Protein AF-A0AAD9J892-F1 (afdb_monomer_lite)

Organism: NCBI:txid53620

Foldseek 3Di:
DPDPVVVVVVVLVVVLVVVVVVVCLVVLLCLNVPPPPDDDDPLQLLLLLVLVVLLVVLCVVCVVVDDCLLFQCLVCVVVLCPGPNLVLQQLAQLAAFEAAALLQQAALVQLVVLCVPDPQLQQKWAADQVQPQQHLAIAGFPADDPPRRIDRPVPDPPDDSVNSSLLLALSSPPDPVCVVQLQPLVSLQVSLVSSVNSQSLQSCLEPSSVLVSLLSSCVLCVSSNHQEYEHEEELDPSNFHWYFAPPPVCVVVRRTDGPGNLCPVVQVSQVVSQVVSCVVVVLRLGYAYAYEDELQDDLVVLLVRLVSLLVCCVVPVPHRAYYEYDGDQQQGHECVNNVVSLCVLADPVPRDGSHAYAYAAQLAQDDQPAARPPDPPGTRHHPVNLVVCVVSPHLEYEANQSCVVPPVSLVVLQVVLHEYEHQQSVSSSSSNDVRLLPGCVLVSSSNNRHYAYHNYRCNNNRHRHPSSSVSSCCNSSVDTPSVSVSNSLSSLVSDSDDPVSSVVSCVSSVVSNVVSSVVSSVVSVPPPLDDDDKAWDDKPPLEDAQFDKDKIKTFTAQLSSLSPAFKWKDFAPRTFPDKDDDHRGIIITIYHHHPNDKDKGFMWMDSHHPPDTDTNVGIRIHDHCPDPPVPSDPSDDDDDDPDDDPDPDDDDDDDDDDDDDDDDD

Radius of gyration: 29.65 Å; chains: 1; bounding box: 70×58×95 Å

InterPro domains:
  IPR001365 Adenosine deaminase domain [PF00962] (383-506)
  IPR002909 IPT domain [PF01833] (534-607)
  IPR006330 Adenosine/adenine deaminase [PTHR11409] (90-518)
  IPR013783 Immunoglobulin-like fold [G3DSA:2.60.40.10] (525-646)
  IPR014756 Immunoglobulin E-set [SSF81296] (533-623)
  IPR032466 Metal-dependent hydrolase [SSF51556] (76-522)

Structure (mmCIF, N/CA/C/O backbone):
data_AF-A0AAD9J892-F1
#
_entry.id   AF-A0AAD9J892-F1
#
loop_
_atom_site.group_PDB
_atom_site.id
_atom_site.type_symbol
_atom_site.label_atom_id
_atom_site.label_alt_id
_atom_site.label_comp_id
_atom_site.label_asym_id
_atom_site.label_entity_id
_atom_site.label_seq_id
_atom_site.pdbx_PDB_ins_code
_atom_site.Cartn_x
_atom_site.Cartn_y
_atom_site.Cartn_z
_atom_site.occupancy
_atom_site.B_iso_or_equiv
_atom_site.auth_seq_id
_atom_site.auth_comp_id
_atom_site.auth_asym_id
_atom_site.auth_atom_id
_atom_site.pdbx_PDB_model_num
ATOM 1 N N . MET A 1 1 ? -42.655 -29.971 25.014 1.00 40.47 1 MET A N 1
ATOM 2 C CA . MET A 1 1 ? -42.341 -28.528 24.927 1.00 40.47 1 MET A CA 1
ATOM 3 C C . MET A 1 1 ? -41.627 -28.162 26.214 1.00 40.47 1 MET A C 1
ATOM 5 O O . MET A 1 1 ? -42.200 -28.411 27.266 1.00 40.47 1 MET A O 1
ATOM 9 N N . ARG A 1 2 ? -40.368 -27.708 26.161 1.00 37.12 2 ARG A N 1
ATOM 10 C CA . ARG A 1 2 ? -39.688 -27.234 27.379 1.00 37.12 2 ARG A CA 1
ATOM 11 C C . ARG A 1 2 ? -40.372 -25.939 27.859 1.00 37.12 2 ARG A C 1
ATOM 13 O O . ARG A 1 2 ? -40.815 -25.178 26.995 1.00 37.12 2 ARG A O 1
ATOM 20 N N . PRO A 1 3 ? -40.515 -25.703 29.175 1.00 46.16 3 PRO A N 1
ATOM 21 C CA . PRO A 1 3 ? -41.102 -24.477 29.705 1.00 46.16 3 PRO A CA 1
ATOM 22 C C . PRO A 1 3 ? -40.395 -23.230 29.158 1.00 46.16 3 PRO A C 1
ATOM 24 O O . PRO A 1 3 ? -39.177 -23.212 29.003 1.00 46.16 3 PRO A O 1
ATOM 27 N N . ILE A 1 4 ? -41.158 -22.169 28.891 1.00 37.81 4 ILE A N 1
ATOM 28 C CA . ILE A 1 4 ? -40.651 -20.861 28.434 1.00 37.81 4 ILE A CA 1
ATOM 29 C C . ILE A 1 4 ? -39.547 -20.301 29.357 1.00 37.81 4 ILE A C 1
ATOM 31 O O . ILE A 1 4 ? -38.652 -19.597 28.891 1.00 37.81 4 ILE A O 1
ATOM 35 N N . THR A 1 5 ? -39.572 -20.648 30.645 1.00 35.41 5 THR A N 1
ATOM 36 C CA . THR A 1 5 ? -38.544 -20.296 31.636 1.00 35.41 5 THR A CA 1
ATOM 37 C C . THR A 1 5 ? -37.168 -20.876 31.297 1.00 35.41 5 THR A C 1
ATOM 39 O O . THR A 1 5 ? -36.185 -20.141 31.360 1.00 35.41 5 THR A O 1
ATOM 42 N N . ASP A 1 6 ? -37.095 -22.121 30.815 1.00 40.50 6 ASP A N 1
ATOM 43 C CA . ASP A 1 6 ? -35.831 -22.762 30.419 1.00 40.50 6 ASP A CA 1
ATOM 44 C C . ASP A 1 6 ? -35.205 -22.061 29.207 1.00 40.50 6 ASP A C 1
ATOM 46 O O . ASP A 1 6 ? -33.987 -21.976 29.095 1.00 40.50 6 ASP A O 1
ATOM 50 N N . TYR A 1 7 ? -36.027 -21.529 28.293 1.00 38.50 7 TYR A N 1
ATOM 51 C CA . TYR A 1 7 ? -35.545 -20.781 27.129 1.00 38.50 7 TYR A CA 1
ATOM 52 C C . TYR A 1 7 ? -34.928 -19.436 27.526 1.00 38.50 7 TYR A C 1
ATOM 54 O O . TYR A 1 7 ? -33.888 -19.064 26.990 1.00 38.50 7 TYR A O 1
ATOM 62 N N . TYR A 1 8 ? -35.539 -18.701 28.460 1.00 37.25 8 TYR A N 1
ATOM 63 C CA . TYR A 1 8 ? -34.978 -17.431 28.931 1.00 37.25 8 TYR A CA 1
ATOM 64 C C . TYR A 1 8 ? -33.711 -17.624 29.760 1.00 37.25 8 TYR A C 1
ATOM 66 O O . TYR A 1 8 ? -32.811 -16.797 29.643 1.00 37.25 8 TYR A O 1
ATOM 74 N N . GLN A 1 9 ? -33.616 -18.719 30.517 1.00 37.78 9 GLN A N 1
ATOM 75 C CA . GLN A 1 9 ? -32.401 -19.090 31.236 1.00 37.78 9 GLN A CA 1
ATOM 76 C C . GLN A 1 9 ? -31.293 -19.513 30.267 1.00 37.78 9 GLN A C 1
ATOM 78 O O . GLN A 1 9 ? -30.249 -18.877 30.247 1.00 37.78 9 GLN A O 1
ATOM 83 N N . LEU A 1 10 ? -31.565 -20.433 29.333 1.00 41.59 10 LEU A N 1
ATOM 84 C CA . LEU A 1 10 ? -30.622 -20.799 28.265 1.00 41.59 10 LEU A CA 1
ATOM 85 C C . LEU A 1 10 ? -30.179 -19.592 27.434 1.00 41.59 10 LEU A C 1
ATOM 87 O O . LEU A 1 10 ? -29.020 -19.495 27.053 1.00 41.59 10 LEU A O 1
ATOM 91 N N . ARG A 1 11 ? -31.086 -18.654 27.145 1.00 37.88 11 ARG A N 1
ATOM 92 C CA . ARG A 1 11 ? -30.763 -17.412 26.436 1.00 37.88 11 ARG A CA 1
ATOM 93 C C . ARG A 1 11 ? -29.961 -16.447 27.308 1.00 37.88 11 ARG A C 1
ATOM 95 O O . ARG A 1 11 ? -29.110 -15.752 26.770 1.00 37.88 11 ARG A O 1
ATOM 102 N N . GLY A 1 12 ? -30.223 -16.387 28.611 1.00 32.59 12 GLY A N 1
ATOM 103 C CA . GLY A 1 12 ? -29.431 -15.641 29.589 1.00 32.59 12 GLY A CA 1
ATOM 104 C C . GLY A 1 12 ? -28.004 -16.174 29.663 1.00 32.59 12 GLY A C 1
ATOM 105 O O . GLY A 1 12 ? -27.070 -15.409 29.447 1.00 32.59 12 GLY A O 1
ATOM 106 N N . ASP A 1 13 ? -27.848 -17.487 29.804 1.00 41.69 13 ASP A N 1
ATOM 107 C CA . ASP A 1 13 ? -26.563 -18.192 29.805 1.00 41.69 13 ASP A CA 1
ATOM 108 C C . ASP A 1 13 ? -25.847 -18.044 28.454 1.00 41.69 13 ASP A C 1
ATOM 110 O O . ASP A 1 13 ? -24.629 -17.874 28.396 1.00 41.69 13 ASP A O 1
ATOM 114 N N . PHE A 1 14 ? -26.590 -18.039 27.340 1.00 39.22 14 PHE A N 1
ATOM 115 C CA . PHE A 1 14 ? -26.051 -17.777 26.002 1.00 39.22 14 PHE A CA 1
ATOM 116 C C . PHE A 1 14 ? -25.628 -16.314 25.817 1.00 39.22 14 PHE A C 1
ATOM 118 O O . PHE A 1 14 ? -24.645 -16.039 25.142 1.00 39.22 14 PHE A O 1
ATOM 125 N N . ILE A 1 15 ? -26.329 -15.354 26.427 1.00 39.34 15 ILE A N 1
ATOM 126 C CA . ILE A 1 15 ? -25.934 -13.939 26.431 1.00 39.34 15 ILE A CA 1
ATOM 127 C C . ILE A 1 15 ? -24.750 -13.719 27.371 1.00 39.34 15 ILE A C 1
ATOM 129 O O . ILE A 1 15 ? -23.893 -12.917 27.031 1.00 39.34 15 ILE A O 1
ATOM 133 N N . CYS A 1 16 ? -24.649 -14.415 28.505 1.00 36.31 16 CYS A N 1
ATOM 134 C CA . CYS A 1 16 ? -23.500 -14.344 29.409 1.00 36.31 16 CYS A CA 1
ATOM 135 C C . CYS A 1 16 ? -22.269 -14.995 28.783 1.00 36.31 16 CYS A C 1
ATOM 137 O O . CYS A 1 16 ? -21.247 -14.333 28.638 1.00 36.31 16 CYS A O 1
ATOM 139 N N . SER A 1 17 ? -22.370 -16.235 28.305 1.00 41.22 17 SER A N 1
ATOM 140 C CA . SER A 1 17 ? -21.301 -16.871 27.526 1.00 41.22 17 SER A CA 1
ATOM 141 C C . SER A 1 17 ? -20.986 -16.083 26.261 1.00 41.22 17 SER A C 1
ATOM 143 O O . SER A 1 17 ? -19.818 -15.912 25.953 1.00 41.22 17 SER A O 1
ATOM 145 N N . GLY A 1 18 ? -21.983 -15.513 25.588 1.00 36.50 18 GLY A N 1
ATOM 146 C CA . GLY A 1 18 ? -21.821 -14.614 24.451 1.00 36.50 18 GLY A CA 1
ATOM 147 C C . GLY A 1 18 ? -21.177 -13.280 24.818 1.00 36.50 18 GLY A C 1
ATOM 148 O O . GLY A 1 18 ? -20.379 -12.785 24.049 1.00 36.50 18 GLY A O 1
ATOM 149 N N . SER A 1 19 ? -21.436 -12.706 25.993 1.00 34.41 19 SER A N 1
ATOM 150 C CA . SER A 1 19 ? -20.838 -11.443 26.454 1.00 34.41 19 SER A CA 1
ATOM 151 C C . SER A 1 19 ? -19.417 -11.660 26.951 1.00 34.41 19 SER A C 1
ATOM 153 O O . SER A 1 19 ? -18.542 -10.875 26.608 1.00 34.41 19 SER A O 1
ATOM 155 N N . ILE A 1 20 ? -19.158 -12.753 27.679 1.00 41.09 20 ILE A N 1
ATOM 156 C CA . ILE A 1 20 ? -17.805 -13.235 27.970 1.00 41.09 20 ILE A CA 1
ATOM 157 C C . ILE A 1 20 ? -17.093 -13.498 26.661 1.00 41.09 20 ILE A C 1
ATOM 159 O O . ILE A 1 20 ? -15.960 -13.081 26.532 1.00 41.09 20 ILE A O 1
ATOM 163 N N . ARG A 1 21 ? -17.733 -14.147 25.687 1.00 40.00 21 ARG A N 1
ATOM 164 C CA . ARG A 1 21 ? -17.117 -14.463 24.403 1.00 40.00 21 ARG A CA 1
ATOM 165 C C . ARG A 1 21 ? -16.931 -13.235 23.535 1.00 40.00 21 ARG A C 1
ATOM 167 O O . ARG A 1 21 ? -15.900 -13.155 22.926 1.00 40.00 21 ARG A O 1
ATOM 174 N N . ILE A 1 22 ? -17.788 -12.219 23.590 1.00 43.75 22 ILE A N 1
ATOM 175 C CA . ILE A 1 22 ? -17.585 -10.914 22.939 1.00 43.75 22 ILE A CA 1
ATOM 176 C C . ILE A 1 22 ? -16.473 -10.132 23.639 1.00 43.75 22 ILE A C 1
ATOM 178 O O . ILE A 1 22 ? -15.666 -9.491 22.976 1.00 43.75 22 ILE A O 1
ATOM 182 N N . VAL A 1 23 ? -16.404 -10.156 24.973 1.00 41.12 23 VAL A N 1
ATOM 183 C CA . VAL A 1 23 ? -15.298 -9.559 25.735 1.00 41.12 23 VAL A CA 1
ATOM 184 C C . VAL A 1 23 ? -14.014 -10.329 25.466 1.00 41.12 23 VAL A C 1
ATOM 186 O O . VAL A 1 23 ? -12.977 -9.701 25.300 1.00 41.12 23 VAL A O 1
ATOM 189 N N . LEU A 1 24 ? -14.067 -11.656 25.369 1.00 39.34 24 LEU A N 1
ATOM 190 C CA . LEU A 1 24 ? -12.967 -12.514 24.966 1.00 39.34 24 LEU A CA 1
ATOM 191 C C . LEU A 1 24 ? -12.616 -12.245 23.518 1.00 39.34 24 LEU A C 1
ATOM 193 O O . LEU A 1 24 ? -11.468 -11.997 23.321 1.00 39.34 24 LEU A O 1
ATOM 197 N N . ASP A 1 25 ? -13.502 -12.126 22.544 1.00 43.78 25 ASP A N 1
ATOM 198 C CA . ASP A 1 25 ? -13.179 -11.852 21.138 1.00 43.78 25 ASP A CA 1
ATOM 199 C C . ASP A 1 25 ? -12.590 -10.440 20.991 1.00 43.78 25 ASP A C 1
ATOM 201 O O . ASP A 1 25 ? -11.550 -10.242 20.361 1.00 43.78 25 ASP A O 1
ATOM 205 N N . ARG A 1 26 ? -13.162 -9.453 21.696 1.00 44.34 26 ARG A N 1
ATOM 206 C CA . ARG A 1 26 ? -12.592 -8.100 21.810 1.00 44.34 26 ARG A CA 1
ATOM 207 C C . ARG A 1 26 ? -11.224 -8.109 22.488 1.00 44.34 26 ARG A C 1
ATOM 209 O O . ARG A 1 26 ? -10.370 -7.329 22.082 1.00 44.34 26 ARG A O 1
ATOM 216 N N . SER A 1 27 ? -11.015 -8.973 23.484 1.00 40.97 27 SER A N 1
ATOM 217 C CA . SER A 1 27 ? -9.759 -9.092 24.237 1.00 40.97 27 SER A CA 1
ATOM 218 C C . SER A 1 27 ? -8.784 -10.155 23.691 1.00 40.97 27 SER A C 1
ATOM 220 O O . SER A 1 27 ? -7.634 -10.194 24.099 1.00 40.97 27 SER A O 1
ATOM 222 N N . ALA A 1 28 ? -9.211 -11.037 22.797 1.00 36.28 28 ALA A N 1
ATOM 223 C CA . ALA A 1 28 ? -8.497 -12.186 22.233 1.00 36.28 28 ALA A CA 1
ATOM 224 C C . ALA A 1 28 ? -8.099 -11.903 20.794 1.00 36.28 28 ALA A C 1
ATOM 226 O O . ALA A 1 28 ? -7.162 -12.542 20.322 1.00 36.28 28 ALA A O 1
ATOM 227 N N . SER A 1 29 ? -8.660 -10.853 20.169 1.00 43.97 29 SER A N 1
ATOM 228 C CA . SER A 1 29 ? -7.851 -10.036 19.271 1.00 43.97 29 SER A CA 1
ATOM 229 C C . SER A 1 29 ? -6.630 -9.609 20.076 1.00 43.97 29 SER A C 1
ATOM 231 O O . SER A 1 29 ? -6.685 -8.754 20.962 1.00 43.97 29 SER A O 1
ATOM 233 N N . ILE A 1 30 ? -5.520 -10.309 19.872 1.00 42.78 30 ILE A N 1
ATOM 234 C CA . ILE A 1 30 ? -4.305 -10.139 20.667 1.00 42.78 30 ILE A CA 1
ATOM 235 C C . ILE A 1 30 ? -3.792 -8.696 20.554 1.00 42.78 30 ILE A C 1
ATOM 237 O O . ILE A 1 30 ? -3.141 -8.193 21.455 1.00 42.78 30 ILE A O 1
ATOM 241 N N . TRP A 1 31 ? -4.215 -7.980 19.515 1.00 42.25 31 TRP A N 1
ATOM 242 C CA . TRP A 1 31 ? -4.100 -6.539 19.312 1.00 42.25 31 TRP A CA 1
ATOM 243 C C . TRP A 1 31 ? -4.619 -5.681 20.476 1.00 42.25 31 TRP A C 1
ATOM 245 O O . TRP A 1 31 ? -4.142 -4.573 20.695 1.00 42.25 31 TRP A O 1
ATOM 255 N N . SER A 1 32 ? -5.564 -6.183 21.264 1.00 39.44 32 SER A N 1
ATOM 256 C CA . SER A 1 32 ? -6.071 -5.515 22.468 1.00 39.44 32 SER A CA 1
ATOM 257 C C . SER A 1 32 ? -5.265 -5.815 23.745 1.00 39.44 32 SER A C 1
ATOM 259 O O . SER A 1 32 ? -5.322 -5.016 24.677 1.00 39.44 32 SER A O 1
ATOM 261 N N . ARG A 1 33 ? -4.515 -6.933 23.800 1.00 40.16 33 ARG A N 1
ATOM 262 C CA . ARG A 1 33 ? -3.739 -7.391 24.980 1.00 40.16 33 ARG A CA 1
ATOM 263 C C . ARG A 1 33 ? -2.216 -7.272 24.830 1.00 40.16 33 ARG A C 1
ATOM 265 O O . ARG A 1 33 ? -1.538 -7.068 25.827 1.00 40.16 33 ARG A O 1
ATOM 272 N N . LEU A 1 34 ? -1.689 -7.435 23.616 1.00 37.44 34 LEU A N 1
ATOM 273 C CA . LEU A 1 34 ? -0.260 -7.437 23.264 1.00 37.44 34 LEU A CA 1
ATOM 274 C C . LEU A 1 34 ? 0.198 -6.150 22.585 1.00 37.44 34 LEU A C 1
ATOM 276 O O . LEU A 1 34 ? 1.390 -5.985 22.321 1.00 37.44 34 LEU A O 1
ATOM 280 N N . ALA A 1 35 ? -0.707 -5.217 22.302 1.00 37.47 35 ALA A N 1
ATOM 281 C CA . ALA A 1 35 ? -0.246 -3.918 21.884 1.00 37.47 35 ALA A CA 1
ATOM 282 C C . ALA A 1 35 ? 0.507 -3.275 23.055 1.00 37.47 35 ALA A C 1
ATOM 284 O O . ALA A 1 35 ? -0.037 -3.055 24.133 1.00 37.47 35 ALA A O 1
ATOM 285 N N . ARG A 1 36 ? 1.735 -2.837 22.783 1.00 38.72 36 ARG A N 1
ATOM 286 C CA . ARG A 1 36 ? 2.343 -1.709 23.497 1.00 38.72 36 ARG A CA 1
ATOM 287 C C . ARG A 1 36 ? 1.469 -0.436 23.427 1.00 38.72 36 ARG A C 1
ATOM 289 O O . ARG A 1 36 ? 1.834 0.583 23.996 1.00 38.72 36 ARG A O 1
ATOM 296 N N . CYS A 1 37 ? 0.309 -0.469 22.761 1.00 43.47 37 CYS A N 1
ATOM 297 C CA . CYS A 1 37 ? -0.801 0.437 23.026 1.00 43.47 37 CYS A CA 1
ATOM 298 C C . CYS A 1 37 ? -1.335 0.152 24.434 1.00 43.47 37 CYS A C 1
ATOM 300 O O . CYS A 1 37 ? -2.198 -0.709 24.605 1.00 43.47 37 CYS A O 1
ATOM 302 N N . GLY A 1 38 ? -0.825 0.862 25.438 1.00 49.78 38 GLY A N 1
ATOM 303 C CA . GLY A 1 38 ? -1.372 0.828 26.789 1.00 49.78 38 GLY A CA 1
ATOM 304 C C . GLY A 1 38 ? -2.874 1.162 26.862 1.00 49.78 38 GLY A C 1
ATOM 305 O O . GLY A 1 38 ? -3.618 1.221 25.873 1.00 49.78 38 GLY A O 1
ATOM 306 N N . VAL A 1 39 ? -3.345 1.390 28.086 1.00 64.25 39 VAL A N 1
ATOM 307 C CA . VAL A 1 39 ? -4.659 2.008 28.310 1.00 64.25 39 VAL A CA 1
ATOM 308 C C . VAL A 1 39 ? -4.697 3.315 27.512 1.00 64.25 39 VAL A C 1
ATOM 310 O O . VAL A 1 39 ? -3.731 4.074 27.567 1.00 64.25 39 VAL A O 1
ATOM 313 N N . PHE A 1 40 ? -5.762 3.536 26.730 1.00 75.38 40 PHE A N 1
ATOM 314 C CA . PHE A 1 40 ? -5.899 4.782 25.972 1.00 75.38 40 PHE A CA 1
ATOM 315 C C . PHE A 1 40 ? -5.778 5.973 26.917 1.00 75.38 40 PHE A C 1
ATOM 317 O O . PHE A 1 40 ? -6.294 5.942 28.037 1.00 75.38 40 PHE A O 1
ATOM 324 N N . THR A 1 41 ? -5.127 7.036 26.458 1.00 84.25 41 THR A N 1
ATOM 325 C CA . THR A 1 41 ? -5.287 8.329 27.122 1.00 84.25 41 THR A CA 1
ATOM 326 C C . THR A 1 41 ? -6.740 8.790 26.988 1.00 84.25 41 THR A C 1
ATOM 328 O O . THR A 1 41 ? -7.463 8.368 26.084 1.00 84.25 41 THR A O 1
ATOM 331 N N . LEU A 1 42 ? -7.181 9.705 27.855 1.00 82.50 42 LEU A N 1
ATOM 332 C CA . LEU A 1 42 ? -8.525 10.278 27.737 1.00 82.50 42 LEU A CA 1
ATOM 333 C C . LEU A 1 42 ? -8.766 10.900 26.348 1.00 82.50 42 LEU A C 1
ATOM 335 O O . LEU A 1 42 ? -9.867 10.791 25.814 1.00 82.50 42 LEU A O 1
ATOM 339 N N . GLN A 1 43 ? -7.746 11.522 25.750 1.00 88.00 43 GLN A N 1
ATOM 340 C CA . GLN A 1 43 ? -7.845 12.093 24.405 1.00 88.00 43 GLN A CA 1
ATOM 341 C C . GLN A 1 43 ? -7.970 11.010 23.330 1.00 88.00 43 GLN A C 1
ATOM 343 O O . GLN A 1 43 ? -8.801 11.145 22.439 1.00 88.00 43 GLN A O 1
ATOM 348 N N . GLU A 1 44 ? -7.229 9.905 23.432 1.00 89.38 44 GLU A N 1
ATOM 349 C CA . GLU A 1 44 ? -7.394 8.769 22.514 1.00 89.38 44 GLU A CA 1
ATOM 350 C C . GLU A 1 44 ? -8.795 8.152 22.621 1.00 89.38 44 GLU A C 1
ATOM 352 O O . GLU A 1 44 ? -9.384 7.800 21.604 1.00 89.38 44 GLU A O 1
ATOM 357 N N . GLU A 1 45 ? -9.381 8.077 23.821 1.00 83.19 45 GLU A N 1
ATOM 358 C CA . GLU A 1 45 ? -10.774 7.639 23.971 1.00 83.19 45 GLU A CA 1
ATOM 359 C C . GLU A 1 45 ? -11.770 8.607 23.314 1.00 83.19 45 GLU A C 1
ATOM 361 O O . GLU A 1 45 ? -12.758 8.167 22.727 1.00 83.19 45 GLU A O 1
ATOM 366 N N . ILE A 1 46 ? -11.536 9.920 23.420 1.00 85.06 46 ILE A N 1
ATOM 367 C CA . ILE A 1 46 ? -12.348 10.945 22.749 1.00 85.06 46 ILE A CA 1
ATOM 368 C C . ILE A 1 46 ? -12.255 10.771 21.230 1.00 85.06 46 ILE A C 1
ATOM 370 O O . ILE A 1 46 ? -13.287 10.727 20.559 1.00 85.06 46 ILE A O 1
ATOM 374 N N . VAL A 1 47 ? -11.040 10.634 20.695 1.00 90.75 47 VAL A N 1
ATOM 375 C CA . VAL A 1 47 ? -10.801 10.452 19.257 1.00 90.75 47 VAL A CA 1
ATOM 376 C C . VAL A 1 47 ? -11.423 9.154 18.760 1.00 90.75 47 VAL A C 1
ATOM 378 O O . VAL A 1 47 ? -12.106 9.175 17.743 1.00 90.75 47 VAL A O 1
ATOM 381 N N . ASP A 1 48 ? -11.274 8.040 19.479 1.00 88.69 48 ASP A N 1
ATOM 382 C CA . ASP A 1 48 ? -11.905 6.772 19.100 1.00 88.69 48 ASP A CA 1
ATOM 383 C C . ASP A 1 48 ? -13.432 6.916 19.018 1.00 88.69 48 ASP A C 1
ATOM 385 O O . ASP A 1 48 ? -14.031 6.552 18.006 1.00 88.69 48 ASP A O 1
ATOM 389 N N . ARG A 1 49 ? -14.069 7.545 20.017 1.00 83.12 49 ARG A N 1
ATOM 390 C CA . ARG A 1 49 ? -15.514 7.837 19.975 1.00 83.12 49 ARG A CA 1
ATOM 391 C C . ARG A 1 49 ? -15.895 8.714 18.784 1.00 83.12 49 ARG A C 1
ATOM 393 O O . ARG A 1 49 ? -16.912 8.443 18.148 1.00 83.12 49 ARG A O 1
ATOM 400 N N . TYR A 1 50 ? -15.095 9.734 18.480 1.00 87.25 50 TYR A N 1
ATOM 401 C CA . TYR A 1 50 ? -15.344 10.639 17.358 1.00 87.25 50 TYR A CA 1
ATOM 402 C C . TYR A 1 50 ? -15.229 9.930 16.006 1.00 87.25 50 TYR A C 1
ATOM 404 O O . TYR A 1 50 ? -16.095 10.086 15.151 1.00 87.25 50 TYR A O 1
ATOM 412 N N . LEU A 1 51 ? -14.212 9.087 15.830 1.00 90.44 51 LEU A N 1
ATOM 413 C CA . LEU A 1 51 ? -14.037 8.288 14.619 1.00 90.44 51 LEU A CA 1
ATOM 414 C C . LEU A 1 51 ? -15.188 7.291 14.434 1.00 90.44 51 LEU A C 1
ATOM 416 O O . LEU A 1 51 ? -15.691 7.140 13.323 1.00 90.44 51 LEU A O 1
ATOM 420 N N . GLN A 1 52 ? -15.659 6.643 15.508 1.00 85.25 52 GLN A N 1
ATOM 421 C CA . GLN A 1 52 ? -16.839 5.770 15.435 1.00 85.25 52 GLN A CA 1
ATOM 422 C C . GLN A 1 52 ? -18.115 6.546 15.078 1.00 85.25 52 GLN A C 1
ATOM 424 O O . GLN A 1 52 ? -18.952 6.034 14.335 1.00 85.25 52 GLN A O 1
ATOM 429 N N . TYR A 1 53 ? -18.264 7.775 15.580 1.00 83.88 53 TYR A N 1
ATOM 430 C CA . TYR A 1 53 ? -19.361 8.660 15.189 1.00 83.88 53 TYR A CA 1
ATOM 431 C C . TYR A 1 53 ? -19.305 8.993 13.702 1.00 83.88 53 TYR A C 1
ATOM 433 O O . TYR A 1 53 ? -20.272 8.730 12.993 1.00 83.88 53 TYR A O 1
ATOM 441 N N . LYS A 1 54 ? -18.163 9.484 13.215 1.00 88.19 54 LYS A N 1
ATOM 442 C CA . LYS A 1 54 ? -17.984 9.864 11.809 1.00 88.19 54 LYS A CA 1
ATOM 443 C C . LYS A 1 54 ? -18.143 8.690 10.853 1.00 88.19 54 LYS A C 1
ATOM 445 O O . LYS A 1 54 ? -18.778 8.831 9.816 1.00 88.19 54 LYS A O 1
ATOM 450 N N . LYS A 1 55 ? -17.687 7.502 11.253 1.00 89.81 55 LYS A N 1
ATOM 451 C CA . LYS A 1 55 ? -17.984 6.244 10.558 1.00 89.81 55 LYS A CA 1
ATOM 452 C C . LYS A 1 55 ? -19.485 5.992 10.433 1.00 89.81 55 LYS A C 1
ATOM 454 O O . LYS A 1 55 ? -19.956 5.613 9.366 1.00 89.81 55 LYS A O 1
ATOM 459 N N . TYR A 1 56 ? -20.232 6.157 11.523 1.00 85.94 56 TYR A N 1
ATOM 460 C CA . TYR A 1 56 ? -21.672 5.920 11.523 1.00 85.94 56 TYR A CA 1
ATOM 461 C C . TYR A 1 56 ? -22.440 6.983 10.726 1.00 85.94 56 TYR A C 1
ATOM 463 O O . TYR A 1 56 ? -23.344 6.614 9.981 1.00 85.94 56 TYR A O 1
ATOM 471 N N . GLU A 1 57 ? -22.072 8.265 10.835 1.00 85.75 57 GLU A N 1
ATOM 472 C CA . GLU A 1 57 ? -22.630 9.332 9.987 1.00 85.75 57 GLU A CA 1
ATOM 473 C C . GLU A 1 57 ? -22.422 9.011 8.516 1.00 85.75 57 GLU A C 1
ATOM 475 O O . GLU A 1 57 ? -23.393 8.922 7.768 1.00 85.75 57 GLU A O 1
ATOM 480 N N . HIS A 1 58 ? -21.180 8.719 8.135 1.00 90.75 58 HIS A N 1
ATOM 481 C CA . HIS A 1 58 ? -20.861 8.407 6.756 1.00 90.75 58 HIS A CA 1
ATOM 482 C C . HIS A 1 58 ? -21.611 7.163 6.266 1.00 90.75 58 HIS A C 1
ATOM 484 O O . HIS A 1 58 ? -22.198 7.174 5.190 1.00 90.75 58 HIS A O 1
ATOM 490 N N . PHE A 1 59 ? -21.707 6.111 7.088 1.00 90.00 59 PHE A N 1
ATOM 491 C CA . PHE A 1 59 ? -22.539 4.948 6.774 1.00 90.00 59 PHE A CA 1
ATOM 492 C C . PHE A 1 59 ? -24.007 5.329 6.521 1.00 90.00 59 PHE A C 1
ATOM 494 O O . PHE A 1 59 ? -24.614 4.794 5.599 1.00 90.00 59 PHE A O 1
ATOM 501 N N . LEU A 1 60 ? -24.595 6.237 7.307 1.00 86.62 60 LEU A N 1
ATOM 502 C CA . LEU A 1 60 ? -25.975 6.687 7.097 1.00 86.62 60 LEU A CA 1
ATOM 503 C C . LEU A 1 60 ? -26.155 7.493 5.804 1.00 86.62 60 LEU A C 1
ATOM 505 O O . LEU A 1 60 ? -27.240 7.421 5.228 1.00 86.62 60 LEU A O 1
ATOM 509 N N . GLU A 1 61 ? -25.133 8.226 5.364 1.00 89.25 61 GLU A N 1
ATOM 510 C CA . GLU A 1 61 ? -25.137 8.978 4.101 1.00 89.25 61 GLU A CA 1
ATOM 511 C C . GLU A 1 61 ? -25.135 8.042 2.888 1.00 89.25 61 GLU A C 1
ATOM 513 O O . GLU A 1 61 ? -25.846 8.288 1.917 1.00 89.25 61 GLU A O 1
ATOM 518 N N . VAL A 1 62 ? -24.369 6.948 2.958 1.00 89.94 62 VAL A N 1
ATOM 519 C CA . VAL A 1 62 ? -24.105 6.072 1.802 1.00 89.94 62 VAL A CA 1
ATOM 520 C C . VAL A 1 62 ? -24.875 4.750 1.815 1.00 89.94 62 VAL A C 1
ATOM 522 O O . VAL A 1 62 ? -24.916 4.051 0.808 1.00 89.94 62 VAL A O 1
ATOM 525 N N . LYS A 1 63 ? -25.513 4.358 2.926 1.00 82.44 63 LYS A N 1
ATOM 526 C CA . LYS A 1 63 ? -26.200 3.050 3.041 1.00 82.44 63 LYS A CA 1
ATOM 527 C C . LYS A 1 63 ? -27.265 2.805 1.964 1.00 82.44 63 LYS A C 1
ATOM 529 O O . LYS A 1 63 ? -27.490 1.651 1.612 1.00 82.44 63 LYS A O 1
ATOM 534 N N . ASP A 1 64 ? -27.914 3.862 1.472 1.00 84.94 64 ASP A N 1
ATOM 535 C CA . ASP A 1 64 ? -29.023 3.768 0.518 1.00 84.94 64 ASP A CA 1
ATOM 536 C C . ASP A 1 64 ? -28.522 3.867 -0.940 1.00 84.94 64 ASP A C 1
ATOM 538 O O . ASP A 1 64 ? -29.161 3.327 -1.842 1.00 84.94 64 ASP A O 1
ATOM 542 N N . SER A 1 65 ? -27.361 4.496 -1.176 1.00 80.69 65 SER A N 1
ATOM 543 C CA . SER A 1 65 ? -26.675 4.559 -2.480 1.00 80.69 65 SER A CA 1
ATOM 544 C C . SER A 1 65 ? -25.659 3.428 -2.697 1.00 80.69 65 SER A C 1
ATOM 546 O O . SER A 1 65 ? -25.236 3.190 -3.827 1.00 80.69 65 SER A O 1
ATOM 548 N N . GLY A 1 66 ? -25.314 2.692 -1.638 1.00 83.25 66 GLY A N 1
ATOM 549 C CA . GLY A 1 66 ? -24.346 1.601 -1.639 1.00 83.25 66 GLY A CA 1
ATOM 550 C C . GLY A 1 66 ? -23.150 1.922 -0.745 1.00 83.25 66 GLY A C 1
ATOM 551 O O . GLY A 1 66 ? -22.458 2.916 -0.935 1.00 83.25 66 GLY A O 1
ATOM 552 N N . PHE A 1 67 ? -22.889 1.054 0.232 1.00 92.88 67 PHE A N 1
ATOM 553 C CA . PHE A 1 67 ? -21.751 1.192 1.139 1.00 92.88 67 PHE A CA 1
ATOM 554 C C . PHE A 1 67 ? -20.420 1.010 0.380 1.00 92.88 67 PHE A C 1
ATOM 556 O O . PHE A 1 67 ? -20.255 -0.059 -0.209 1.00 92.88 67 PHE A O 1
ATOM 563 N N . PRO A 1 68 ? -19.474 1.975 0.392 1.00 95.44 68 PRO A N 1
ATOM 564 C CA . PRO A 1 68 ? -18.305 1.935 -0.491 1.00 95.44 68 PRO A CA 1
ATOM 565 C C . PRO A 1 68 ? -17.480 0.637 -0.432 1.00 95.44 68 PRO A C 1
ATOM 567 O O . PRO A 1 68 ? -17.293 0.059 -1.495 1.00 95.44 68 PRO A O 1
ATOM 570 N N . PRO A 1 69 ? -17.161 0.050 0.744 1.00 95.75 69 PRO A N 1
ATOM 571 C CA . PRO A 1 69 ? -16.432 -1.228 0.799 1.00 95.75 69 PRO A CA 1
ATOM 572 C C . PRO A 1 69 ? -17.136 -2.442 0.169 1.00 95.75 69 PRO A C 1
ATOM 574 O O . PRO A 1 69 ? -16.530 -3.496 -0.008 1.00 95.75 69 PRO A O 1
ATOM 577 N N . GLN A 1 70 ? -18.437 -2.338 -0.126 1.00 94.38 70 GLN A N 1
ATOM 578 C CA . GLN A 1 70 ? -19.202 -3.364 -0.844 1.00 94.38 70 GLN A CA 1
ATOM 579 C C . GLN A 1 70 ? -19.142 -3.178 -2.371 1.00 94.38 70 GLN A C 1
ATOM 581 O O . GLN A 1 70 ? -19.542 -4.071 -3.120 1.00 94.38 70 GLN A O 1
ATOM 586 N N . ARG A 1 71 ? -18.738 -1.999 -2.844 1.00 93.25 71 ARG A N 1
ATOM 587 C CA . ARG A 1 71 ? -18.790 -1.601 -4.250 1.00 93.25 71 ARG A CA 1
ATOM 588 C C . ARG A 1 71 ? -17.393 -1.659 -4.868 1.00 93.25 71 ARG A C 1
ATOM 590 O O . ARG A 1 71 ? -16.411 -1.514 -4.146 1.00 93.25 71 ARG A O 1
ATOM 597 N N . PRO A 1 72 ? -17.299 -1.836 -6.194 1.00 92.81 72 PRO A N 1
ATOM 598 C CA . PRO A 1 72 ? -16.026 -1.709 -6.886 1.00 92.81 72 PRO A CA 1
ATOM 599 C C . PRO A 1 72 ? -15.445 -0.301 -6.713 1.00 92.81 72 PRO A C 1
ATOM 601 O O . PRO A 1 72 ? -16.154 0.682 -6.942 1.00 92.81 72 PRO A O 1
ATOM 604 N N . ILE A 1 73 ? -14.164 -0.205 -6.356 1.00 92.38 73 ILE A N 1
ATOM 605 C CA . ILE A 1 73 ? -13.493 1.054 -6.014 1.00 92.38 73 ILE A CA 1
ATOM 606 C C . ILE A 1 73 ? -13.628 2.117 -7.108 1.00 92.38 73 ILE A C 1
ATOM 608 O O . ILE A 1 73 ? -13.863 3.284 -6.806 1.00 92.38 73 ILE A O 1
ATOM 612 N N . GLN A 1 74 ? -13.604 1.713 -8.383 1.00 89.62 74 GLN A N 1
ATOM 613 C CA . GLN A 1 74 ? -13.747 2.618 -9.524 1.00 89.62 74 GLN A CA 1
ATOM 614 C C . GLN A 1 74 ? -15.079 3.381 -9.566 1.00 89.62 74 GLN A C 1
ATOM 616 O O . GLN A 1 74 ? -15.184 4.385 -10.260 1.00 89.62 74 GLN A O 1
ATOM 621 N N . GLU A 1 75 ? -16.110 2.908 -8.865 1.00 91.75 75 GLU A N 1
ATOM 622 C CA . GLU A 1 75 ? -17.422 3.563 -8.817 1.00 91.75 75 GLU A CA 1
ATOM 623 C C . GLU A 1 75 ? -17.589 4.471 -7.596 1.00 91.75 75 GLU A C 1
ATOM 625 O O . GLU A 1 75 ? -18.519 5.276 -7.551 1.00 91.75 75 GLU A O 1
ATOM 630 N N . VAL A 1 76 ? -16.737 4.307 -6.582 1.00 93.38 76 VAL A N 1
ATOM 631 C CA . VAL A 1 76 ? -16.910 4.936 -5.267 1.00 93.38 76 VAL A CA 1
ATOM 632 C C . VAL A 1 76 ? -15.705 5.750 -4.813 1.00 93.38 76 VAL A C 1
ATOM 634 O O . VAL A 1 76 ? -15.784 6.369 -3.756 1.00 93.38 76 VAL A O 1
ATOM 637 N N . LEU A 1 77 ? -14.629 5.816 -5.602 1.00 93.00 77 LEU A N 1
ATOM 638 C CA . LEU A 1 77 ? -13.414 6.555 -5.257 1.00 93.00 77 LEU A CA 1
ATOM 639 C C . LEU A 1 77 ? -13.704 8.022 -4.893 1.00 93.00 77 LEU A C 1
ATOM 641 O O . LEU A 1 77 ? -13.284 8.475 -3.830 1.00 93.00 77 LEU A O 1
ATOM 645 N N . ASP A 1 78 ? -14.522 8.721 -5.687 1.00 92.94 78 ASP A N 1
ATOM 646 C CA . ASP A 1 78 ? -14.922 10.109 -5.405 1.00 92.94 78 ASP A CA 1
ATOM 647 C C . ASP A 1 78 ? -15.725 10.236 -4.099 1.00 92.94 78 ASP A C 1
ATOM 649 O O . ASP A 1 78 ? -15.560 11.193 -3.339 1.00 92.94 78 ASP A O 1
ATOM 653 N N . ILE A 1 79 ? -16.594 9.259 -3.807 1.00 94.25 79 ILE A N 1
ATOM 654 C CA . ILE A 1 79 ? -17.390 9.218 -2.567 1.00 94.25 79 ILE A CA 1
ATOM 655 C C . ILE A 1 79 ? -16.464 9.018 -1.363 1.00 94.25 79 ILE A C 1
ATOM 657 O O . ILE A 1 79 ? -16.658 9.642 -0.321 1.00 94.25 79 ILE A O 1
ATOM 661 N N . ILE A 1 80 ? -15.445 8.169 -1.511 1.00 95.38 80 ILE A N 1
ATOM 662 C CA . ILE A 1 80 ? -14.444 7.906 -0.480 1.00 95.38 80 ILE A CA 1
ATOM 663 C C . ILE A 1 80 ? -13.629 9.170 -0.220 1.00 95.38 80 ILE A C 1
ATOM 665 O O . ILE A 1 80 ? -13.623 9.661 0.908 1.00 95.38 80 ILE A O 1
ATOM 669 N N . GLN A 1 81 ? -12.995 9.731 -1.250 1.00 94.31 81 GLN A N 1
ATOM 670 C CA . GLN A 1 81 ? -12.075 10.867 -1.132 1.00 94.31 81 GLN A CA 1
ATOM 671 C C . GLN A 1 81 ? -12.767 12.159 -0.674 1.00 94.31 81 GLN A C 1
ATOM 673 O O . GLN A 1 81 ? -12.154 12.976 0.011 1.00 94.31 81 GLN A O 1
ATOM 678 N N . SER A 1 82 ? -14.056 12.337 -0.983 1.00 94.19 82 SER A N 1
ATOM 679 C CA . SER A 1 82 ? -14.844 13.478 -0.495 1.00 94.19 82 SER A CA 1
ATOM 680 C C . SER A 1 82 ? -15.406 13.296 0.921 1.00 94.19 82 SER A C 1
ATOM 682 O O . SER A 1 82 ? -15.991 14.233 1.471 1.00 94.19 82 SER A O 1
ATOM 684 N N . SER A 1 83 ? -15.234 12.121 1.539 1.00 94.75 83 SER A N 1
ATOM 685 C CA . SER A 1 83 ? -15.801 11.836 2.856 1.00 94.75 83 SER A CA 1
ATOM 686 C C . SER A 1 83 ? -15.028 12.494 4.004 1.00 94.75 83 SER A C 1
ATOM 688 O O . SER A 1 83 ? -13.796 12.572 4.033 1.00 94.75 83 SER A O 1
ATOM 690 N N . ASP A 1 84 ? -15.772 12.871 5.043 1.00 93.25 84 ASP A N 1
ATOM 691 C CA . ASP A 1 84 ? -15.210 13.346 6.311 1.00 93.25 84 ASP A CA 1
ATOM 692 C C . ASP A 1 84 ? -14.306 12.281 6.966 1.00 93.25 84 ASP A C 1
ATOM 694 O O . ASP A 1 84 ? -13.327 12.607 7.636 1.00 93.25 84 ASP A O 1
ATOM 698 N N . VAL A 1 85 ? -14.618 10.994 6.759 1.00 95.88 85 VAL A N 1
ATOM 699 C CA . VAL A 1 85 ? -13.815 9.867 7.254 1.00 95.88 85 VAL A CA 1
ATOM 700 C C . VAL A 1 85 ? -12.451 9.837 6.571 1.00 95.88 85 VAL A C 1
ATOM 702 O O . VAL A 1 85 ? -11.439 9.726 7.261 1.00 95.88 85 VAL A O 1
ATOM 705 N N . TYR A 1 86 ? -12.405 9.970 5.245 1.00 96.75 86 TYR A N 1
ATOM 706 C CA . TYR A 1 86 ? -11.154 10.000 4.493 1.00 96.75 86 TYR A CA 1
ATOM 707 C C . TYR A 1 86 ? -10.260 11.156 4.941 1.00 96.75 86 TYR A C 1
ATOM 709 O O . TYR A 1 86 ? -9.103 10.922 5.277 1.00 96.75 86 TYR A O 1
ATOM 717 N N . ARG A 1 87 ? -10.808 12.371 5.093 1.00 95.62 87 ARG A N 1
ATOM 718 C CA . ARG A 1 87 ? -10.073 13.537 5.628 1.00 95.62 87 ARG A CA 1
ATOM 719 C C . ARG A 1 87 ? -9.410 13.249 6.981 1.00 95.62 87 ARG A C 1
ATOM 721 O O . ARG A 1 87 ? -8.287 13.684 7.232 1.00 95.62 87 ARG A O 1
ATOM 728 N N . LEU A 1 88 ? -10.109 12.545 7.873 1.00 95.81 88 LEU A N 1
ATOM 729 C CA . LEU A 1 88 ? -9.580 12.181 9.191 1.00 95.81 88 LEU A CA 1
ATOM 730 C C . LEU A 1 88 ? -8.470 11.126 9.084 1.00 95.81 88 LEU A C 1
ATOM 732 O O . LEU A 1 88 ? -7.491 11.197 9.823 1.00 95.81 88 LEU A O 1
ATOM 736 N N . LEU A 1 89 ? -8.595 10.169 8.162 1.00 97.44 89 LEU A N 1
ATOM 737 C CA . LEU A 1 89 ? -7.597 9.120 7.943 1.00 97.44 89 LEU A CA 1
ATOM 738 C C . LEU A 1 89 ? -6.376 9.605 7.155 1.00 97.44 89 LEU A C 1
ATOM 740 O O . LEU A 1 89 ? -5.278 9.109 7.389 1.00 97.44 89 LEU A O 1
ATOM 744 N N . GLU A 1 90 ? -6.520 10.591 6.273 1.00 95.25 90 GLU A N 1
ATOM 745 C CA . GLU A 1 90 ? -5.421 11.162 5.488 1.00 95.25 90 GLU A CA 1
ATOM 746 C C . GLU A 1 90 ? -4.321 11.702 6.410 1.00 95.25 90 GLU A C 1
ATOM 748 O O . GLU A 1 90 ? -3.150 11.369 6.249 1.00 95.25 90 GLU A O 1
ATOM 753 N N . LYS A 1 91 ? -4.710 12.417 7.474 1.00 91.06 91 LYS A N 1
ATOM 754 C CA . LYS A 1 91 ? -3.790 12.984 8.476 1.00 91.06 91 LYS A CA 1
ATOM 755 C C . LYS A 1 91 ? -3.329 11.999 9.551 1.00 91.06 91 LYS A C 1
ATOM 757 O O . LYS A 1 91 ? -2.556 12.385 10.428 1.00 91.06 91 LYS A O 1
ATOM 762 N N . LEU A 1 92 ? -3.798 10.750 9.520 1.00 97.19 92 LEU A N 1
ATOM 763 C CA . LEU A 1 92 ? -3.348 9.714 10.445 1.00 97.19 92 LEU A CA 1
ATOM 764 C C . LEU A 1 92 ? -1.863 9.400 10.184 1.00 97.19 92 LEU A C 1
ATOM 766 O O . LEU A 1 92 ? -1.521 9.093 9.041 1.00 97.19 92 LEU A O 1
ATOM 770 N N . PRO A 1 93 ? -0.992 9.388 11.209 1.00 97.88 93 PRO A N 1
ATOM 771 C CA . PRO A 1 93 ? 0.391 8.932 11.068 1.00 97.88 93 PRO A CA 1
ATOM 772 C C . PRO A 1 93 ? 0.442 7.408 10.881 1.00 97.88 93 PRO A C 1
ATOM 774 O O . PRO A 1 93 ? 0.385 6.644 11.847 1.00 97.88 93 PRO A O 1
ATOM 777 N N . LYS A 1 94 ? 0.544 6.961 9.628 1.00 98.06 94 LYS A N 1
ATOM 778 C CA . LYS A 1 94 ? 0.471 5.551 9.197 1.00 98.06 94 LYS A CA 1
ATOM 779 C C . LYS A 1 94 ? 1.771 4.780 9.427 1.00 98.06 94 LYS A C 1
ATOM 781 O O . LYS A 1 94 ? 1.786 3.560 9.313 1.00 98.06 94 LYS A O 1
ATOM 786 N N . GLY A 1 95 ? 2.857 5.467 9.780 1.00 97.75 95 GLY A N 1
ATOM 787 C CA . GLY A 1 95 ? 4.155 4.839 10.010 1.00 97.75 95 GLY A CA 1
ATOM 788 C C . GLY A 1 95 ? 4.863 4.570 8.687 1.00 97.75 95 GLY A C 1
ATOM 789 O O . GLY A 1 95 ? 5.629 5.412 8.234 1.00 97.75 95 GLY A O 1
ATOM 790 N N . GLY A 1 96 ? 4.613 3.426 8.057 1.00 97.25 96 GLY A N 1
ATOM 791 C CA . GLY A 1 96 ? 5.299 3.037 6.824 1.00 97.25 96 GLY A CA 1
ATOM 792 C C . GLY A 1 96 ? 4.390 2.358 5.798 1.00 97.25 96 GLY A C 1
ATOM 793 O O . GLY A 1 96 ? 3.354 1.811 6.166 1.00 97.25 96 GLY A O 1
ATOM 794 N N . ASN A 1 97 ? 4.802 2.370 4.528 1.00 97.06 97 ASN A N 1
ATOM 795 C CA . ASN A 1 97 ? 4.214 1.561 3.455 1.00 97.06 97 ASN A CA 1
ATOM 796 C C . ASN A 1 97 ? 5.221 0.465 3.067 1.00 97.06 97 ASN A C 1
ATOM 798 O O . ASN A 1 97 ? 6.305 0.762 2.559 1.00 97.06 97 ASN A O 1
ATOM 802 N N . MET A 1 98 ? 4.902 -0.780 3.434 1.00 94.25 98 MET A N 1
ATOM 803 C CA . MET A 1 98 ? 5.835 -1.917 3.390 1.00 94.25 98 MET A CA 1
ATOM 804 C C . MET A 1 98 ? 5.618 -2.832 2.183 1.00 94.25 98 MET A C 1
ATOM 806 O O . MET A 1 98 ? 6.303 -3.846 2.087 1.00 94.25 98 MET A O 1
ATOM 810 N N . HIS A 1 99 ? 4.659 -2.521 1.310 1.00 97.62 99 HIS A N 1
ATOM 811 C CA . HIS A 1 99 ? 4.333 -3.331 0.141 1.00 97.62 99 HIS A CA 1
ATOM 812 C C . HIS A 1 99 ? 3.805 -2.432 -0.977 1.00 97.62 99 HIS A C 1
ATOM 814 O O . HIS A 1 99 ? 2.689 -1.909 -0.912 1.00 97.62 99 HIS A O 1
ATOM 820 N N . THR A 1 100 ? 4.676 -2.187 -1.952 1.00 95.31 100 THR A N 1
ATOM 821 C CA . THR A 1 100 ? 4.429 -1.319 -3.103 1.00 95.31 100 THR A CA 1
ATOM 822 C C . THR A 1 100 ? 5.534 -1.499 -4.143 1.00 95.31 100 THR A C 1
ATOM 824 O O . THR A 1 100 ? 6.672 -1.806 -3.766 1.00 95.31 100 THR A O 1
ATOM 827 N N . HIS A 1 101 ? 5.240 -1.273 -5.424 1.00 95.25 101 HIS A N 1
ATOM 828 C CA . HIS A 1 101 ? 6.233 -1.320 -6.497 1.00 95.25 101 HIS A CA 1
ATOM 829 C C . HIS A 1 101 ? 6.647 0.097 -6.912 1.00 95.25 101 HIS A C 1
ATOM 831 O O . HIS A 1 101 ? 5.818 0.949 -7.238 1.00 95.25 101 HIS A O 1
ATOM 837 N N . GLU A 1 102 ? 7.958 0.365 -6.914 1.00 94.19 102 GLU A N 1
ATOM 838 C CA . GLU A 1 102 ? 8.502 1.735 -6.949 1.00 94.19 102 GLU A CA 1
ATOM 839 C C . GLU A 1 102 ? 7.955 2.572 -8.117 1.00 94.19 102 GLU A C 1
ATOM 841 O O . GLU A 1 102 ? 7.582 3.729 -7.928 1.00 94.19 102 GLU A O 1
ATOM 846 N N . ASN A 1 103 ? 7.880 1.993 -9.319 1.00 92.69 103 ASN A N 1
ATOM 847 C CA . ASN A 1 103 ? 7.489 2.692 -10.551 1.00 92.69 103 ASN A CA 1
ATOM 848 C C . ASN A 1 103 ? 5.963 2.796 -10.756 1.00 92.69 103 ASN A C 1
ATOM 850 O O . ASN A 1 103 ? 5.505 3.398 -11.730 1.00 92.69 103 ASN A O 1
ATOM 854 N N . HIS A 1 104 ? 5.179 2.217 -9.847 1.00 93.19 104 HIS A N 1
ATOM 855 C CA . HIS A 1 104 ? 3.726 2.092 -9.955 1.00 93.19 104 HIS A CA 1
ATOM 856 C C . HIS A 1 104 ? 2.984 2.742 -8.781 1.00 93.19 104 HIS A C 1
ATOM 858 O O . HIS A 1 104 ? 1.758 2.817 -8.801 1.00 93.19 104 HIS A O 1
ATOM 864 N N . GLN A 1 105 ? 3.717 3.269 -7.796 1.00 92.69 105 GLN A N 1
ATOM 865 C CA . GLN A 1 105 ? 3.149 3.929 -6.624 1.00 92.69 105 GLN A CA 1
ATOM 866 C C . GLN A 1 105 ? 2.696 5.372 -6.892 1.00 92.69 105 GLN A C 1
ATOM 868 O O . GLN A 1 105 ? 1.638 5.782 -6.427 1.00 92.69 105 GLN A O 1
ATOM 873 N N . LEU A 1 106 ? 3.478 6.181 -7.610 1.00 92.69 106 LEU A N 1
ATOM 874 C CA . LEU A 1 106 ? 3.113 7.584 -7.816 1.00 92.69 106 LEU A CA 1
ATOM 875 C C . LEU A 1 106 ? 1.995 7.703 -8.857 1.00 92.69 106 LEU A C 1
ATOM 877 O O . LEU A 1 106 ? 2.019 7.021 -9.885 1.00 92.69 106 LEU A O 1
ATOM 881 N N . SER A 1 107 ? 1.052 8.619 -8.634 1.00 91.94 107 SER A N 1
ATOM 882 C CA . SER A 1 107 ? -0.041 8.822 -9.580 1.00 91.94 107 SER A CA 1
ATOM 883 C C . SER A 1 107 ? 0.430 9.216 -10.973 1.00 91.94 107 SER A C 1
ATOM 885 O O . SER A 1 107 ? 1.396 9.970 -11.140 1.00 91.94 107 SER A O 1
ATOM 887 N N . LYS A 1 108 ? -0.293 8.748 -12.001 1.00 93.00 108 LYS A N 1
ATOM 888 C CA . LYS A 1 108 ? 0.004 9.110 -13.397 1.00 93.00 108 LYS A CA 1
ATOM 889 C C . LYS A 1 108 ? -0.087 10.610 -13.624 1.00 93.00 108 LYS A C 1
ATOM 891 O O . LYS A 1 108 ? 0.754 11.156 -14.330 1.00 93.00 108 LYS A O 1
ATOM 896 N N . LYS A 1 109 ? -1.023 11.286 -12.953 1.00 93.19 109 LYS A N 1
ATOM 897 C CA . LYS A 1 109 ? -1.113 12.746 -12.968 1.00 93.19 109 LYS A CA 1
ATOM 898 C C . LYS A 1 109 ? 0.207 13.392 -12.534 1.00 93.19 109 LYS A C 1
ATOM 900 O O . LYS A 1 109 ? 0.768 14.208 -13.265 1.00 93.19 109 LYS A O 1
ATOM 905 N N . THR A 1 110 ? 0.740 12.993 -11.379 1.00 94.81 110 THR A N 1
ATOM 906 C CA . THR A 1 110 ? 1.987 13.564 -10.844 1.00 94.81 110 THR A CA 1
ATOM 907 C C . THR A 1 110 ? 3.195 13.190 -11.706 1.00 94.81 110 THR A C 1
ATOM 909 O O . THR A 1 110 ? 4.028 14.046 -12.005 1.00 94.81 110 THR A O 1
ATOM 912 N N . LEU A 1 111 ? 3.269 11.944 -12.187 1.00 95.44 111 LEU A N 1
ATOM 913 C CA . LEU A 1 111 ? 4.291 11.521 -13.149 1.00 95.44 111 LEU A CA 1
ATOM 914 C C . LEU A 1 111 ? 4.276 12.406 -14.404 1.00 95.44 111 LEU A C 1
ATOM 916 O O . LEU A 1 111 ? 5.324 12.885 -14.835 1.00 95.44 111 LEU A O 1
ATOM 920 N N . TYR A 1 112 ? 3.105 12.666 -14.984 1.00 95.50 112 TYR A N 1
ATOM 921 C CA . TYR A 1 112 ? 3.012 13.494 -16.181 1.00 95.50 112 TYR A CA 1
ATOM 922 C C . TYR A 1 112 ? 3.164 14.988 -15.898 1.00 95.50 112 TYR A C 1
ATOM 924 O O . TYR A 1 112 ? 3.565 15.720 -16.798 1.00 95.50 112 TYR A O 1
ATOM 932 N N . ASP A 1 113 ? 2.898 15.475 -14.680 1.00 96.12 113 ASP A N 1
ATOM 933 C CA . ASP A 1 113 ? 3.302 16.825 -14.244 1.00 96.12 113 ASP A CA 1
ATOM 934 C C . ASP A 1 113 ? 4.830 16.972 -14.332 1.00 96.12 113 ASP A C 1
ATOM 936 O O . ASP A 1 113 ? 5.320 17.934 -14.927 1.00 96.12 113 ASP A O 1
ATOM 940 N N . ILE A 1 114 ? 5.579 15.971 -13.862 1.00 97.50 114 ILE A N 1
ATOM 941 C CA . ILE A 1 114 ? 7.046 15.935 -13.958 1.00 97.50 114 ILE A CA 1
ATOM 942 C C . ILE A 1 114 ? 7.504 15.840 -15.418 1.00 97.50 114 ILE A C 1
ATOM 944 O O . ILE A 1 114 ? 8.358 16.614 -15.850 1.00 97.50 114 ILE A O 1
ATOM 948 N N . VAL A 1 115 ? 6.934 14.913 -16.195 1.00 96.94 115 VAL A N 1
ATOM 949 C CA . VAL A 1 115 ? 7.321 14.701 -17.599 1.00 96.94 115 VAL A CA 1
ATOM 950 C C . VAL A 1 115 ? 7.074 15.953 -18.441 1.00 96.94 115 VAL A C 1
ATOM 952 O O . VAL A 1 115 ? 7.974 16.355 -19.174 1.00 96.94 115 VAL A O 1
ATOM 955 N N . TRP A 1 116 ? 5.916 16.611 -18.314 1.00 95.50 116 TRP A N 1
ATOM 956 C CA . TRP A 1 116 ? 5.603 17.832 -19.077 1.00 95.50 116 TRP A CA 1
ATOM 957 C C . TRP A 1 116 ? 6.479 19.021 -18.693 1.00 95.50 116 TRP A C 1
ATOM 959 O O . TRP A 1 116 ? 6.754 19.872 -19.536 1.00 95.50 116 TRP A O 1
ATOM 969 N N . ALA A 1 117 ? 6.899 19.099 -17.430 1.00 96.75 117 ALA A N 1
ATOM 970 C CA . ALA A 1 117 ? 7.796 20.148 -16.964 1.00 96.75 117 ALA A CA 1
ATOM 971 C C . ALA A 1 117 ? 9.260 19.908 -17.377 1.00 96.75 117 ALA A C 1
ATOM 973 O O . ALA A 1 117 ? 10.081 20.820 -17.273 1.00 96.75 117 ALA A O 1
ATOM 974 N N . SER A 1 118 ? 9.602 18.696 -17.825 1.00 96.38 118 SER A N 1
ATOM 975 C CA . SER A 1 118 ? 10.967 18.334 -18.199 1.00 96.38 118 SER A CA 1
ATOM 976 C C . SER A 1 118 ? 11.376 18.889 -19.566 1.00 96.38 118 SER A C 1
ATOM 978 O O . SER A 1 118 ? 10.572 19.001 -20.492 1.00 96.38 118 SER A O 1
ATOM 980 N N . GLU A 1 119 ? 12.671 19.155 -19.734 1.00 94.69 119 GLU A N 1
ATOM 981 C CA . GLU A 1 119 ? 13.247 19.556 -21.028 1.00 94.69 119 GLU A CA 1
ATOM 982 C C . GLU A 1 119 ? 13.102 18.472 -22.109 1.00 94.69 119 GLU A C 1
ATOM 984 O O . GLU A 1 119 ? 13.085 18.774 -23.308 1.00 94.69 119 GLU A O 1
ATOM 989 N N . ASP A 1 120 ? 12.980 17.212 -21.688 1.00 96.12 120 ASP A N 1
ATOM 990 C CA . ASP A 1 120 ? 12.877 16.062 -22.581 1.00 96.12 120 ASP A CA 1
ATOM 991 C C . ASP A 1 120 ? 11.446 15.861 -23.110 1.00 96.12 120 ASP A C 1
ATOM 993 O O . ASP A 1 120 ? 11.248 15.074 -24.033 1.00 96.12 120 ASP A O 1
ATOM 997 N N . PHE A 1 121 ? 10.450 16.621 -22.630 1.00 96.31 121 PHE A N 1
ATOM 998 C CA . PHE A 1 121 ? 9.066 16.573 -23.128 1.00 96.31 121 PHE A CA 1
ATOM 999 C C . PHE A 1 121 ? 8.963 16.721 -24.659 1.00 96.31 121 PHE A C 1
ATOM 1001 O O . PHE A 1 121 ? 8.123 16.093 -25.302 1.00 96.31 121 PHE A O 1
ATOM 1008 N N . GLN A 1 122 ? 9.856 17.497 -25.280 1.00 95.50 122 GLN A N 1
ATOM 1009 C CA . GLN A 1 122 ? 9.921 17.666 -26.742 1.00 95.50 122 GLN A CA 1
ATOM 1010 C C . GLN A 1 122 ? 10.236 16.373 -27.526 1.00 95.50 122 GLN A C 1
ATOM 1012 O O . GLN A 1 122 ? 10.030 16.317 -28.746 1.00 95.50 122 GLN A O 1
ATOM 1017 N N . TYR A 1 123 ? 10.746 15.357 -26.827 1.00 97.00 123 TYR A N 1
ATOM 1018 C CA . TYR A 1 123 ? 11.104 14.033 -27.330 1.00 97.00 123 TYR A CA 1
ATOM 1019 C C . TYR A 1 123 ? 10.094 12.959 -26.922 1.00 97.00 123 TYR A C 1
ATOM 1021 O O . TYR A 1 123 ? 10.358 11.782 -27.145 1.00 97.00 123 TYR A O 1
ATOM 1029 N N . LEU A 1 124 ? 8.960 13.333 -26.320 1.00 97.31 124 LEU A N 1
ATOM 1030 C CA . LEU A 1 124 ? 7.912 12.393 -25.941 1.00 97.31 124 LEU A CA 1
ATOM 1031 C C . LEU A 1 124 ? 7.041 12.039 -27.153 1.00 97.31 124 LEU A C 1
ATOM 1033 O O . LEU A 1 124 ? 6.453 12.916 -27.802 1.00 97.31 124 LEU A O 1
ATOM 1037 N N . TYR A 1 125 ? 6.927 10.743 -27.426 1.00 96.31 125 TYR A N 1
ATOM 1038 C CA . TYR A 1 125 ? 6.066 10.188 -28.462 1.00 96.31 125 TYR A CA 1
ATOM 1039 C C . TYR A 1 125 ? 5.021 9.260 -27.854 1.00 96.31 125 TYR A C 1
ATOM 1041 O O . TYR A 1 125 ? 5.214 8.704 -26.775 1.00 96.31 125 TYR A O 1
ATOM 1049 N N . ILE A 1 126 ? 3.922 9.092 -28.583 1.00 95.44 126 ILE A N 1
ATOM 1050 C CA . ILE A 1 126 ? 2.827 8.194 -28.235 1.00 95.44 126 ILE A CA 1
ATOM 1051 C C . ILE A 1 126 ? 2.417 7.344 -29.444 1.00 95.44 126 ILE A C 1
ATOM 1053 O O . ILE A 1 126 ? 2.471 7.820 -30.586 1.00 95.44 126 ILE A O 1
ATOM 1057 N N . LEU A 1 127 ? 2.007 6.100 -29.196 1.00 93.94 127 LEU A N 1
ATOM 1058 C CA . LEU A 1 127 ? 1.316 5.262 -30.177 1.00 93.94 127 LEU A CA 1
ATOM 1059 C C . LEU A 1 127 ? -0.189 5.581 -30.211 1.00 93.94 127 LEU A C 1
ATOM 1061 O O . LEU A 1 127 ? -0.795 5.777 -29.155 1.00 93.94 127 LEU A O 1
ATOM 1065 N N . PRO A 1 128 ? -0.808 5.636 -31.405 1.00 88.44 128 PRO A N 1
ATOM 1066 C CA . PRO A 1 128 ? -2.209 6.020 -31.548 1.00 88.44 128 PRO A CA 1
ATOM 1067 C C . PRO A 1 128 ? -3.166 4.980 -30.943 1.00 88.44 128 PRO A C 1
ATOM 1069 O O . PRO A 1 128 ? -2.802 3.826 -30.715 1.00 88.44 128 PRO A O 1
ATOM 1072 N N . GLU A 1 129 ? -4.408 5.398 -30.689 1.00 86.81 129 GLU A N 1
ATOM 1073 C CA . GLU A 1 129 ? -5.459 4.566 -30.080 1.00 86.81 129 GLU A CA 1
ATOM 1074 C C . GLU A 1 129 ? -5.789 3.308 -30.901 1.00 86.81 129 GLU A C 1
ATOM 1076 O O . GLU A 1 129 ? -6.117 2.271 -30.332 1.00 86.81 129 GLU A O 1
ATOM 1081 N N . ASP A 1 130 ? -5.672 3.377 -32.227 1.00 86.12 130 ASP A N 1
ATOM 1082 C CA . ASP A 1 130 ? -5.943 2.277 -33.155 1.00 86.12 130 ASP A CA 1
ATOM 1083 C C . ASP A 1 130 ? -4.715 1.392 -33.437 1.00 86.12 130 ASP A C 1
ATOM 1085 O O . ASP A 1 130 ? -4.767 0.515 -34.304 1.00 86.12 130 ASP A O 1
ATOM 1089 N N . HIS A 1 131 ? -3.606 1.595 -32.713 1.00 88.50 131 HIS A N 1
ATOM 1090 C CA . HIS A 1 131 ? -2.416 0.766 -32.865 1.00 88.50 131 HIS A CA 1
ATOM 1091 C C . HIS A 1 131 ? -2.740 -0.707 -32.524 1.00 88.50 131 HIS A C 1
ATOM 1093 O O . HIS A 1 131 ? -3.314 -0.984 -31.470 1.00 88.50 131 HIS A O 1
ATOM 1099 N N . PRO A 1 132 ? -2.367 -1.677 -33.382 1.00 82.31 132 PRO A N 1
ATOM 1100 C CA . PRO A 1 132 ? -2.944 -3.024 -33.360 1.00 82.31 132 PRO A CA 1
ATOM 1101 C C . PRO A 1 132 ? -2.530 -3.889 -32.164 1.00 82.31 132 PRO A C 1
ATOM 1103 O O . PRO A 1 132 ? -3.198 -4.881 -31.885 1.00 82.31 132 PRO A O 1
ATOM 1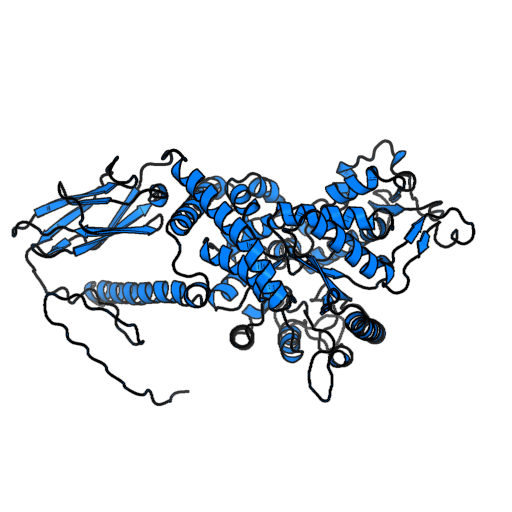106 N N . THR A 1 133 ? -1.421 -3.563 -31.497 1.00 80.38 133 THR A N 1
ATOM 1107 C CA . THR A 1 133 ? -0.861 -4.379 -30.404 1.00 80.38 133 THR A CA 1
ATOM 1108 C C . THR A 1 133 ? -0.784 -3.613 -29.089 1.00 80.38 133 THR A C 1
ATOM 1110 O O . THR A 1 133 ? -1.242 -4.101 -28.065 1.00 80.38 133 THR A O 1
ATOM 1113 N N . THR A 1 134 ? -0.214 -2.410 -29.117 1.00 83.56 134 THR A N 1
ATOM 1114 C CA . THR A 1 134 ? 0.077 -1.610 -27.915 1.00 83.56 134 THR A CA 1
ATOM 1115 C C . THR A 1 134 ? -0.375 -0.150 -28.077 1.00 83.56 134 THR A C 1
ATOM 1117 O O . THR A 1 134 ? 0.454 0.742 -28.267 1.00 83.56 134 THR A O 1
ATOM 1120 N N . PRO A 1 135 ? -1.688 0.129 -28.104 1.00 90.31 135 PRO A N 1
ATOM 1121 C CA . PRO A 1 135 ? -2.178 1.500 -28.182 1.00 90.31 135 PRO A CA 1
ATOM 1122 C C . PRO A 1 135 ? -1.830 2.279 -26.912 1.00 90.31 135 PRO A C 1
ATOM 1124 O O . PRO A 1 135 ? -1.689 1.704 -25.831 1.00 90.31 135 PRO A O 1
ATOM 1127 N N . TRP A 1 136 ? -1.711 3.603 -27.042 1.00 93.31 136 TRP A N 1
ATOM 1128 C CA . TRP A 1 136 ? -1.393 4.525 -25.945 1.00 93.31 136 TRP A CA 1
ATOM 1129 C C . TRP A 1 136 ? 0.002 4.372 -25.321 1.00 93.31 136 TRP A C 1
ATOM 1131 O O . TRP A 1 136 ? 0.278 5.036 -24.326 1.00 93.31 136 TRP A O 1
ATOM 1141 N N . THR A 1 137 ? 0.912 3.566 -25.873 1.00 94.25 137 THR A N 1
ATOM 1142 C CA . THR A 1 137 ? 2.285 3.484 -25.348 1.00 94.25 137 THR A CA 1
ATOM 1143 C C . THR A 1 137 ? 3.006 4.819 -25.477 1.00 94.25 137 THR A C 1
ATOM 1145 O O . THR A 1 137 ? 2.986 5.431 -26.544 1.00 94.25 137 THR A O 1
ATOM 1148 N N . LEU A 1 138 ? 3.667 5.245 -24.402 1.00 95.12 138 LEU A N 1
ATOM 1149 C CA . LEU A 1 138 ? 4.506 6.438 -24.341 1.00 95.12 138 LEU A CA 1
ATOM 1150 C C . LEU A 1 138 ? 5.977 6.062 -24.237 1.00 95.12 138 LEU A C 1
ATOM 1152 O O . LEU A 1 138 ? 6.339 5.165 -23.477 1.00 95.12 138 LEU A O 1
ATOM 1156 N N . ASP A 1 139 ? 6.827 6.801 -24.941 1.00 95.62 139 ASP A N 1
ATOM 1157 C CA . ASP A 1 139 ? 8.272 6.653 -24.810 1.00 95.62 139 ASP A CA 1
ATOM 1158 C C . ASP A 1 139 ? 9.023 7.902 -25.300 1.00 95.62 139 ASP A C 1
ATOM 1160 O O . ASP A 1 139 ? 8.486 8.732 -26.045 1.00 95.62 139 ASP A O 1
ATOM 1164 N N . PHE A 1 140 ? 10.276 8.043 -24.875 1.00 96.75 140 PHE A N 1
ATOM 1165 C CA . PHE A 1 140 ? 11.173 9.106 -25.309 1.00 96.75 140 PHE A CA 1
ATOM 1166 C C . PHE A 1 140 ? 12.089 8.645 -26.445 1.00 96.75 140 PHE A C 1
ATOM 1168 O O . PHE A 1 140 ? 12.759 7.617 -26.333 1.00 96.75 140 PHE A O 1
ATOM 1175 N N . PHE A 1 141 ? 12.201 9.457 -27.499 1.00 96.44 141 PHE A N 1
ATOM 1176 C CA . PHE A 1 141 ? 13.104 9.198 -28.624 1.00 96.44 141 PHE A CA 1
ATOM 1177 C C . PHE A 1 141 ? 13.747 10.476 -29.159 1.00 96.44 141 PHE A C 1
ATOM 1179 O O . PHE A 1 141 ? 13.078 11.499 -29.308 1.00 96.44 141 PHE A O 1
ATOM 1186 N N . ILE A 1 142 ? 15.012 10.396 -29.581 1.00 96.31 142 ILE A N 1
ATOM 1187 C CA . ILE A 1 142 ? 15.565 11.427 -30.475 1.00 96.31 142 ILE A CA 1
ATOM 1188 C C . ILE A 1 142 ? 14.891 11.299 -31.844 1.00 96.31 142 ILE A C 1
ATOM 1190 O O . ILE A 1 142 ? 14.286 12.252 -32.336 1.00 96.31 142 ILE A O 1
ATOM 1194 N N . ASN A 1 143 ? 14.921 10.085 -32.399 1.00 91.81 143 ASN A N 1
ATOM 1195 C CA . ASN A 1 143 ? 14.189 9.690 -33.596 1.00 91.81 143 ASN A CA 1
ATOM 1196 C C . ASN A 1 143 ? 13.460 8.375 -33.300 1.00 91.81 143 ASN A C 1
ATOM 1198 O O . ASN A 1 143 ? 14.129 7.409 -32.932 1.00 91.81 143 ASN A O 1
ATOM 1202 N N . PRO A 1 144 ? 12.125 8.314 -33.425 1.00 94.25 144 PRO A N 1
ATOM 1203 C CA . PRO A 1 144 ? 11.382 7.111 -33.085 1.00 94.25 144 PRO A CA 1
ATOM 1204 C C . PRO A 1 144 ? 11.637 5.989 -34.104 1.00 94.25 144 PRO A C 1
ATOM 1206 O O . PRO A 1 144 ? 12.017 6.267 -35.248 1.00 94.25 144 PRO A O 1
ATOM 1209 N N . PRO A 1 145 ? 11.366 4.726 -33.732 1.00 92.44 145 PRO A N 1
ATOM 1210 C CA . PRO A 1 145 ? 11.419 3.603 -34.658 1.00 92.44 145 PRO A CA 1
ATOM 1211 C C . PRO A 1 145 ? 10.584 3.858 -35.929 1.00 92.44 145 PRO A C 1
ATOM 1213 O O . PRO A 1 145 ? 9.392 4.186 -35.831 1.00 92.44 145 PRO A O 1
ATOM 1216 N N . PRO A 1 146 ? 11.164 3.707 -37.136 1.00 91.62 146 PRO A N 1
ATOM 1217 C CA . PRO A 1 146 ? 10.449 3.984 -38.374 1.00 91.62 146 PRO A CA 1
ATOM 1218 C C . PRO A 1 146 ? 9.327 2.966 -38.605 1.00 91.62 146 PRO A C 1
ATOM 1220 O O . PRO A 1 146 ? 9.477 1.776 -38.340 1.00 91.62 146 PRO A O 1
ATOM 1223 N N . GLY A 1 147 ? 8.198 3.433 -39.142 1.00 89.69 147 GLY A N 1
ATOM 1224 C CA . GLY A 1 147 ? 7.085 2.566 -39.549 1.00 89.69 147 GLY A CA 1
ATOM 1225 C C . GLY A 1 147 ? 6.205 2.026 -38.415 1.00 89.69 147 GLY A C 1
ATOM 1226 O O . GLY A 1 147 ? 5.295 1.259 -38.704 1.00 89.69 147 GLY A O 1
ATOM 1227 N N . GLN A 1 148 ? 6.428 2.436 -37.161 1.00 89.75 148 GLN A N 1
ATOM 1228 C CA . GLN A 1 148 ? 5.623 1.998 -36.006 1.00 89.75 148 GLN A CA 1
ATOM 1229 C C . GLN A 1 148 ? 4.500 2.974 -35.608 1.00 89.75 148 GLN A C 1
ATOM 1231 O O . GLN A 1 148 ? 3.767 2.718 -34.666 1.00 89.75 148 GLN A O 1
ATOM 1236 N N . GLY A 1 149 ? 4.340 4.101 -36.309 1.00 91.25 149 GLY A N 1
ATOM 1237 C CA . GLY A 1 149 ? 3.222 5.027 -36.065 1.00 91.25 149 GLY A CA 1
ATOM 1238 C C . GLY A 1 149 ? 3.388 5.982 -34.873 1.00 91.25 149 GLY A C 1
ATOM 1239 O O . GLY A 1 149 ? 2.440 6.680 -34.521 1.00 91.25 149 GLY A O 1
ATOM 1240 N N . TRP A 1 150 ? 4.581 6.066 -34.279 1.00 94.00 150 TRP A N 1
ATOM 1241 C CA . TRP A 1 150 ? 4.893 7.017 -33.207 1.00 94.00 150 TRP A CA 1
ATOM 1242 C C . TRP A 1 150 ? 4.629 8.469 -33.612 1.00 94.00 150 TRP A C 1
ATOM 1244 O O . TRP A 1 150 ? 5.171 8.965 -34.602 1.00 94.00 150 TRP A O 1
ATOM 1254 N N . THR A 1 151 ? 3.854 9.180 -32.793 1.00 93.31 151 THR A N 1
ATOM 1255 C CA . THR A 1 151 ? 3.520 10.592 -33.010 1.00 93.31 151 THR A CA 1
ATOM 1256 C C . THR A 1 151 ? 3.986 11.443 -31.835 1.00 93.31 151 THR A C 1
ATOM 1258 O O . THR A 1 151 ? 3.840 11.047 -30.683 1.00 93.31 151 THR A O 1
ATOM 1261 N N . LYS A 1 152 ? 4.555 12.624 -32.109 1.00 94.88 152 LYS A N 1
ATOM 1262 C CA . LYS A 1 152 ? 4.981 13.554 -31.051 1.00 94.88 152 LYS A CA 1
ATOM 1263 C C . LYS A 1 152 ? 3.786 14.048 -30.249 1.00 94.88 152 LYS A C 1
ATOM 1265 O O . LYS A 1 152 ? 2.854 14.603 -30.831 1.00 94.88 152 LYS A O 1
ATOM 1270 N N . VAL A 1 153 ? 3.879 13.970 -28.924 1.00 95.19 153 VAL A N 1
ATOM 1271 C CA . VAL A 1 153 ? 2.819 14.438 -28.019 1.00 95.19 153 VAL A CA 1
ATOM 1272 C C . VAL A 1 153 ? 2.620 15.952 -28.126 1.00 95.19 153 VAL A C 1
ATOM 1274 O O . VAL A 1 153 ? 1.496 16.411 -28.297 1.00 95.19 153 VAL A O 1
ATOM 1277 N N . MET A 1 154 ? 3.705 16.736 -28.126 1.00 91.50 154 MET A N 1
ATOM 1278 C CA . MET A 1 154 ? 3.656 18.210 -28.160 1.00 91.50 154 MET A CA 1
ATOM 1279 C C . MET A 1 154 ? 2.921 18.789 -29.384 1.00 91.50 154 MET A C 1
ATOM 1281 O O . MET A 1 154 ? 2.408 19.903 -29.325 1.00 91.50 154 MET A O 1
ATOM 1285 N N . ASN A 1 155 ? 2.856 18.039 -30.487 1.00 82.44 155 ASN A N 1
ATOM 1286 C CA . ASN A 1 155 ? 2.267 18.496 -31.746 1.00 82.44 155 ASN A CA 1
ATOM 1287 C C . ASN A 1 155 ? 0.918 17.831 -32.052 1.00 82.44 155 ASN A C 1
ATOM 1289 O O . ASN A 1 155 ? 0.400 18.001 -33.156 1.00 82.44 155 ASN A O 1
ATOM 1293 N N . HIS A 1 156 ? 0.363 17.050 -31.122 1.00 86.25 156 HIS A N 1
ATOM 1294 C CA . HIS A 1 156 ? -0.850 16.288 -31.375 1.00 86.25 156 HIS A CA 1
ATOM 1295 C C . HIS A 1 156 ? -2.103 17.134 -31.063 1.00 86.25 156 HIS A C 1
ATOM 1297 O O . HIS A 1 156 ? -2.386 17.398 -29.896 1.00 86.25 156 HIS A O 1
ATOM 1303 N N . PRO A 1 157 ? -2.897 17.552 -32.070 1.00 80.56 157 PRO A N 1
ATOM 1304 C CA . PRO A 1 157 ? -3.939 18.572 -31.891 1.00 80.56 157 PRO A CA 1
ATOM 1305 C C . PRO A 1 157 ? -5.124 18.124 -31.023 1.00 80.56 157 PRO A C 1
ATOM 1307 O O . PRO A 1 157 ? -5.811 18.966 -30.455 1.00 80.56 157 PRO A O 1
ATOM 1310 N N . ASN A 1 158 ? -5.359 16.812 -30.923 1.00 85.81 158 ASN A N 1
ATOM 1311 C CA . ASN A 1 158 ? -6.524 16.232 -30.243 1.00 85.81 158 ASN A CA 1
ATOM 1312 C C . ASN A 1 158 ? -6.168 15.434 -28.979 1.00 85.81 158 ASN A C 1
ATOM 1314 O O . ASN A 1 158 ? -7.021 14.729 -28.453 1.00 85.81 158 ASN A O 1
ATOM 1318 N N . LEU A 1 159 ? -4.911 15.477 -28.530 1.00 89.19 159 LEU A N 1
ATOM 1319 C CA . LEU A 1 159 ? -4.461 14.698 -27.378 1.00 89.19 159 LEU A CA 1
ATOM 1320 C C . LEU A 1 159 ? -4.254 15.638 -26.196 1.00 89.19 159 LEU A C 1
ATOM 1322 O O . LEU A 1 159 ? -3.380 16.502 -26.244 1.00 89.19 159 LEU A O 1
ATOM 1326 N N . THR A 1 160 ? -5.058 15.477 -25.146 1.00 91.06 160 THR A N 1
ATOM 1327 C CA . THR A 1 160 ? -4.848 16.204 -23.891 1.00 91.06 160 THR A CA 1
ATOM 1328 C C . THR A 1 160 ? -4.085 15.347 -22.895 1.00 91.06 160 THR A C 1
ATOM 1330 O O . THR A 1 160 ? -4.047 14.118 -22.991 1.00 91.06 160 THR A O 1
ATOM 1333 N N . LYS A 1 161 ? -3.478 16.010 -21.914 1.00 91.38 161 LYS A N 1
ATOM 1334 C CA . LYS A 1 161 ? -2.776 15.335 -20.830 1.00 91.38 161 LYS A CA 1
ATOM 1335 C C . LYS A 1 161 ? -3.732 14.482 -19.987 1.00 91.38 161 LYS A C 1
ATOM 1337 O O . LYS A 1 161 ? -3.403 13.342 -19.684 1.00 91.38 161 LYS A O 1
ATOM 1342 N N . GLU A 1 162 ? -4.935 14.976 -19.704 1.00 91.31 162 GLU A N 1
ATOM 1343 C CA . GLU A 1 162 ? -5.956 14.242 -18.945 1.00 91.31 162 GLU A CA 1
ATOM 1344 C C . GLU A 1 162 ? -6.421 12.979 -19.687 1.00 91.31 162 GLU A C 1
ATOM 1346 O O . GLU A 1 162 ? -6.645 11.938 -19.073 1.00 91.31 162 GLU A O 1
ATOM 1351 N N . MET A 1 163 ? -6.532 13.036 -21.020 1.00 92.38 163 MET A N 1
ATOM 1352 C CA . MET A 1 163 ? -6.851 11.851 -21.824 1.00 92.38 163 MET A CA 1
ATOM 1353 C C . MET A 1 163 ? -5.752 10.793 -21.717 1.00 92.38 163 MET A C 1
ATOM 1355 O O . MET A 1 163 ? -6.059 9.611 -21.569 1.00 92.38 163 MET A O 1
ATOM 1359 N N . ILE A 1 164 ? -4.483 11.207 -21.775 1.00 93.00 164 ILE A N 1
ATOM 1360 C CA . ILE A 1 164 ? -3.343 10.304 -21.587 1.00 93.00 164 ILE A CA 1
ATOM 1361 C C . ILE A 1 164 ? -3.395 9.687 -20.188 1.00 93.00 164 ILE A C 1
ATOM 1363 O O . ILE A 1 164 ? -3.312 8.473 -20.071 1.00 93.00 164 ILE A O 1
ATOM 1367 N N . GLU A 1 165 ? -3.585 10.497 -19.145 1.00 92.31 165 GLU A N 1
ATOM 1368 C CA . GLU A 1 165 ? -3.703 10.033 -17.756 1.00 92.31 165 GLU A CA 1
ATOM 1369 C C . GLU A 1 165 ? -4.751 8.928 -17.608 1.00 92.31 165 GLU A C 1
ATOM 1371 O O . GLU A 1 165 ? -4.450 7.858 -17.078 1.00 92.31 165 GLU A O 1
ATOM 1376 N N . GLN A 1 166 ? -5.956 9.141 -18.142 1.00 91.12 166 GLN A N 1
ATOM 1377 C CA . GLN A 1 166 ? -7.036 8.153 -18.095 1.00 91.12 166 GLN A CA 1
ATOM 1378 C C . GLN A 1 166 ? -6.647 6.838 -18.780 1.00 91.12 166 GLN A C 1
ATOM 1380 O O . GLN A 1 166 ? -6.881 5.766 -18.227 1.00 91.12 166 GLN A O 1
ATOM 1385 N N . HIS A 1 167 ? -5.977 6.903 -19.933 1.00 93.25 167 HIS A N 1
ATOM 1386 C CA . HIS A 1 167 ? -5.531 5.718 -20.673 1.00 93.25 167 HIS A CA 1
ATOM 1387 C C . HIS A 1 167 ? -4.251 5.078 -20.115 1.00 93.25 167 HIS A C 1
ATOM 1389 O O . HIS A 1 167 ? -3.733 4.125 -20.694 1.00 93.25 167 HIS A O 1
ATOM 1395 N N . GLN A 1 168 ? -3.721 5.585 -19.006 1.00 93.44 168 GLN A N 1
ATOM 1396 C CA . GLN A 1 168 ? -2.505 5.083 -18.360 1.00 93.44 168 GLN A CA 1
ATOM 1397 C C . GLN A 1 168 ? -2.800 4.496 -16.979 1.00 93.44 168 GLN A C 1
ATOM 1399 O O . GLN A 1 168 ? -1.881 4.203 -16.216 1.00 93.44 168 GLN A O 1
ATOM 1404 N N . THR A 1 169 ? -4.081 4.270 -16.680 1.00 94.56 169 THR A N 1
ATOM 1405 C CA . THR A 1 169 ? -4.549 3.646 -15.442 1.00 94.56 169 THR A CA 1
ATOM 1406 C C . THR A 1 169 ? -5.481 2.482 -15.742 1.00 94.56 169 THR A C 1
ATOM 1408 O O . THR A 1 169 ? -6.205 2.493 -16.743 1.00 94.56 169 THR A O 1
ATOM 1411 N N . LEU A 1 170 ? -5.502 1.483 -14.862 1.00 93.88 170 LEU A N 1
ATOM 1412 C CA . LEU A 1 170 ? -6.381 0.330 -15.008 1.00 93.88 170 LEU A CA 1
ATOM 1413 C C . LEU A 1 170 ? -7.842 0.771 -14.897 1.00 93.88 170 LEU A C 1
ATOM 1415 O O . LEU A 1 170 ? -8.625 0.502 -15.802 1.00 93.88 170 LEU A O 1
ATOM 1419 N N . ILE A 1 171 ? -8.204 1.546 -13.868 1.00 92.44 171 ILE A N 1
ATOM 1420 C CA . ILE A 1 171 ? -9.569 2.070 -13.685 1.00 92.44 171 ILE A CA 1
ATOM 1421 C C . ILE A 1 171 ? -10.063 2.826 -14.928 1.00 92.44 171 ILE A C 1
ATOM 1423 O O . ILE A 1 171 ? -11.205 2.623 -15.354 1.00 92.44 171 ILE A O 1
ATOM 1427 N N . GLY A 1 172 ? -9.209 3.658 -15.530 1.00 91.12 172 GLY A N 1
ATOM 1428 C CA . GLY A 1 172 ? -9.555 4.422 -16.725 1.00 91.12 172 GLY A CA 1
ATOM 1429 C C . GLY A 1 172 ? -9.695 3.575 -17.993 1.00 91.12 172 GLY A C 1
ATOM 1430 O O . GLY A 1 172 ? -10.393 3.989 -18.917 1.00 91.12 172 GLY A O 1
ATOM 1431 N N . THR A 1 173 ? -9.107 2.375 -18.032 1.00 92.25 173 THR A N 1
ATOM 1432 C CA . THR A 1 173 ? -9.049 1.521 -19.233 1.00 92.25 173 THR A CA 1
ATOM 1433 C C . THR A 1 173 ? -9.826 0.212 -19.132 1.00 92.25 173 THR A C 1
ATOM 1435 O O . THR A 1 173 ? -9.991 -0.452 -20.152 1.00 92.25 173 THR A O 1
ATOM 1438 N N . LEU A 1 174 ? -10.370 -0.137 -17.957 1.00 91.81 174 LEU A N 1
ATOM 1439 C CA . LEU A 1 174 ? -11.151 -1.361 -17.751 1.00 91.81 174 LEU A CA 1
ATOM 1440 C C . LEU A 1 174 ? -12.241 -1.527 -18.823 1.00 91.81 174 LEU A C 1
ATOM 1442 O O . LEU A 1 174 ? -13.169 -0.706 -18.926 1.00 91.81 174 LEU A O 1
ATOM 1446 N N . SER A 1 175 ? -12.166 -2.635 -19.561 1.00 92.44 175 SER A N 1
ATOM 1447 C CA . SER A 1 175 ? -13.147 -2.993 -20.580 1.00 92.44 175 SER A CA 1
ATOM 1448 C C . SER A 1 175 ? -14.548 -3.198 -19.993 1.00 92.44 175 SER A C 1
ATOM 1450 O O . SER A 1 175 ? -14.746 -3.464 -18.803 1.00 92.44 175 SER A O 1
ATOM 1452 N N . ALA A 1 176 ? -15.569 -3.069 -20.847 1.00 93.56 176 ALA A N 1
ATOM 1453 C CA . ALA A 1 176 ? -16.954 -3.314 -20.445 1.00 93.56 176 ALA A CA 1
ATOM 1454 C C . ALA A 1 176 ? -17.163 -4.751 -19.930 1.00 93.56 176 ALA A C 1
ATOM 1456 O O . ALA A 1 176 ? -17.957 -4.962 -19.013 1.00 93.56 176 ALA A O 1
ATOM 1457 N N . GLU A 1 177 ? -16.423 -5.716 -20.483 1.00 93.38 177 GLU A N 1
ATOM 1458 C CA . GLU A 1 177 ? -16.472 -7.113 -20.052 1.00 93.38 177 GLU A CA 1
ATO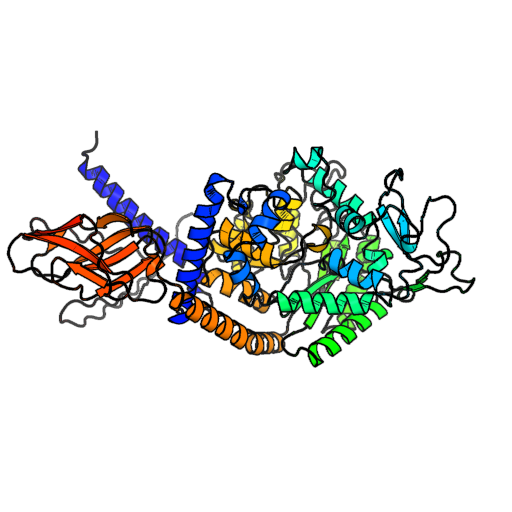M 1459 C C . GLU A 1 177 ? -15.819 -7.291 -18.674 1.00 93.38 177 GLU A C 1
ATOM 1461 O O . GLU A 1 177 ? -16.458 -7.834 -17.773 1.00 93.38 177 GLU A O 1
ATOM 1466 N N . ALA A 1 178 ? -14.635 -6.712 -18.434 1.00 91.44 178 ALA A N 1
ATOM 1467 C CA . ALA A 1 178 ? -13.991 -6.752 -17.116 1.00 91.44 178 ALA A CA 1
ATOM 1468 C C . ALA A 1 178 ? -14.840 -6.080 -16.021 1.00 91.44 178 ALA A C 1
ATOM 1470 O O . ALA A 1 178 ? -14.844 -6.509 -14.863 1.00 91.44 178 ALA A O 1
ATOM 1471 N N . LYS A 1 179 ? -15.612 -5.043 -16.370 1.00 91.31 179 LYS A N 1
ATOM 1472 C CA . LYS A 1 179 ? -16.589 -4.414 -15.460 1.00 91.31 179 LYS A CA 1
ATOM 1473 C C . LYS A 1 179 ? -17.782 -5.326 -15.166 1.00 91.31 179 LYS A C 1
ATOM 1475 O O . LYS A 1 179 ? -18.295 -5.311 -14.050 1.00 91.31 179 LYS A O 1
ATOM 1480 N N . LYS A 1 180 ? -18.217 -6.122 -16.145 1.00 92.62 180 LYS A N 1
ATOM 1481 C CA . LYS A 1 180 ? -19.318 -7.086 -16.011 1.00 92.62 180 LYS A CA 1
ATOM 1482 C C . LYS A 1 180 ? -18.925 -8.317 -15.188 1.00 92.62 180 LYS A C 1
ATOM 1484 O O . LYS A 1 180 ? -19.779 -8.849 -14.480 1.00 92.62 180 LYS A O 1
ATOM 1489 N N . TYR A 1 181 ? -17.656 -8.726 -15.237 1.00 92.06 181 TYR A N 1
ATOM 1490 C CA . TYR A 1 181 ? -17.101 -9.852 -14.477 1.00 92.06 181 TYR A CA 1
ATOM 1491 C C . TYR A 1 181 ? -16.020 -9.378 -13.491 1.00 92.06 181 TYR A C 1
ATOM 1493 O O . TYR A 1 181 ? -14.835 -9.639 -13.676 1.00 92.06 181 TYR A O 1
ATOM 1501 N N . PRO A 1 182 ? -16.406 -8.679 -12.407 1.00 89.06 182 PRO A N 1
ATOM 1502 C CA . PRO A 1 182 ? -15.456 -8.063 -11.482 1.00 89.06 182 PRO A CA 1
ATOM 1503 C C . PRO A 1 182 ? -14.663 -9.054 -10.619 1.00 89.06 182 PRO A C 1
ATOM 1505 O O . PRO A 1 182 ? -13.819 -8.612 -9.854 1.00 89.06 182 PRO A O 1
ATOM 1508 N N . SER A 1 183 ? -14.938 -10.357 -10.712 1.00 91.69 183 SER A N 1
ATOM 1509 C CA . SER A 1 183 ? -14.211 -11.416 -9.995 1.00 91.69 183 SER A CA 1
ATOM 1510 C C . SER A 1 183 ? -13.437 -12.355 -10.927 1.00 91.69 183 SER A C 1
ATOM 1512 O O . SER A 1 183 ? -13.042 -13.437 -10.510 1.00 91.69 183 SER A O 1
ATOM 1514 N N . ASP A 1 184 ? -13.276 -11.981 -12.197 1.00 91.94 184 ASP A N 1
ATOM 1515 C CA . ASP A 1 184 ? -12.448 -12.720 -13.152 1.00 91.94 184 ASP A CA 1
ATOM 1516 C C . ASP A 1 184 ? -11.005 -12.203 -13.071 1.00 91.94 184 ASP A C 1
ATOM 1518 O O . ASP A 1 184 ? -10.648 -11.238 -13.750 1.00 91.94 184 ASP A O 1
ATOM 1522 N N . SER A 1 185 ? -10.205 -12.786 -12.172 1.00 91.50 185 SER A N 1
ATOM 1523 C CA . SER A 1 185 ? -8.833 -12.331 -11.914 1.00 91.50 185 SER A CA 1
ATOM 1524 C C . SER A 1 185 ? -7.929 -12.452 -13.137 1.00 91.50 185 SER A C 1
ATOM 1526 O O . SER A 1 185 ? -7.176 -11.522 -13.408 1.00 91.50 185 SER A O 1
ATOM 1528 N N . ALA A 1 186 ? -8.069 -13.518 -13.928 1.00 89.62 186 ALA A N 1
ATOM 1529 C CA . ALA A 1 186 ? -7.290 -13.722 -15.150 1.00 89.62 186 ALA A CA 1
ATOM 1530 C C . ALA A 1 186 ? -7.537 -12.593 -16.165 1.00 89.62 186 ALA A C 1
ATOM 1532 O O . ALA A 1 186 ? -6.605 -12.033 -16.741 1.00 89.62 186 ALA A O 1
ATOM 1533 N N . MET A 1 187 ? -8.802 -12.189 -16.343 1.00 92.88 187 MET A N 1
ATOM 1534 C CA . MET A 1 187 ? -9.138 -11.040 -17.187 1.00 92.88 187 MET A CA 1
ATOM 1535 C C . MET A 1 187 ? -8.568 -9.730 -16.628 1.00 92.88 187 MET A C 1
ATOM 1537 O O . MET A 1 187 ? -8.144 -8.867 -17.396 1.00 92.88 187 MET A O 1
ATOM 1541 N N . ARG A 1 188 ? -8.543 -9.556 -15.298 1.00 93.69 188 ARG A N 1
ATOM 1542 C CA . ARG A 1 188 ? -7.940 -8.365 -14.676 1.00 93.69 188 ARG A CA 1
ATOM 1543 C C . ARG A 1 188 ? -6.428 -8.314 -14.881 1.00 93.69 188 ARG A C 1
ATOM 1545 O O . ARG A 1 188 ? -5.919 -7.239 -15.194 1.00 93.69 188 ARG A O 1
ATOM 1552 N N . TRP A 1 189 ? -5.739 -9.443 -14.761 1.00 93.06 189 TRP A N 1
ATOM 1553 C CA . TRP A 1 189 ? -4.305 -9.543 -15.022 1.00 93.06 189 TRP A CA 1
ATOM 1554 C C . TRP A 1 189 ? -3.956 -9.315 -16.493 1.00 93.06 189 TRP A C 1
ATOM 1556 O O . TRP A 1 189 ? -3.019 -8.574 -16.772 1.00 93.06 189 TRP A O 1
ATOM 1566 N N . ASP A 1 190 ? -4.735 -9.842 -17.441 1.00 92.81 190 ASP A N 1
ATOM 1567 C CA . ASP A 1 190 ? -4.558 -9.567 -18.876 1.00 92.81 190 ASP A CA 1
ATOM 1568 C C . ASP A 1 190 ? -4.639 -8.057 -19.192 1.00 92.81 190 ASP A C 1
ATOM 1570 O O . ASP A 1 190 ? -3.783 -7.512 -19.893 1.00 92.81 190 ASP A O 1
ATOM 1574 N N . GLU A 1 191 ? -5.611 -7.343 -18.616 1.00 93.06 191 GLU A N 1
ATOM 1575 C CA . GLU A 1 191 ? -5.725 -5.882 -18.761 1.00 93.06 191 GLU A CA 1
ATOM 1576 C C . GLU A 1 191 ? -4.565 -5.133 -18.074 1.00 93.06 191 GLU A C 1
ATOM 1578 O O . GLU A 1 191 ? -4.035 -4.169 -18.632 1.00 93.06 191 GLU A O 1
ATOM 1583 N N . MET A 1 192 ? -4.134 -5.581 -16.888 1.00 93.25 192 MET A N 1
ATOM 1584 C CA . MET A 1 192 ? -3.005 -4.990 -16.154 1.00 93.25 192 MET A CA 1
ATOM 1585 C C . MET A 1 192 ? -1.675 -5.174 -16.899 1.00 93.25 192 MET A C 1
ATOM 1587 O O . MET A 1 192 ? -0.908 -4.222 -17.041 1.00 93.25 192 MET A O 1
ATOM 1591 N N . ASN A 1 193 ? -1.422 -6.361 -17.449 1.00 91.44 193 ASN A N 1
ATOM 1592 C CA . ASN A 1 193 ? -0.216 -6.653 -18.222 1.00 91.44 193 ASN A CA 1
ATOM 1593 C C . ASN A 1 193 ? -0.136 -5.756 -19.468 1.00 91.44 193 ASN A C 1
ATOM 1595 O O . ASN A 1 193 ? 0.876 -5.090 -19.692 1.00 91.44 193 ASN A O 1
ATOM 1599 N N . ARG A 1 194 ? -1.244 -5.615 -20.215 1.00 90.25 194 ARG A N 1
ATOM 1600 C CA . ARG A 1 194 ? -1.327 -4.666 -21.342 1.00 90.25 194 ARG A CA 1
ATOM 1601 C C . ARG A 1 194 ? -1.117 -3.213 -20.923 1.00 90.25 194 ARG A C 1
ATOM 1603 O O . ARG A 1 194 ? -0.662 -2.404 -21.733 1.00 90.25 194 ARG A O 1
ATOM 1610 N N . LEU A 1 195 ? -1.513 -2.842 -19.706 1.00 91.94 195 LEU A N 1
ATOM 1611 C CA . LEU A 1 195 ? -1.308 -1.496 -19.179 1.00 91.94 195 LEU A CA 1
ATOM 1612 C C . LEU A 1 195 ? 0.176 -1.227 -18.904 1.00 91.94 195 LEU A C 1
ATOM 1614 O O . LEU A 1 195 ? 0.676 -0.160 -19.266 1.00 91.94 195 LEU A O 1
ATOM 1618 N N . TRP A 1 196 ? 0.889 -2.172 -18.293 1.00 88.56 196 TRP A N 1
ATOM 1619 C CA . TRP A 1 196 ? 2.317 -2.017 -18.000 1.00 88.56 196 TRP A CA 1
ATOM 1620 C C . TRP A 1 196 ? 3.184 -1.904 -19.258 1.00 88.56 196 TRP A C 1
ATOM 1622 O O . TRP A 1 196 ? 4.165 -1.153 -19.253 1.00 88.56 196 TRP A O 1
ATOM 1632 N N . ASP A 1 197 ? 2.753 -2.500 -20.370 1.00 84.69 197 ASP A N 1
ATOM 1633 C CA . ASP A 1 197 ? 3.388 -2.345 -21.685 1.00 84.69 197 ASP A CA 1
ATOM 1634 C C . ASP A 1 197 ? 3.271 -0.924 -22.276 1.00 84.69 197 ASP A C 1
ATOM 1636 O O . ASP A 1 197 ? 3.917 -0.598 -23.277 1.00 84.69 197 ASP A O 1
ATOM 1640 N N . ARG A 1 198 ? 2.491 -0.021 -21.661 1.00 88.44 198 ARG A N 1
ATOM 1641 C CA . ARG A 1 198 ? 2.315 1.362 -22.147 1.00 88.44 198 ARG A CA 1
ATOM 1642 C C . ARG A 1 198 ? 3.451 2.315 -21.768 1.00 88.44 198 ARG A C 1
ATOM 1644 O O . ARG A 1 198 ? 3.396 3.496 -22.110 1.00 88.44 198 ARG A O 1
ATOM 1651 N N . GLY A 1 199 ? 4.508 1.810 -21.133 1.00 79.44 199 GLY A N 1
ATOM 1652 C CA . GLY A 1 199 ? 5.813 2.475 -21.107 1.00 79.44 199 GLY A CA 1
ATOM 1653 C C . GLY A 1 199 ? 6.049 3.458 -19.959 1.00 79.44 199 GLY A C 1
ATOM 1654 O O . GLY A 1 199 ? 7.077 4.134 -19.956 1.00 79.44 199 GLY A O 1
ATOM 1655 N N . SER A 1 200 ? 5.182 3.526 -18.937 1.00 84.69 200 SER A N 1
ATOM 1656 C CA . SER A 1 200 ? 5.403 4.443 -17.802 1.00 84.69 200 SER A CA 1
ATOM 1657 C C . SER A 1 200 ? 6.728 4.194 -17.074 1.00 84.69 200 SER A C 1
ATOM 1659 O O . SER A 1 200 ? 7.394 5.149 -16.680 1.00 84.69 200 SER A O 1
ATOM 1661 N N . THR A 1 201 ? 7.149 2.931 -16.961 1.00 89.56 201 THR A N 1
ATOM 1662 C CA . THR A 1 201 ? 8.463 2.562 -16.411 1.00 89.56 201 THR A CA 1
ATOM 1663 C C . THR A 1 201 ? 9.600 3.187 -17.222 1.00 89.56 201 THR A C 1
ATOM 1665 O O . THR A 1 201 ? 10.540 3.725 -16.641 1.00 89.56 201 THR A O 1
ATOM 1668 N N . GLN A 1 202 ? 9.464 3.261 -18.550 1.00 90.56 202 GLN A N 1
ATOM 1669 C CA . GLN A 1 202 ? 10.519 3.788 -19.424 1.00 90.56 202 GLN A CA 1
ATOM 1670 C C . GLN A 1 202 ? 10.633 5.303 -19.322 1.00 90.56 202 GLN A C 1
ATOM 1672 O O . GLN A 1 202 ? 11.722 5.855 -19.471 1.00 90.56 202 GLN A O 1
ATOM 1677 N N . LEU A 1 203 ? 9.527 5.989 -19.034 1.00 95.38 203 LEU A N 1
ATOM 1678 C CA . LEU A 1 203 ? 9.555 7.421 -18.748 1.00 95.38 203 LEU A CA 1
ATOM 1679 C C . LEU A 1 203 ? 10.277 7.699 -17.426 1.00 95.38 203 LEU A C 1
ATOM 1681 O O . LEU A 1 203 ? 11.084 8.624 -17.350 1.00 95.38 203 LEU A O 1
ATOM 1685 N N . ILE A 1 204 ? 10.019 6.880 -16.401 1.00 95.56 204 ILE A N 1
ATOM 1686 C CA . ILE A 1 204 ? 10.639 7.008 -15.075 1.00 95.56 204 ILE A CA 1
ATOM 1687 C C . ILE A 1 204 ? 12.142 6.696 -15.132 1.00 95.56 204 ILE A C 1
ATOM 1689 O O . ILE A 1 204 ? 12.915 7.347 -14.431 1.00 95.56 204 ILE A O 1
ATOM 1693 N N . SER A 1 205 ? 12.569 5.754 -15.979 1.00 94.75 205 SER A N 1
ATOM 1694 C CA . SER A 1 205 ? 13.977 5.370 -16.164 1.00 94.75 205 SER A CA 1
ATOM 1695 C C . SER A 1 205 ? 14.844 6.441 -16.849 1.00 94.75 205 SER A C 1
ATOM 1697 O O . SER A 1 205 ? 16.069 6.322 -16.865 1.00 94.75 205 SER A O 1
ATOM 1699 N N . ASN A 1 206 ? 14.263 7.517 -17.390 1.00 96.06 206 ASN A N 1
ATOM 1700 C CA . ASN A 1 206 ? 15.056 8.655 -17.857 1.00 96.06 206 ASN A CA 1
ATOM 1701 C C . ASN A 1 206 ? 15.762 9.323 -16.658 1.00 96.06 206 ASN A C 1
ATOM 1703 O O . ASN A 1 206 ? 15.113 9.742 -15.695 1.00 96.06 206 ASN A O 1
ATOM 1707 N N . ILE A 1 207 ? 17.090 9.470 -16.722 1.00 96.06 207 ILE A N 1
ATOM 1708 C CA . ILE A 1 207 ? 17.930 9.984 -15.626 1.00 96.06 207 ILE A CA 1
ATOM 1709 C C . ILE A 1 207 ? 17.543 11.396 -15.157 1.00 96.06 207 ILE A C 1
ATOM 1711 O O . ILE A 1 207 ? 17.808 11.755 -14.010 1.00 96.06 207 ILE A O 1
ATOM 1715 N N . LYS A 1 208 ? 16.888 12.198 -16.006 1.00 96.25 208 LYS A N 1
ATOM 1716 C CA . LYS A 1 208 ? 16.374 13.529 -15.644 1.00 96.25 208 LYS A CA 1
ATOM 1717 C C . LYS A 1 208 ? 15.022 13.470 -14.927 1.00 96.25 208 LYS A C 1
ATOM 1719 O O . LYS A 1 208 ? 14.697 14.378 -14.167 1.00 96.25 208 LYS A O 1
ATOM 1724 N N . ILE A 1 209 ? 14.242 12.412 -15.148 1.00 97.88 209 ILE A N 1
ATOM 1725 C CA . ILE A 1 209 ? 12.917 12.203 -14.547 1.00 97.88 209 ILE A CA 1
ATOM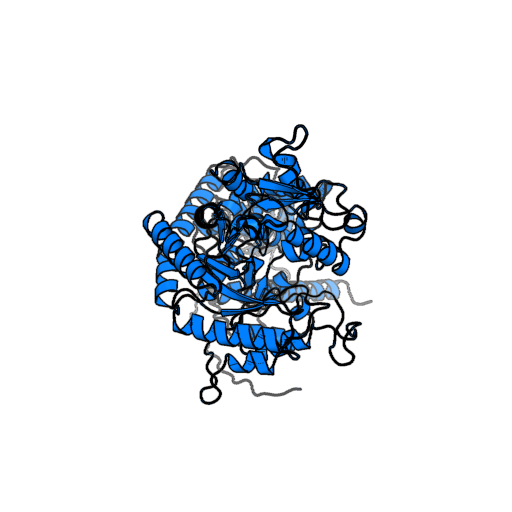 1726 C C . ILE A 1 209 ? 13.034 11.449 -13.223 1.00 97.88 209 ILE A C 1
ATOM 1728 O O . ILE A 1 209 ? 12.376 11.820 -12.250 1.00 97.88 209 ILE A O 1
ATOM 1732 N N . LYS A 1 210 ? 13.901 10.430 -13.149 1.00 96.50 210 LYS A N 1
ATOM 1733 C CA . LYS A 1 210 ? 14.008 9.534 -11.989 1.00 96.50 210 LYS A CA 1
ATOM 1734 C C . LYS A 1 210 ? 14.159 10.251 -10.638 1.00 96.50 210 LYS A C 1
ATOM 1736 O O . LYS A 1 210 ? 13.427 9.898 -9.711 1.00 96.50 210 LYS A O 1
ATOM 1741 N N . PRO A 1 211 ? 15.039 11.262 -10.481 1.00 97.81 211 PRO A N 1
ATOM 1742 C CA . PRO A 1 211 ? 15.201 11.950 -9.201 1.00 97.81 211 PRO A CA 1
ATOM 1743 C C . PRO A 1 211 ? 13.952 12.742 -8.810 1.00 97.81 211 PRO A C 1
ATOM 1745 O O . PRO A 1 211 ? 13.564 12.745 -7.646 1.00 97.81 211 PRO A O 1
ATOM 1748 N N . LEU A 1 212 ? 13.300 13.385 -9.785 1.00 98.25 212 LEU A N 1
ATOM 1749 C CA . LEU A 1 212 ? 12.073 14.154 -9.570 1.00 98.25 212 LEU A CA 1
ATOM 1750 C C . LEU A 1 212 ? 10.918 13.235 -9.166 1.00 98.25 212 LEU A C 1
ATOM 1752 O O . LEU A 1 212 ? 10.181 13.551 -8.236 1.00 98.25 212 LEU A O 1
ATOM 1756 N N . TYR A 1 213 ? 10.817 12.070 -9.812 1.00 97.88 213 TYR A N 1
ATOM 1757 C CA . TYR A 1 213 ? 9.856 11.029 -9.465 1.00 97.88 213 TYR A CA 1
ATOM 1758 C C . TYR A 1 213 ? 10.037 10.550 -8.021 1.00 97.88 213 TYR A C 1
ATOM 1760 O O . TYR A 1 213 ? 9.080 10.555 -7.254 1.00 97.88 213 TYR A O 1
ATOM 1768 N N . LEU A 1 214 ? 11.264 10.191 -7.623 1.00 97.94 214 LEU A N 1
ATOM 1769 C CA . LEU A 1 214 ? 11.551 9.736 -6.258 1.00 97.94 214 LEU A CA 1
ATOM 1770 C C . LEU A 1 214 ? 11.231 10.812 -5.213 1.00 97.94 214 LEU A C 1
ATOM 1772 O O . LEU A 1 214 ? 10.681 10.502 -4.162 1.00 97.94 214 LEU A O 1
ATOM 1776 N N . ARG A 1 215 ? 11.529 12.084 -5.499 1.00 98.19 215 ARG A N 1
ATOM 1777 C CA . ARG A 1 215 ? 11.184 13.183 -4.586 1.00 98.19 215 ARG A CA 1
ATOM 1778 C C . ARG A 1 215 ? 9.675 13.369 -4.463 1.00 98.19 215 ARG A C 1
ATOM 1780 O O . ARG A 1 215 ? 9.181 13.477 -3.347 1.00 98.19 215 ARG A O 1
ATOM 1787 N N . ALA A 1 216 ? 8.943 13.351 -5.576 1.00 97.75 216 ALA A N 1
ATOM 1788 C CA . ALA A 1 216 ? 7.483 13.431 -5.558 1.00 97.75 216 ALA A CA 1
ATOM 1789 C C . ALA A 1 216 ? 6.846 12.238 -4.826 1.00 97.75 216 ALA A C 1
ATOM 1791 O O . ALA A 1 216 ? 5.880 12.415 -4.090 1.00 97.75 216 ALA A O 1
ATOM 1792 N N . LEU A 1 217 ? 7.427 11.044 -4.968 1.00 96.88 217 LEU A N 1
ATOM 1793 C CA . LEU A 1 217 ? 7.029 9.849 -4.230 1.00 96.88 217 LEU A CA 1
ATOM 1794 C C . LEU A 1 217 ? 7.170 10.029 -2.713 1.00 96.88 217 LEU A C 1
ATOM 1796 O O . LEU A 1 217 ? 6.267 9.665 -1.963 1.00 96.88 217 LEU A O 1
ATOM 1800 N N . TYR A 1 218 ? 8.285 10.597 -2.249 1.00 97.94 218 TYR A N 1
ATOM 1801 C CA . TYR A 1 218 ? 8.515 10.813 -0.818 1.00 97.94 218 TYR A CA 1
ATOM 1802 C C . TYR A 1 218 ? 7.635 11.925 -0.244 1.00 97.94 218 TYR A C 1
ATOM 1804 O O . TYR A 1 218 ? 7.157 11.795 0.882 1.00 97.94 218 TYR A O 1
ATOM 1812 N N . GLU A 1 219 ? 7.381 12.984 -1.017 1.00 97.19 219 GLU A N 1
ATOM 1813 C CA . GLU A 1 219 ? 6.428 14.031 -0.631 1.00 97.19 219 GLU A CA 1
ATOM 1814 C C . GLU A 1 219 ? 5.011 13.472 -0.500 1.00 97.19 219 GLU A C 1
ATOM 1816 O O . GLU A 1 219 ? 4.387 13.623 0.548 1.00 97.19 219 GLU A O 1
ATOM 1821 N N . SER A 1 220 ? 4.551 12.723 -1.506 1.00 95.25 220 SER A N 1
ATOM 1822 C CA . SER A 1 220 ? 3.257 12.037 -1.467 1.00 95.25 220 SER A CA 1
ATOM 1823 C C . SER A 1 220 ? 3.146 11.106 -0.253 1.00 95.25 220 SER A C 1
ATOM 1825 O O . SER A 1 220 ? 2.143 11.142 0.456 1.00 95.25 220 SER A O 1
ATOM 1827 N N . ALA A 1 221 ? 4.198 10.345 0.069 1.00 95.75 221 ALA A N 1
ATOM 1828 C CA . ALA A 1 221 ? 4.217 9.507 1.266 1.00 95.75 221 ALA A CA 1
ATOM 1829 C C . ALA A 1 221 ? 4.048 10.330 2.562 1.00 95.75 221 ALA A C 1
ATOM 1831 O O . ALA A 1 221 ? 3.212 9.990 3.404 1.00 95.75 221 ALA A O 1
ATOM 1832 N N . LEU A 1 222 ? 4.796 11.427 2.729 1.00 96.25 222 LEU A N 1
ATOM 1833 C CA . LEU A 1 222 ? 4.691 12.279 3.920 1.00 96.25 222 LEU A CA 1
ATOM 1834 C C . LEU A 1 222 ? 3.331 12.976 4.034 1.00 96.25 222 LEU A C 1
ATOM 1836 O O . LEU A 1 222 ? 2.797 13.061 5.144 1.00 96.25 222 LEU A O 1
ATOM 1840 N N . ASP A 1 223 ? 2.754 13.426 2.919 1.00 93.94 223 ASP A N 1
ATOM 1841 C CA . ASP A 1 223 ? 1.424 14.050 2.875 1.00 93.94 223 ASP A CA 1
ATOM 1842 C C . ASP A 1 223 ? 0.325 13.106 3.383 1.00 93.94 223 ASP A C 1
ATOM 1844 O O . ASP A 1 223 ? -0.661 13.548 3.985 1.00 93.94 223 ASP A O 1
ATOM 1848 N N . GLU A 1 224 ? 0.547 11.800 3.232 1.00 93.19 224 GLU A N 1
ATOM 1849 C CA . GLU A 1 224 ? -0.306 10.731 3.738 1.00 93.19 224 GLU A CA 1
ATOM 1850 C C . GLU A 1 224 ? 0.151 10.162 5.091 1.00 93.19 224 GLU A C 1
ATOM 1852 O O . GLU A 1 224 ? -0.331 9.116 5.524 1.00 93.19 224 GLU A O 1
ATOM 1857 N N . GLY A 1 225 ? 1.075 10.811 5.800 1.00 96.00 225 GLY A N 1
ATOM 1858 C CA . GLY A 1 225 ? 1.536 10.362 7.117 1.00 96.00 225 GLY A CA 1
ATOM 1859 C C . GLY A 1 225 ? 2.378 9.078 7.089 1.00 96.00 225 GLY A C 1
ATOM 1860 O O . GLY A 1 225 ? 2.452 8.372 8.102 1.00 96.00 225 GLY A O 1
ATOM 1861 N N . VAL A 1 226 ? 3.001 8.759 5.953 1.00 97.75 226 VAL A N 1
ATOM 1862 C CA . VAL A 1 226 ? 3.950 7.654 5.765 1.00 97.75 226 VAL A CA 1
ATOM 1863 C C . VAL A 1 226 ? 5.375 8.205 5.814 1.00 97.75 226 VAL A C 1
ATOM 1865 O O . VAL A 1 226 ? 5.812 8.929 4.929 1.00 97.75 226 VAL A O 1
ATOM 1868 N N . GLN A 1 227 ? 6.136 7.826 6.839 1.00 97.38 227 GLN A N 1
ATOM 1869 C CA . GLN A 1 227 ? 7.514 8.291 7.046 1.00 97.38 227 GLN A CA 1
ATOM 1870 C C . GLN A 1 227 ? 8.580 7.294 6.564 1.00 97.38 227 GLN A C 1
ATOM 1872 O O . GLN A 1 227 ? 9.769 7.585 6.658 1.00 97.38 227 GLN A O 1
ATOM 1877 N N . TYR A 1 228 ? 8.198 6.104 6.096 1.00 98.38 228 TYR A N 1
ATOM 1878 C CA . TYR A 1 228 ? 9.147 5.059 5.706 1.00 98.38 228 TYR A CA 1
ATOM 1879 C C . TYR A 1 228 ? 8.596 4.166 4.589 1.00 98.38 228 TYR A C 1
ATOM 1881 O O . TYR A 1 228 ? 7.438 3.745 4.651 1.00 98.38 228 TYR A O 1
ATOM 1889 N N . LEU A 1 229 ? 9.431 3.863 3.591 1.00 98.06 229 LEU A N 1
ATOM 1890 C CA . LEU A 1 229 ? 9.060 3.069 2.416 1.00 98.06 229 LEU A CA 1
ATOM 1891 C C . LEU A 1 229 ? 9.961 1.840 2.254 1.00 98.06 229 LEU A C 1
ATOM 1893 O O . LEU A 1 229 ? 11.189 1.947 2.316 1.00 98.06 229 LEU A O 1
ATOM 1897 N N . GLU A 1 230 ? 9.349 0.695 1.960 1.00 97.94 230 GLU A N 1
ATOM 1898 C CA . GLU A 1 230 ? 10.031 -0.482 1.413 1.00 97.94 230 GLU A CA 1
ATOM 1899 C C . GLU A 1 230 ? 9.391 -0.846 0.074 1.00 97.94 230 GLU A C 1
ATOM 1901 O O . GLU A 1 230 ? 8.274 -1.362 0.036 1.00 97.94 230 GLU A O 1
ATOM 1906 N N . THR A 1 231 ? 10.087 -0.554 -1.024 1.00 97.25 231 THR A N 1
ATOM 1907 C CA . THR A 1 231 ? 9.553 -0.749 -2.376 1.00 97.25 231 THR A CA 1
ATOM 1908 C C . THR A 1 231 ? 10.136 -1.999 -3.027 1.00 97.25 231 THR A C 1
ATOM 1910 O O . THR A 1 231 ? 11.284 -2.389 -2.773 1.00 97.25 231 THR A O 1
ATOM 1913 N N . ARG A 1 232 ? 9.328 -2.630 -3.880 1.00 97.44 232 ARG A N 1
ATOM 1914 C CA . ARG A 1 232 ? 9.715 -3.708 -4.788 1.00 97.44 232 ARG A CA 1
ATOM 1915 C C . ARG A 1 232 ? 10.208 -3.113 -6.101 1.00 97.44 232 ARG A C 1
ATOM 1917 O O . ARG A 1 232 ? 9.543 -2.254 -6.685 1.00 97.44 232 ARG A O 1
ATOM 1924 N N . LYS A 1 233 ? 11.375 -3.569 -6.566 1.00 93.75 233 LYS A N 1
ATOM 1925 C CA . LYS A 1 233 ? 11.976 -3.113 -7.829 1.00 93.75 233 LYS A CA 1
ATOM 1926 C C . LYS A 1 233 ? 12.941 -4.125 -8.458 1.00 93.75 233 LYS A C 1
ATOM 1928 O O . LYS A 1 233 ? 13.898 -4.518 -7.790 1.00 93.75 233 LYS A O 1
ATOM 1933 N N . ASN A 1 234 ? 12.780 -4.479 -9.734 1.00 89.25 234 ASN A N 1
ATOM 1934 C CA . ASN A 1 234 ? 13.630 -5.476 -10.404 1.00 89.25 234 ASN A CA 1
ATOM 1935 C C . ASN A 1 234 ? 14.902 -4.880 -11.049 1.00 89.25 234 ASN A C 1
ATOM 1937 O O . ASN A 1 234 ? 15.189 -3.687 -10.954 1.00 89.25 234 ASN A O 1
ATOM 1941 N N . PHE A 1 235 ? 15.722 -5.736 -11.660 1.00 85.06 235 PHE A N 1
ATOM 1942 C CA . PHE A 1 235 ? 16.925 -5.342 -12.408 1.00 85.06 235 PHE A CA 1
ATOM 1943 C C . PHE A 1 235 ? 16.739 -5.377 -13.936 1.00 85.06 235 PHE A C 1
ATOM 1945 O O . PHE A 1 235 ? 17.726 -5.354 -14.673 1.00 85.06 235 PHE A O 1
ATOM 1952 N N . GLY A 1 236 ? 15.498 -5.490 -14.408 1.00 81.06 236 GLY A N 1
ATOM 1953 C CA . GLY A 1 236 ? 15.161 -5.732 -15.804 1.00 81.06 236 GLY A CA 1
ATOM 1954 C C . GLY A 1 236 ? 15.553 -4.584 -16.732 1.00 81.06 236 GLY A C 1
ATOM 1955 O O . GLY A 1 236 ? 15.720 -3.439 -16.316 1.00 81.06 236 GLY A O 1
ATOM 1956 N N . ALA A 1 237 ? 15.656 -4.887 -18.029 1.00 74.50 237 ALA A N 1
ATOM 1957 C CA . ALA A 1 237 ? 16.084 -3.930 -19.054 1.00 74.50 237 ALA A CA 1
ATOM 1958 C C . ALA A 1 237 ? 15.213 -2.662 -19.119 1.00 74.50 237 ALA A C 1
ATOM 1960 O O . ALA A 1 237 ? 15.720 -1.578 -19.395 1.00 74.50 237 ALA A O 1
ATOM 1961 N N . ALA A 1 238 ? 13.917 -2.783 -18.824 1.00 75.62 238 ALA A N 1
ATOM 1962 C CA . ALA A 1 238 ? 13.003 -1.647 -18.737 1.00 75.62 238 ALA A CA 1
ATOM 1963 C C . ALA A 1 238 ? 13.376 -0.658 -17.613 1.00 75.62 238 ALA A C 1
ATOM 1965 O O . ALA A 1 238 ? 13.186 0.552 -17.716 1.00 75.62 238 ALA A O 1
ATOM 1966 N N . GLU A 1 239 ? 13.985 -1.151 -16.544 1.00 84.44 239 GLU A N 1
ATOM 1967 C CA . GLU A 1 239 ? 14.346 -0.335 -15.389 1.00 84.44 239 GLU A CA 1
ATOM 1968 C C . GLU A 1 239 ? 15.759 0.261 -15.479 1.00 84.44 239 GLU A C 1
ATOM 1970 O O . GLU A 1 239 ? 16.196 0.968 -14.569 1.00 84.44 239 GLU A O 1
ATOM 1975 N N . MET A 1 240 ? 16.480 0.001 -16.576 1.00 89.75 240 MET A N 1
ATOM 1976 C CA . MET A 1 240 ? 17.814 0.552 -16.793 1.00 89.75 240 MET A CA 1
ATOM 1977 C C . MET A 1 240 ? 17.745 2.058 -17.024 1.00 89.75 240 MET A C 1
ATOM 1979 O O . MET A 1 240 ? 17.080 2.538 -17.946 1.00 89.75 240 MET A O 1
ATOM 1983 N N . LEU A 1 241 ? 18.501 2.806 -16.221 1.00 94.75 241 LEU A N 1
ATOM 1984 C CA . LEU A 1 241 ? 18.588 4.249 -16.379 1.00 94.75 241 LEU A CA 1
ATOM 1985 C C . LEU A 1 241 ? 19.235 4.612 -17.714 1.00 94.75 241 LEU A C 1
ATOM 1987 O O . LEU A 1 241 ? 20.250 4.027 -18.103 1.00 94.75 241 LEU A O 1
ATOM 1991 N N . TYR A 1 242 ? 18.682 5.613 -18.391 1.00 95.31 242 TYR A N 1
ATOM 1992 C CA . TYR A 1 242 ? 19.217 6.127 -19.650 1.00 95.31 242 TYR A CA 1
ATOM 1993 C C . TYR A 1 242 ? 19.139 7.651 -19.731 1.00 95.31 242 TYR A C 1
ATOM 1995 O O . TYR A 1 242 ? 18.386 8.303 -19.007 1.00 95.31 242 TYR A O 1
ATOM 2003 N N . GLU A 1 243 ? 19.911 8.213 -20.655 1.00 96.06 243 GLU A N 1
ATOM 2004 C CA . GLU A 1 243 ? 19.764 9.591 -21.121 1.00 96.06 243 GLU A CA 1
ATOM 2005 C C . GLU A 1 243 ? 19.518 9.626 -22.631 1.00 96.06 243 GLU A C 1
ATOM 2007 O O . GLU A 1 243 ? 19.892 8.700 -23.360 1.00 96.06 243 GLU A O 1
ATOM 2012 N N . LEU A 1 244 ? 18.886 10.699 -23.108 1.00 97.00 244 LEU A N 1
ATOM 2013 C CA . LEU A 1 244 ? 18.757 10.948 -24.539 1.00 97.00 244 LEU A CA 1
ATOM 2014 C C . LEU A 1 244 ? 20.046 11.566 -25.089 1.00 97.00 244 LEU A C 1
ATOM 2016 O O . LEU A 1 244 ? 20.556 12.547 -24.549 1.00 97.00 244 LEU A O 1
ATOM 2020 N N . SER A 1 245 ? 20.546 11.012 -26.190 1.00 95.88 245 SER A N 1
ATOM 2021 C CA . SER A 1 245 ? 21.755 11.459 -26.875 1.00 95.88 245 SER A CA 1
ATOM 2022 C C . SER A 1 245 ? 21.547 11.482 -28.384 1.00 95.88 245 SER A C 1
ATOM 2024 O O . SER A 1 245 ? 21.061 10.518 -28.972 1.00 95.88 245 SER A O 1
ATOM 2026 N N . SER A 1 246 ? 21.950 12.584 -29.017 1.00 94.88 246 SER A N 1
ATOM 2027 C CA . SER A 1 246 ? 21.973 12.736 -30.475 1.00 94.88 246 SER A CA 1
ATOM 2028 C C . SER A 1 246 ? 23.253 12.200 -31.125 1.00 94.88 246 SER A C 1
ATOM 2030 O O . SER A 1 246 ? 23.449 12.400 -32.324 1.00 94.88 246 SER A O 1
ATOM 2032 N N . ASP A 1 247 ? 24.137 11.559 -30.355 1.00 95.69 247 ASP A N 1
ATOM 2033 C CA . ASP A 1 247 ? 25.317 10.890 -30.902 1.00 95.69 247 ASP A CA 1
ATOM 2034 C C . ASP A 1 247 ? 24.881 9.730 -31.823 1.00 95.69 247 ASP A C 1
ATOM 2036 O O . ASP A 1 247 ? 24.085 8.887 -31.388 1.00 95.69 247 ASP A O 1
ATOM 2040 N N . PRO A 1 248 ? 25.394 9.657 -33.069 1.00 94.69 248 PRO A N 1
ATOM 2041 C CA . PRO A 1 248 ? 25.100 8.569 -33.998 1.00 94.69 248 PRO A CA 1
ATOM 2042 C C . PRO A 1 248 ? 25.322 7.157 -33.434 1.00 94.69 248 PRO A C 1
ATOM 2044 O O . PRO A 1 248 ? 24.673 6.219 -33.890 1.00 94.69 248 PRO A O 1
ATOM 2047 N N . GLU A 1 249 ? 26.198 6.983 -32.435 1.00 96.19 249 GLU A N 1
ATOM 2048 C CA . GLU A 1 249 ? 26.405 5.695 -31.752 1.00 96.19 249 GLU A CA 1
ATOM 2049 C C . GLU A 1 249 ? 25.103 5.115 -31.168 1.00 96.19 249 GLU A C 1
ATOM 2051 O O .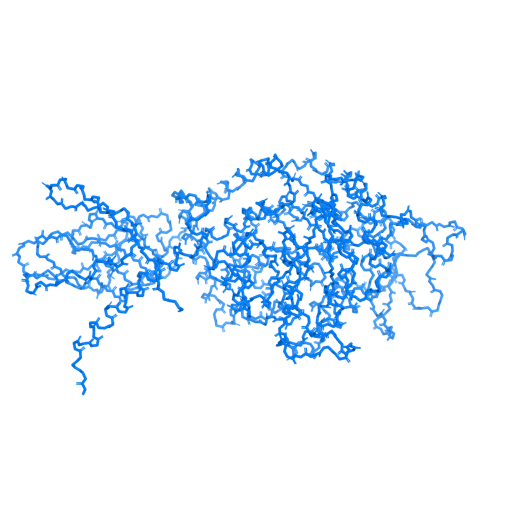 GLU A 1 249 ? 24.915 3.897 -31.179 1.00 96.19 249 GLU A O 1
ATOM 2056 N N . TYR A 1 250 ? 24.182 5.967 -30.704 1.00 94.94 250 TYR A N 1
ATOM 2057 C CA . TYR A 1 250 ? 22.927 5.552 -30.063 1.00 94.94 250 TYR A CA 1
ATOM 2058 C C . TYR A 1 250 ? 21.720 5.580 -31.009 1.00 94.94 250 TYR A C 1
ATOM 2060 O O . TYR A 1 250 ? 20.588 5.377 -30.569 1.00 94.94 250 TYR A O 1
ATOM 2068 N N . GLU A 1 251 ? 21.914 5.782 -32.315 1.00 91.25 251 GLU A N 1
ATOM 2069 C CA . GLU A 1 251 ? 20.833 5.616 -33.297 1.00 91.25 251 GLU A CA 1
ATOM 2070 C C . GLU A 1 251 ? 20.164 4.226 -33.250 1.00 91.25 251 GLU A C 1
ATOM 2072 O O . GLU A 1 251 ? 18.933 4.184 -33.313 1.00 91.25 251 GLU A O 1
ATOM 2077 N N . PRO A 1 252 ? 20.887 3.096 -33.065 1.00 93.56 252 PRO A N 1
ATOM 2078 C CA . PRO A 1 252 ? 20.266 1.770 -32.962 1.00 93.56 252 PRO A CA 1
ATOM 2079 C C . PRO A 1 252 ? 19.316 1.611 -31.767 1.00 93.56 252 PRO A C 1
ATOM 2081 O O . PRO A 1 252 ? 18.430 0.760 -31.792 1.00 93.56 252 PRO A O 1
ATOM 2084 N N . THR A 1 253 ? 19.492 2.428 -30.726 1.00 92.38 253 THR A N 1
ATOM 2085 C CA . THR A 1 253 ? 18.625 2.497 -29.541 1.00 92.38 253 THR A CA 1
ATOM 2086 C C . THR A 1 253 ? 17.726 3.734 -29.566 1.00 92.38 253 THR A C 1
ATOM 2088 O O . THR A 1 253 ? 17.209 4.153 -28.530 1.00 92.38 253 THR A O 1
ATOM 2091 N N . TYR A 1 254 ? 17.524 4.330 -30.748 1.00 95.81 254 TYR A N 1
ATOM 2092 C CA . TYR A 1 254 ? 16.622 5.463 -30.978 1.00 95.81 254 TYR A CA 1
ATOM 2093 C C . TYR A 1 254 ? 16.986 6.716 -30.159 1.00 95.81 254 TYR A C 1
ATOM 2095 O O . TYR A 1 254 ? 16.136 7.533 -29.788 1.00 95.81 254 TYR A O 1
ATOM 2103 N N . GLY A 1 255 ? 18.285 6.874 -29.892 1.00 95.06 255 GLY A N 1
ATOM 2104 C CA . GLY A 1 255 ? 18.869 7.957 -29.112 1.00 95.06 255 GLY A CA 1
ATOM 2105 C C . GLY A 1 255 ? 18.952 7.682 -27.612 1.00 95.06 255 GLY A C 1
ATOM 2106 O O . GLY A 1 255 ? 19.270 8.599 -26.863 1.00 95.06 255 GLY A O 1
ATOM 2107 N N . LYS A 1 256 ? 18.670 6.459 -27.141 1.00 94.88 256 LYS A N 1
ATOM 2108 C CA . LYS A 1 256 ? 18.805 6.101 -25.721 1.00 94.88 256 LYS A CA 1
ATOM 2109 C C . LYS A 1 256 ? 20.201 5.582 -25.416 1.00 94.88 256 LYS A C 1
ATOM 2111 O O . LYS A 1 256 ? 20.572 4.480 -25.822 1.00 94.88 256 LYS A O 1
ATOM 2116 N N . LYS A 1 257 ? 20.954 6.344 -24.634 1.00 95.25 257 LYS A N 1
ATOM 2117 C CA . LYS A 1 257 ? 22.216 5.900 -24.050 1.00 95.25 257 LYS A CA 1
ATOM 2118 C C . LYS A 1 257 ? 21.942 5.318 -22.668 1.00 95.25 257 LYS A C 1
ATOM 2120 O O . LYS A 1 257 ? 21.710 6.062 -21.716 1.00 95.25 257 LYS A O 1
ATOM 2125 N N . PHE A 1 258 ? 21.961 3.993 -22.561 1.00 93.94 258 PHE A N 1
ATOM 2126 C CA . PHE A 1 258 ? 21.804 3.307 -21.280 1.00 93.94 258 PHE A CA 1
ATOM 2127 C C . PHE A 1 258 ? 23.036 3.540 -20.402 1.00 93.94 258 PHE A C 1
ATOM 2129 O O . PHE A 1 258 ? 24.168 3.268 -20.800 1.00 93.94 258 PHE A O 1
ATOM 2136 N N . LEU A 1 259 ? 22.799 4.082 -19.212 1.00 92.75 259 LEU A N 1
ATOM 2137 C CA . LEU A 1 259 ? 23.815 4.471 -18.237 1.00 92.75 259 LEU A CA 1
ATOM 2138 C C . LEU A 1 259 ? 24.031 3.397 -17.174 1.00 92.75 259 LEU A C 1
ATOM 2140 O O . LEU A 1 259 ? 25.096 3.348 -16.561 1.00 92.75 259 LEU A O 1
ATOM 2144 N N . ASP A 1 260 ? 23.017 2.562 -16.944 1.00 82.62 260 ASP A N 1
ATOM 2145 C CA . ASP A 1 260 ? 23.015 1.588 -15.864 1.00 82.62 260 ASP A CA 1
ATOM 2146 C C . ASP A 1 260 ? 22.632 0.193 -16.337 1.00 82.62 260 ASP A C 1
ATOM 2148 O O . ASP A 1 260 ? 21.475 -0.212 -16.289 1.00 82.62 260 ASP A O 1
ATOM 2152 N N . THR A 1 261 ? 23.626 -0.570 -16.774 1.00 78.19 261 THR A N 1
ATOM 2153 C CA . THR A 1 261 ? 23.414 -1.953 -17.212 1.00 78.19 261 THR A CA 1
ATOM 2154 C C . THR A 1 261 ? 23.324 -2.938 -16.046 1.00 78.19 261 THR A C 1
ATOM 2156 O O . THR A 1 261 ? 22.839 -4.052 -16.223 1.00 78.19 261 THR A O 1
ATOM 2159 N N . ASN A 1 262 ? 23.755 -2.538 -14.843 1.00 83.12 262 ASN A N 1
ATOM 2160 C CA . ASN A 1 262 ? 23.863 -3.426 -13.686 1.00 83.12 262 ASN A CA 1
ATOM 2161 C C . ASN A 1 262 ? 23.008 -2.999 -12.482 1.00 83.12 262 ASN A C 1
ATOM 2163 O O . ASN A 1 262 ? 22.985 -3.728 -11.497 1.00 83.12 262 ASN A O 1
ATOM 2167 N N . GLY A 1 263 ? 22.266 -1.895 -12.539 1.00 87.81 263 GLY A N 1
ATOM 2168 C CA . GLY A 1 263 ? 21.426 -1.388 -11.442 1.00 87.81 263 GLY A CA 1
ATOM 2169 C C . GLY A 1 263 ? 22.191 -0.615 -10.356 1.00 87.81 263 GLY A C 1
ATOM 2170 O O . GLY A 1 263 ? 21.609 -0.245 -9.334 1.00 87.81 263 GLY A O 1
ATOM 2171 N N . GLU A 1 264 ? 23.504 -0.410 -10.517 1.00 91.38 264 GLU A N 1
ATOM 2172 C CA . GLU A 1 264 ? 24.328 0.260 -9.504 1.00 91.38 264 GLU A CA 1
ATOM 2173 C C . GLU A 1 264 ? 24.106 1.771 -9.487 1.00 91.38 264 GLU A C 1
ATOM 2175 O O . GLU A 1 264 ? 24.108 2.392 -8.420 1.00 91.38 264 GLU A O 1
ATOM 2180 N N . LEU A 1 265 ? 23.946 2.384 -10.659 1.00 93.94 265 LEU A N 1
ATOM 2181 C CA . LEU A 1 265 ? 23.680 3.816 -10.736 1.00 93.94 265 LEU A CA 1
ATOM 2182 C C . LEU A 1 265 ? 22.312 4.123 -10.127 1.00 93.94 265 LEU A C 1
ATOM 2184 O O . LEU A 1 265 ? 22.201 5.075 -9.361 1.00 93.94 265 LEU A O 1
ATOM 2188 N N . ASP A 1 266 ? 21.313 3.287 -10.398 1.00 93.69 266 ASP A N 1
ATOM 2189 C CA . ASP A 1 266 ? 19.961 3.407 -9.874 1.00 93.69 266 ASP A CA 1
ATOM 2190 C C . ASP A 1 266 ? 19.926 3.360 -8.348 1.00 93.69 266 ASP A C 1
ATOM 2192 O O . ASP A 1 266 ? 19.426 4.291 -7.717 1.00 93.69 266 ASP A O 1
ATOM 2196 N N . ILE A 1 267 ? 20.535 2.346 -7.722 1.00 94.62 267 ILE A N 1
ATOM 2197 C CA . ILE A 1 267 ? 20.543 2.287 -6.256 1.00 94.62 267 ILE A CA 1
ATOM 2198 C C . ILE A 1 267 ? 21.322 3.456 -5.639 1.00 94.62 267 ILE A C 1
ATOM 2200 O O . ILE A 1 267 ? 20.883 4.015 -4.635 1.00 94.62 267 ILE A O 1
ATOM 2204 N N . ASN A 1 268 ? 22.445 3.876 -6.233 1.00 96.12 268 ASN A N 1
ATOM 2205 C CA . ASN A 1 268 ? 23.202 5.033 -5.746 1.00 96.12 268 ASN A CA 1
ATOM 2206 C C . ASN A 1 268 ? 22.398 6.335 -5.884 1.00 96.12 268 ASN A C 1
ATOM 2208 O O . ASN A 1 268 ? 22.428 7.170 -4.978 1.00 96.12 268 ASN A O 1
ATOM 2212 N N . LEU A 1 269 ? 21.665 6.500 -6.987 1.00 97.12 269 LEU A N 1
ATOM 2213 C CA . LEU A 1 269 ? 20.769 7.629 -7.209 1.00 97.12 269 LEU A CA 1
ATOM 2214 C C . LEU A 1 269 ? 19.677 7.657 -6.139 1.00 97.12 269 LEU A C 1
ATOM 2216 O O . LEU A 1 269 ? 19.510 8.676 -5.469 1.00 97.12 269 LEU A O 1
ATOM 2220 N N . THR A 1 270 ? 19.003 6.528 -5.909 1.00 97.00 270 THR A N 1
ATOM 2221 C CA . THR A 1 270 ? 17.982 6.401 -4.865 1.00 97.00 270 THR A CA 1
ATOM 2222 C C . THR A 1 270 ? 18.554 6.711 -3.484 1.00 97.00 270 THR A C 1
ATOM 2224 O O . THR A 1 270 ? 17.934 7.457 -2.728 1.00 97.00 270 THR A O 1
ATOM 2227 N N . ILE A 1 271 ? 19.755 6.225 -3.150 1.00 98.19 271 ILE A N 1
ATOM 2228 C CA . ILE A 1 271 ? 20.446 6.543 -1.887 1.00 98.19 271 ILE A CA 1
ATOM 2229 C C . ILE A 1 271 ? 20.685 8.050 -1.750 1.00 98.19 271 ILE A C 1
ATOM 2231 O O . ILE A 1 271 ? 20.423 8.618 -0.687 1.00 98.19 271 ILE A O 1
ATOM 2235 N N . ASN A 1 272 ? 21.184 8.702 -2.800 1.00 98.38 272 ASN A N 1
ATOM 2236 C CA . ASN A 1 272 ? 21.506 10.126 -2.765 1.00 98.38 272 ASN A CA 1
ATOM 2237 C C . ASN A 1 272 ? 20.247 10.982 -2.618 1.00 98.38 272 ASN A C 1
ATOM 2239 O O . ASN A 1 272 ? 20.183 11.783 -1.688 1.00 98.38 272 ASN A O 1
ATOM 2243 N N . VAL A 1 273 ? 19.221 10.736 -3.438 1.00 98.69 273 VAL A N 1
ATOM 2244 C CA . VAL A 1 273 ? 17.935 11.445 -3.352 1.00 98.69 273 VAL A CA 1
ATOM 2245 C C . VAL A 1 273 ? 17.285 11.228 -1.985 1.00 98.69 273 VAL A C 1
ATOM 2247 O O . VAL A 1 273 ? 16.791 12.175 -1.382 1.00 98.69 273 VAL A O 1
ATOM 2250 N N . THR A 1 274 ? 17.334 10.005 -1.447 1.00 98.56 274 THR A N 1
ATOM 2251 C CA . THR A 1 274 ? 16.813 9.703 -0.102 1.00 98.56 274 THR A CA 1
ATOM 2252 C C . THR A 1 274 ? 17.565 10.479 0.975 1.00 98.56 274 THR A C 1
ATOM 2254 O O . THR A 1 274 ? 16.943 11.050 1.864 1.00 98.56 274 THR A O 1
ATOM 2257 N N . ARG A 1 275 ? 18.901 10.527 0.912 1.00 98.38 275 ARG A N 1
ATOM 2258 C CA . ARG A 1 275 ? 19.722 11.260 1.886 1.00 98.38 275 ARG A CA 1
ATOM 2259 C C . ARG A 1 275 ? 19.448 12.762 1.840 1.00 98.38 275 ARG A C 1
ATOM 2261 O O . ARG A 1 275 ? 19.314 13.374 2.895 1.00 98.38 275 ARG A O 1
ATOM 2268 N N . GLU A 1 276 ? 19.383 13.338 0.642 1.00 98.62 276 GLU A N 1
ATOM 2269 C CA . GLU A 1 276 ? 19.050 14.753 0.441 1.00 98.62 276 GLU A CA 1
ATOM 2270 C C . GLU A 1 276 ? 17.666 15.064 1.004 1.00 98.62 276 GLU A C 1
ATOM 2272 O O . GLU A 1 276 ? 17.526 15.971 1.822 1.00 98.62 276 GLU A O 1
ATOM 2277 N N . PHE A 1 277 ? 16.673 14.240 0.663 1.00 98.69 277 PHE A N 1
ATOM 2278 C CA . PHE A 1 277 ? 15.310 14.408 1.143 1.00 98.69 277 PHE A CA 1
ATOM 2279 C C . PHE A 1 277 ? 15.207 14.325 2.669 1.00 98.69 277 PHE A C 1
ATOM 2281 O O . PHE A 1 277 ? 14.571 15.179 3.268 1.00 98.69 277 PHE A O 1
ATOM 2288 N N . ILE A 1 278 ? 15.883 13.372 3.322 1.00 98.31 278 ILE A N 1
ATOM 2289 C CA . ILE A 1 278 ? 15.940 13.301 4.796 1.00 98.31 278 ILE A CA 1
ATOM 2290 C C . ILE A 1 278 ? 16.580 14.568 5.389 1.00 98.31 278 ILE A C 1
ATOM 2292 O O . ILE A 1 278 ? 16.165 15.032 6.450 1.00 98.31 278 ILE A O 1
ATOM 2296 N N . GLY A 1 279 ? 17.587 15.142 4.723 1.00 98.19 279 GLY A N 1
ATOM 2297 C CA . GLY A 1 279 ? 18.210 16.398 5.149 1.00 98.19 279 GLY A CA 1
ATOM 2298 C C . GLY A 1 279 ? 17.251 17.592 5.112 1.00 98.19 279 GLY A C 1
ATOM 2299 O O . GLY A 1 279 ? 17.351 18.484 5.952 1.00 98.19 279 GLY A O 1
ATOM 2300 N N . GLU A 1 280 ? 16.313 17.593 4.168 1.00 98.12 280 GLU A N 1
ATOM 2301 C CA . GLU A 1 280 ? 15.296 18.636 4.002 1.00 98.12 280 GLU A CA 1
ATOM 2302 C C . GLU A 1 280 ? 14.035 18.385 4.839 1.00 98.12 280 GLU A C 1
ATOM 2304 O O . GLU A 1 280 ? 13.425 19.327 5.347 1.00 98.12 280 GLU A O 1
ATOM 2309 N N . ARG A 1 281 ? 13.662 17.113 4.998 1.00 97.81 281 ARG A N 1
ATOM 2310 C CA . ARG A 1 281 ? 12.462 16.609 5.674 1.00 97.81 281 ARG A CA 1
ATOM 2311 C C . ARG A 1 281 ? 12.860 15.556 6.712 1.00 97.81 281 ARG A C 1
ATOM 2313 O O . ARG A 1 281 ? 12.708 14.355 6.466 1.00 97.81 281 ARG A O 1
ATOM 2320 N N . PRO A 1 282 ? 13.390 15.974 7.879 1.00 96.44 282 PRO A N 1
ATOM 2321 C CA . PRO A 1 282 ? 13.931 15.060 8.883 1.00 96.44 282 PRO A CA 1
ATOM 2322 C C . PRO A 1 282 ? 12.920 14.061 9.444 1.00 96.44 282 PRO A C 1
ATOM 2324 O O . PRO A 1 282 ? 13.336 13.067 10.034 1.00 96.44 282 PRO A O 1
ATOM 2327 N N . GLU A 1 283 ? 11.618 14.310 9.299 1.00 95.31 283 GLU A N 1
ATOM 2328 C CA . GLU A 1 283 ? 10.544 13.381 9.645 1.00 95.31 283 GLU A CA 1
ATOM 2329 C C . GLU A 1 283 ? 10.537 12.111 8.788 1.00 95.31 283 GLU A C 1
ATOM 2331 O O . GLU A 1 283 ? 10.108 11.066 9.273 1.00 95.31 283 GLU A O 1
ATOM 2336 N N . PHE A 1 284 ? 11.053 12.162 7.557 1.00 98.06 284 PHE A N 1
ATOM 2337 C CA . PHE A 1 284 ? 11.209 10.978 6.723 1.00 98.06 284 PHE A CA 1
ATOM 2338 C C . PHE A 1 284 ? 12.361 10.120 7.256 1.00 98.06 284 PHE A C 1
ATOM 2340 O O . PHE A 1 284 ? 13.469 10.594 7.507 1.00 98.06 284 PHE A O 1
ATOM 2347 N N . ILE A 1 285 ? 12.103 8.831 7.453 1.00 97.62 285 ILE A N 1
ATOM 2348 C CA . ILE A 1 285 ? 13.078 7.852 7.951 1.00 97.62 285 ILE A CA 1
ATOM 2349 C C . ILE A 1 285 ? 13.899 7.269 6.805 1.00 97.62 285 ILE A C 1
ATOM 2351 O O . ILE A 1 285 ? 15.076 6.939 6.967 1.00 97.62 285 ILE A O 1
ATOM 2355 N N . GLY A 1 286 ? 13.284 7.148 5.631 1.00 97.31 286 GLY A N 1
ATOM 2356 C CA . GLY A 1 286 ? 13.968 6.763 4.412 1.00 97.31 286 GLY A CA 1
ATOM 2357 C C . GLY A 1 286 ? 13.234 5.714 3.597 1.00 97.31 286 GLY A C 1
ATOM 2358 O O . GLY A 1 286 ? 12.085 5.357 3.845 1.00 97.31 286 GLY A O 1
ATOM 2359 N N . HIS A 1 287 ? 13.967 5.214 2.615 1.00 97.94 287 HIS A N 1
ATOM 2360 C CA . HIS A 1 287 ? 13.491 4.285 1.610 1.00 97.94 287 HIS A CA 1
ATOM 2361 C C . HIS A 1 287 ? 14.456 3.095 1.522 1.00 97.94 287 HIS A C 1
ATOM 2363 O O . HIS A 1 287 ? 15.681 3.277 1.574 1.00 97.94 287 HIS A O 1
ATOM 2369 N N . ARG A 1 288 ? 13.924 1.871 1.462 1.00 97.38 288 ARG A N 1
ATOM 2370 C CA . ARG A 1 288 ? 14.673 0.634 1.215 1.00 97.38 288 ARG A CA 1
ATOM 2371 C C . ARG A 1 288 ? 14.132 -0.109 0.010 1.00 97.38 288 ARG A C 1
ATOM 2373 O O . ARG A 1 288 ? 12.940 -0.069 -0.269 1.00 97.38 288 ARG A O 1
ATOM 2380 N N . ARG A 1 289 ? 15.034 -0.839 -0.635 1.00 96.88 289 ARG A N 1
ATOM 2381 C CA . ARG A 1 289 ? 14.747 -1.658 -1.802 1.00 96.88 289 ARG A CA 1
ATOM 2382 C C . ARG A 1 289 ? 14.685 -3.131 -1.423 1.00 96.88 289 ARG A C 1
ATOM 2384 O O . ARG A 1 289 ? 15.623 -3.670 -0.823 1.00 96.88 289 ARG A O 1
ATOM 2391 N N . ILE A 1 290 ? 13.607 -3.772 -1.839 1.00 98.00 290 ILE A N 1
ATOM 2392 C CA . ILE A 1 290 ? 13.480 -5.218 -1.983 1.00 98.00 290 ILE A CA 1
ATOM 2393 C C . ILE A 1 290 ? 13.505 -5.472 -3.488 1.00 98.00 290 ILE A C 1
ATOM 2395 O O . ILE A 1 290 ? 12.736 -4.873 -4.238 1.00 98.00 290 ILE A O 1
ATOM 2399 N N . THR A 1 291 ? 14.447 -6.282 -3.960 1.00 96.44 291 THR A N 1
ATOM 2400 C CA . THR A 1 291 ? 14.455 -6.644 -5.377 1.00 96.44 291 THR A CA 1
ATOM 2401 C C . THR A 1 291 ? 13.474 -7.770 -5.624 1.00 96.44 291 THR A C 1
ATOM 2403 O O . THR A 1 291 ? 13.173 -8.530 -4.709 1.00 96.44 291 THR A O 1
ATOM 2406 N N . TYR A 1 292 ? 13.014 -7.903 -6.856 1.00 95.94 292 TYR A N 1
ATOM 2407 C CA . TYR A 1 292 ? 12.225 -9.056 -7.246 1.00 95.94 292 TYR A CA 1
ATOM 2408 C C . TYR A 1 292 ? 12.614 -9.560 -8.626 1.00 95.94 292 TYR A C 1
ATOM 2410 O O . TYR A 1 292 ? 13.195 -8.814 -9.420 1.00 95.94 292 TYR A O 1
ATOM 2418 N N . SER A 1 293 ? 12.218 -10.796 -8.899 1.00 95.44 293 SER A N 1
ATOM 2419 C CA . SER A 1 293 ? 12.086 -11.337 -10.251 1.00 95.44 293 SER A CA 1
ATOM 2420 C C . SER A 1 293 ? 10.632 -11.746 -10.501 1.00 95.44 293 SER A C 1
ATOM 2422 O O . SER A 1 293 ? 9.816 -11.777 -9.577 1.00 95.44 293 SER A O 1
ATOM 2424 N N . THR A 1 294 ? 10.279 -12.007 -11.758 1.00 92.69 294 THR A N 1
ATOM 2425 C CA . THR A 1 294 ? 8.913 -12.403 -12.118 1.00 92.69 294 THR A CA 1
ATOM 2426 C C . THR A 1 294 ? 8.774 -13.921 -12.105 1.00 92.69 294 THR A C 1
ATOM 2428 O O . THR A 1 294 ? 9.672 -14.639 -12.544 1.00 92.69 294 THR A O 1
ATOM 2431 N N . ARG A 1 295 ? 7.620 -14.422 -11.665 1.00 91.50 295 ARG A N 1
ATOM 2432 C CA . ARG A 1 295 ? 7.295 -15.868 -11.642 1.00 91.50 295 ARG A CA 1
ATOM 2433 C C . ARG A 1 295 ? 7.113 -16.493 -13.033 1.00 91.50 295 ARG A C 1
ATOM 2435 O O . ARG A 1 295 ? 6.938 -17.696 -13.130 1.00 91.50 295 ARG A O 1
ATOM 2442 N N . PHE A 1 296 ? 7.189 -15.697 -14.098 1.00 90.12 296 PHE A N 1
ATOM 2443 C CA . PHE A 1 296 ? 7.217 -16.159 -15.493 1.00 90.12 296 PHE A CA 1
ATOM 2444 C C . PHE A 1 296 ? 8.645 -16.281 -16.056 1.00 90.12 296 PHE A C 1
ATOM 2446 O O . PHE A 1 296 ? 8.827 -16.497 -17.251 1.00 90.12 296 PHE A O 1
ATOM 2453 N N . SER A 1 297 ? 9.668 -16.067 -15.224 1.00 91.19 297 SER A N 1
ATOM 2454 C CA . SER A 1 297 ? 11.070 -16.203 -15.622 1.00 91.19 297 SER A CA 1
ATOM 2455 C C . SER A 1 297 ? 11.557 -17.647 -15.505 1.00 91.19 297 SER A C 1
ATOM 2457 O O . SER A 1 297 ? 11.110 -18.400 -14.648 1.00 91.19 297 SER A O 1
ATOM 2459 N N . GLU A 1 298 ? 12.555 -17.998 -16.312 1.00 91.69 298 GLU A N 1
ATOM 2460 C CA . GLU A 1 298 ? 13.256 -19.285 -16.229 1.00 91.69 298 GLU A CA 1
ATOM 2461 C C . GLU A 1 298 ? 14.227 -19.344 -15.034 1.00 91.69 298 GLU A C 1
ATOM 2463 O O . GLU A 1 298 ? 14.779 -18.316 -14.622 1.00 91.69 298 GLU A O 1
ATOM 2468 N N . ASN A 1 299 ? 14.532 -20.549 -14.527 1.00 92.69 299 ASN A N 1
ATOM 2469 C CA . ASN A 1 299 ? 15.449 -20.753 -13.390 1.00 92.69 299 ASN A CA 1
ATOM 2470 C C . ASN A 1 299 ? 16.813 -20.070 -13.581 1.00 92.69 299 ASN A C 1
ATOM 2472 O O . ASN A 1 299 ? 17.348 -19.483 -12.644 1.00 92.69 299 ASN A O 1
ATOM 2476 N N . ASP A 1 300 ? 17.376 -20.090 -14.794 1.00 95.06 300 ASP A N 1
ATOM 2477 C CA . ASP A 1 300 ? 18.669 -19.451 -15.076 1.00 95.06 300 ASP A CA 1
ATOM 2478 C C . ASP A 1 300 ? 18.625 -17.922 -14.926 1.00 95.06 300 ASP A C 1
ATOM 2480 O O . ASP A 1 300 ? 19.629 -17.317 -14.540 1.00 95.06 300 ASP A O 1
ATOM 2484 N N . ALA A 1 301 ? 17.483 -17.290 -15.213 1.00 93.38 301 ALA A N 1
ATOM 2485 C CA . ALA A 1 301 ? 17.289 -15.858 -15.001 1.00 93.38 301 ALA A CA 1
ATOM 2486 C C . ALA A 1 301 ? 17.133 -15.546 -13.505 1.00 93.38 301 ALA A C 1
ATOM 2488 O O . ALA A 1 301 ? 17.817 -14.661 -12.991 1.00 93.38 301 ALA A O 1
ATOM 2489 N N . ILE A 1 302 ? 16.328 -16.338 -12.783 1.00 95.06 302 ILE A N 1
ATOM 2490 C CA . ILE A 1 302 ? 16.184 -16.224 -11.322 1.00 95.06 302 ILE A CA 1
ATOM 2491 C C . ILE A 1 302 ? 17.536 -16.393 -10.624 1.00 95.06 302 ILE A C 1
ATOM 2493 O O . ILE A 1 302 ? 17.883 -15.603 -9.747 1.00 95.06 302 ILE A O 1
ATOM 2497 N N . ARG A 1 303 ? 18.346 -17.373 -11.041 1.00 96.12 303 ARG A N 1
ATOM 2498 C CA . ARG A 1 303 ? 19.683 -17.609 -10.482 1.00 96.12 303 ARG A CA 1
ATOM 2499 C C . ARG A 1 303 ? 20.580 -16.381 -10.614 1.00 96.12 303 ARG A C 1
ATOM 2501 O O . ARG A 1 303 ? 21.214 -15.986 -9.638 1.00 96.12 303 ARG A O 1
ATOM 2508 N N . GLN A 1 304 ? 20.602 -15.755 -11.791 1.00 94.25 304 GLN A N 1
ATOM 2509 C CA . GLN A 1 304 ? 21.381 -14.537 -12.037 1.00 94.25 304 GLN A CA 1
ATOM 2510 C C . GLN A 1 304 ? 20.909 -13.372 -11.159 1.00 94.25 304 GLN A C 1
ATOM 2512 O O . GLN A 1 304 ? 21.731 -12.677 -10.555 1.00 94.25 304 GLN A O 1
ATOM 2517 N N . ASP A 1 305 ? 19.596 -13.180 -11.036 1.00 94.69 305 ASP A N 1
ATOM 2518 C CA . ASP A 1 305 ? 19.026 -12.124 -10.199 1.00 94.69 305 ASP A CA 1
ATOM 2519 C C . ASP A 1 305 ? 19.293 -12.355 -8.706 1.00 94.69 305 ASP A C 1
ATOM 2521 O O . ASP A 1 305 ? 19.591 -11.405 -7.976 1.00 94.69 305 ASP A O 1
ATOM 2525 N N . VAL A 1 306 ? 19.255 -13.605 -8.243 1.00 96.31 306 VAL A N 1
ATOM 2526 C CA . VAL A 1 306 ? 19.587 -13.986 -6.865 1.00 96.31 306 VAL A CA 1
ATOM 2527 C C . VAL A 1 306 ? 21.070 -13.753 -6.560 1.00 96.31 306 VAL A C 1
ATOM 2529 O O . VAL A 1 306 ? 21.401 -13.143 -5.537 1.00 96.31 306 VAL A O 1
ATOM 2532 N N . GLU A 1 307 ? 21.982 -14.169 -7.441 1.00 95.62 307 GLU A N 1
ATOM 2533 C CA . GLU A 1 307 ? 23.421 -13.899 -7.296 1.00 95.62 307 GLU A CA 1
ATOM 2534 C C . GLU A 1 307 ? 23.695 -12.392 -7.222 1.00 95.62 307 GLU A C 1
ATOM 2536 O O . GLU A 1 307 ? 24.447 -11.913 -6.361 1.00 95.62 307 GLU A O 1
ATOM 2541 N N . LYS A 1 308 ? 23.011 -11.623 -8.073 1.00 95.12 308 LYS A N 1
ATOM 2542 C CA . LYS A 1 308 ? 23.069 -10.164 -8.075 1.00 95.12 308 LYS A CA 1
ATOM 2543 C C . LYS A 1 308 ? 22.503 -9.568 -6.788 1.00 95.12 308 LYS A C 1
ATOM 2545 O O . LYS A 1 308 ? 23.127 -8.677 -6.213 1.00 95.12 308 LYS A O 1
ATOM 2550 N N . ALA A 1 309 ? 21.386 -10.081 -6.277 1.00 96.56 309 ALA A N 1
ATOM 2551 C CA . ALA A 1 309 ? 20.809 -9.649 -5.007 1.00 96.56 309 ALA A CA 1
ATOM 2552 C C . ALA A 1 309 ? 21.773 -9.878 -3.832 1.00 96.56 309 ALA A C 1
ATOM 2554 O O . ALA A 1 309 ? 21.933 -8.994 -2.988 1.00 96.56 309 ALA A O 1
ATOM 2555 N N . ILE A 1 310 ? 22.477 -11.016 -3.798 1.00 97.12 310 ILE A N 1
ATOM 2556 C CA . ILE A 1 310 ? 23.511 -11.303 -2.790 1.00 97.12 310 ILE A CA 1
ATOM 2557 C C . ILE A 1 310 ? 24.650 -10.279 -2.881 1.00 97.12 310 ILE A C 1
ATOM 2559 O O . ILE A 1 310 ? 25.048 -9.713 -1.857 1.00 97.12 310 ILE A O 1
ATOM 2563 N N . ALA A 1 311 ? 25.148 -9.994 -4.087 1.00 96.25 311 ALA A N 1
ATOM 2564 C CA . ALA A 1 311 ? 26.207 -9.005 -4.293 1.00 96.25 311 ALA A CA 1
ATOM 2565 C C . ALA A 1 311 ? 25.770 -7.590 -3.865 1.00 96.25 311 ALA A C 1
ATOM 2567 O O . ALA A 1 311 ? 26.498 -6.892 -3.151 1.00 96.25 311 ALA A O 1
ATOM 2568 N N . PHE A 1 312 ? 24.553 -7.177 -4.227 1.00 96.81 312 PHE A N 1
ATOM 2569 C CA . PHE A 1 312 ? 23.997 -5.875 -3.852 1.00 96.81 312 PHE A CA 1
ATOM 2570 C C . PHE A 1 312 ? 23.759 -5.759 -2.351 1.00 96.81 312 PHE A C 1
ATOM 2572 O O . PHE A 1 312 ? 24.058 -4.722 -1.761 1.00 96.81 312 PHE A O 1
ATOM 2579 N N . ARG A 1 313 ? 23.288 -6.826 -1.705 1.00 96.75 313 ARG A N 1
ATOM 2580 C CA . ARG A 1 313 ? 23.112 -6.872 -0.254 1.00 96.75 313 ARG A CA 1
ATOM 2581 C C . ARG A 1 313 ? 24.433 -6.697 0.494 1.00 96.75 313 ARG A C 1
ATOM 2583 O O . ARG A 1 313 ? 24.455 -6.014 1.514 1.00 96.75 313 ARG A O 1
ATOM 2590 N N . GLN A 1 314 ? 25.524 -7.268 -0.017 1.00 96.50 314 GLN A N 1
ATOM 2591 C CA . GLN A 1 314 ? 26.866 -7.083 0.547 1.00 96.50 314 GLN A CA 1
ATOM 2592 C C . GLN A 1 314 ? 27.387 -5.655 0.346 1.00 96.50 314 GLN A C 1
ATOM 2594 O O . GLN A 1 314 ? 27.997 -5.093 1.255 1.00 96.50 314 GLN A O 1
ATOM 2599 N N . LYS A 1 315 ? 27.138 -5.057 -0.825 1.00 97.12 315 LYS A N 1
ATOM 2600 C CA . LYS A 1 315 ? 27.622 -3.713 -1.175 1.00 97.12 315 LYS A CA 1
ATOM 2601 C C . LYS A 1 315 ? 26.800 -2.585 -0.538 1.00 97.12 315 LYS A C 1
ATOM 2603 O O . LYS A 1 315 ? 27.360 -1.560 -0.160 1.00 97.12 315 LYS A O 1
ATOM 2608 N N . TYR A 1 316 ? 25.491 -2.781 -0.381 1.00 97.12 316 TYR A N 1
ATOM 2609 C CA . TYR A 1 316 ? 24.525 -1.777 0.077 1.00 97.12 316 TYR A CA 1
ATOM 2610 C C . TYR A 1 316 ? 23.637 -2.280 1.233 1.00 97.12 316 TYR A C 1
ATOM 2612 O O . TYR A 1 316 ? 22.411 -2.160 1.158 1.00 97.12 316 TYR A O 1
ATOM 2620 N N . PRO A 1 317 ? 24.200 -2.803 2.338 1.00 95.69 317 PRO A N 1
ATOM 2621 C CA . PRO A 1 317 ? 23.432 -3.476 3.395 1.00 95.69 317 PRO A CA 1
ATOM 2622 C C . PRO A 1 317 ? 22.428 -2.564 4.126 1.00 95.69 317 PRO A C 1
ATOM 2624 O O . PRO A 1 317 ? 21.458 -3.024 4.740 1.00 95.69 317 PRO A O 1
ATOM 2627 N N . ASP A 1 318 ? 22.608 -1.250 4.072 1.00 94.44 318 ASP A N 1
ATOM 2628 C CA . ASP A 1 318 ? 21.645 -0.349 4.694 1.00 94.44 318 ASP A CA 1
ATOM 2629 C C . ASP A 1 318 ? 20.426 -0.092 3.821 1.00 94.44 318 ASP A C 1
ATOM 2631 O O . ASP A 1 318 ? 19.364 0.119 4.393 1.00 94.44 318 ASP A O 1
ATOM 2635 N N . HIS A 1 319 ? 20.537 -0.176 2.491 1.00 95.69 319 HIS A N 1
ATOM 2636 C CA . HIS A 1 319 ? 19.488 0.233 1.545 1.00 95.69 319 HIS A CA 1
ATOM 2637 C C . HIS A 1 319 ? 18.870 -0.928 0.765 1.00 95.69 319 HIS A C 1
ATOM 2639 O O . HIS A 1 319 ? 17.669 -0.910 0.513 1.00 95.69 319 HIS A O 1
ATOM 2645 N N . PHE A 1 320 ? 19.662 -1.946 0.431 1.00 97.44 320 PHE A N 1
ATOM 2646 C CA . PHE A 1 320 ? 19.208 -3.169 -0.220 1.00 97.44 320 PHE A CA 1
ATOM 2647 C C . PHE A 1 320 ? 18.902 -4.227 0.841 1.00 97.44 320 PHE A C 1
ATOM 2649 O O . PHE A 1 320 ? 19.797 -4.644 1.588 1.00 97.44 320 PHE A O 1
ATOM 2656 N N . LYS A 1 321 ? 17.637 -4.630 0.953 1.00 96.38 321 LYS A N 1
ATOM 2657 C CA . LYS A 1 321 ? 17.147 -5.411 2.096 1.00 96.38 321 LYS A CA 1
ATOM 2658 C C . LYS A 1 321 ? 16.728 -6.822 1.747 1.00 96.38 321 LYS A C 1
ATOM 2660 O O . LYS A 1 321 ? 17.013 -7.715 2.542 1.00 96.38 321 LYS A O 1
ATOM 2665 N N . GLY A 1 322 ? 16.102 -7.022 0.594 1.00 96.56 322 GLY A N 1
ATOM 2666 C CA . GLY A 1 322 ? 15.440 -8.290 0.342 1.00 96.56 322 GLY A CA 1
ATOM 2667 C C . GLY A 1 322 ? 15.336 -8.721 -1.107 1.00 96.56 322 GLY A C 1
ATOM 2668 O O . GLY A 1 322 ? 15.707 -7.978 -2.018 1.00 96.56 322 GLY A O 1
ATOM 2669 N N . TYR A 1 323 ? 14.800 -9.926 -1.260 1.00 98.00 323 TYR A N 1
ATOM 2670 C CA . TYR A 1 323 ? 14.415 -10.560 -2.513 1.00 98.00 323 TYR A CA 1
ATOM 2671 C C . TYR A 1 323 ? 12.952 -11.045 -2.441 1.00 98.00 323 TYR A C 1
ATOM 2673 O O . TYR A 1 323 ? 12.471 -11.410 -1.364 1.00 98.00 323 TYR A O 1
ATOM 2681 N N . ASP A 1 324 ? 12.255 -11.039 -3.573 1.00 98.19 324 ASP A N 1
ATOM 2682 C CA . ASP A 1 324 ? 10.828 -11.344 -3.721 1.00 98.19 324 ASP A CA 1
ATOM 2683 C C . ASP A 1 324 ? 10.555 -11.971 -5.111 1.00 98.19 324 ASP A C 1
ATOM 2685 O O . ASP A 1 324 ? 11.388 -11.877 -6.017 1.00 98.19 324 ASP A O 1
ATOM 2689 N N . LEU A 1 325 ? 9.398 -12.607 -5.284 1.00 95.75 325 LEU A N 1
ATOM 2690 C CA . LEU A 1 325 ? 8.884 -13.125 -6.554 1.00 95.75 325 LEU A CA 1
ATOM 2691 C C . LEU A 1 325 ? 7.496 -12.528 -6.789 1.00 95.75 325 LEU A C 1
ATOM 2693 O O . LEU A 1 325 ? 6.632 -12.676 -5.936 1.00 95.75 325 LEU A O 1
ATOM 2697 N N . VAL A 1 326 ? 7.278 -11.873 -7.930 1.00 94.50 326 VAL A N 1
ATOM 2698 C CA . VAL A 1 326 ? 6.050 -11.090 -8.205 1.00 94.50 326 VAL A CA 1
ATOM 2699 C C . VAL A 1 326 ? 5.448 -11.423 -9.575 1.00 94.50 326 VAL A C 1
ATOM 2701 O O . VAL A 1 326 ? 6.073 -12.152 -10.347 1.00 94.50 326 VAL A O 1
ATOM 2704 N N . ALA A 1 327 ? 4.320 -10.785 -9.911 1.00 91.62 327 ALA A N 1
ATOM 2705 C CA . ALA A 1 327 ? 3.417 -11.027 -11.051 1.00 91.62 327 ALA A CA 1
ATOM 2706 C C . ALA A 1 327 ? 2.285 -12.007 -10.700 1.00 91.62 327 ALA A C 1
ATOM 2708 O O . ALA A 1 327 ? 2.188 -12.444 -9.557 1.00 91.62 327 ALA A O 1
ATOM 2709 N N . GLU A 1 328 ? 1.417 -12.314 -11.667 1.00 90.56 328 GLU A N 1
ATOM 2710 C CA . GLU A 1 328 ? 0.238 -13.160 -11.463 1.00 90.56 328 GLU A CA 1
ATOM 2711 C C . GLU A 1 328 ? 0.607 -14.525 -10.868 1.00 90.56 328 GLU A C 1
ATOM 2713 O O . GLU A 1 328 ? 1.312 -15.332 -11.482 1.00 90.56 328 GLU A O 1
ATOM 2718 N N . GLU A 1 329 ? 0.132 -14.784 -9.648 1.00 88.88 329 GLU A N 1
ATOM 2719 C CA . GLU A 1 329 ? 0.464 -16.009 -8.924 1.00 88.88 329 GLU A CA 1
ATOM 2720 C C . GLU A 1 329 ? -0.236 -17.245 -9.501 1.00 88.88 329 GLU A C 1
ATOM 2722 O O . GLU A 1 329 ? 0.367 -18.315 -9.548 1.00 88.88 329 GLU A O 1
ATOM 2727 N N . ASP A 1 330 ? -1.469 -17.083 -9.987 1.00 84.38 330 ASP A N 1
ATOM 2728 C CA . ASP A 1 330 ? -2.338 -18.180 -10.429 1.00 84.38 330 ASP A CA 1
ATOM 2729 C C . ASP A 1 330 ? -1.804 -18.951 -11.648 1.00 84.38 330 ASP A C 1
ATOM 2731 O O . ASP A 1 330 ? -2.063 -20.148 -11.768 1.00 84.38 330 ASP A O 1
ATOM 2735 N N . PHE A 1 331 ? -1.062 -18.281 -12.536 1.00 81.94 331 PHE A N 1
ATOM 2736 C CA . PHE A 1 331 ? -0.522 -18.865 -13.774 1.00 81.94 331 PHE A CA 1
ATOM 2737 C C . PHE A 1 331 ? 1.011 -18.835 -13.859 1.00 81.94 331 PHE A C 1
ATOM 2739 O O . PHE A 1 331 ? 1.577 -19.390 -14.797 1.00 81.94 331 PHE A O 1
ATOM 2746 N N . GLY A 1 332 ? 1.692 -18.193 -12.907 1.00 83.50 332 GLY A N 1
ATOM 2747 C CA . GLY A 1 332 ? 3.153 -18.188 -12.829 1.00 83.50 332 GLY A CA 1
ATOM 2748 C C . GLY A 1 332 ? 3.715 -19.409 -12.092 1.00 83.50 332 GLY A C 1
ATOM 2749 O O . GLY A 1 332 ? 3.002 -20.101 -11.364 1.00 83.50 332 GLY A O 1
ATOM 2750 N N . HIS A 1 333 ? 5.022 -19.641 -12.213 1.00 86.88 333 HIS A N 1
ATOM 2751 C CA . HIS A 1 333 ? 5.707 -20.731 -11.519 1.00 86.88 333 HIS A CA 1
ATOM 2752 C C . HIS A 1 333 ? 5.613 -20.611 -9.989 1.00 86.88 333 HIS A C 1
ATOM 2754 O O . HIS A 1 333 ? 5.616 -19.516 -9.417 1.00 86.88 333 HIS A O 1
ATOM 2760 N N . SER A 1 334 ? 5.552 -21.762 -9.318 1.00 87.25 334 SER A N 1
ATOM 2761 C CA . SER A 1 334 ? 5.497 -21.873 -7.858 1.00 87.25 334 SER A CA 1
ATOM 2762 C C . SER A 1 334 ? 6.820 -21.475 -7.183 1.00 87.25 334 SER A C 1
ATOM 2764 O O . SER A 1 334 ? 7.876 -21.377 -7.807 1.00 87.25 334 SER A O 1
ATOM 2766 N N . HIS A 1 335 ? 6.797 -21.280 -5.864 1.00 89.69 335 HIS A N 1
ATOM 2767 C CA . HIS A 1 335 ? 8.028 -21.145 -5.077 1.00 89.69 335 HIS A CA 1
ATOM 2768 C C . HIS A 1 335 ? 8.884 -22.408 -5.129 1.00 89.69 335 HIS A C 1
ATOM 2770 O O . HIS A 1 335 ? 10.112 -22.315 -5.145 1.00 89.69 335 HIS A O 1
ATOM 2776 N N . LEU A 1 336 ? 8.233 -23.573 -5.167 1.00 87.50 336 LEU A N 1
ATOM 2777 C CA . LEU A 1 336 ? 8.890 -24.868 -5.251 1.00 87.50 336 LEU A CA 1
ATOM 2778 C C . LEU A 1 336 ? 9.684 -25.012 -6.554 1.00 87.50 336 LEU A C 1
ATOM 2780 O O . LEU A 1 336 ? 10.812 -25.499 -6.522 1.00 87.50 336 LEU A O 1
ATOM 2784 N N . TYR A 1 337 ? 9.146 -24.517 -7.669 1.00 87.31 337 TYR A N 1
ATOM 2785 C CA . TYR A 1 337 ? 9.826 -24.503 -8.966 1.00 87.31 337 TYR A CA 1
ATOM 2786 C C . TYR A 1 337 ? 11.188 -23.781 -8.918 1.00 87.31 337 TYR A C 1
ATOM 2788 O O . TYR A 1 337 ? 12.149 -24.215 -9.552 1.00 87.31 337 TYR A O 1
ATOM 2796 N N . PHE A 1 338 ? 11.305 -22.723 -8.106 1.00 91.81 338 PHE A N 1
ATOM 2797 C CA . PHE A 1 338 ? 12.542 -21.951 -7.913 1.00 91.81 338 PHE A CA 1
ATOM 2798 C C . PHE A 1 338 ? 13.302 -22.298 -6.626 1.00 91.81 338 PHE A C 1
ATOM 2800 O O . PHE A 1 338 ? 14.179 -21.541 -6.198 1.00 91.81 338 PHE A O 1
ATOM 2807 N N . VAL A 1 339 ? 12.963 -23.399 -5.945 1.00 91.19 339 VAL A N 1
ATOM 2808 C CA . VAL A 1 339 ? 13.483 -23.667 -4.595 1.00 91.19 339 VAL A CA 1
ATOM 2809 C C . VAL A 1 339 ? 15.007 -23.773 -4.575 1.00 91.19 339 VAL A C 1
ATOM 2811 O O . VAL A 1 339 ? 15.639 -23.297 -3.631 1.00 91.19 339 VAL A O 1
ATOM 2814 N N . GLU A 1 340 ? 15.618 -24.339 -5.618 1.00 93.69 340 GLU A N 1
ATOM 2815 C CA . GLU A 1 340 ? 17.074 -24.459 -5.710 1.00 93.69 340 GLU A CA 1
ATOM 2816 C C . GLU A 1 340 ? 17.741 -23.083 -5.765 1.00 93.69 340 GLU A C 1
ATOM 2818 O O . GLU A 1 340 ? 18.677 -22.823 -5.004 1.00 93.69 340 GLU A O 1
ATOM 2823 N N . GLU A 1 341 ? 17.225 -22.173 -6.594 1.00 96.06 341 GLU A N 1
ATOM 2824 C CA . GLU A 1 341 ? 17.711 -20.799 -6.692 1.00 96.06 341 GLU A CA 1
ATOM 2825 C C . GLU A 1 341 ? 17.487 -20.029 -5.388 1.00 96.06 341 GLU A C 1
ATOM 2827 O O . GLU A 1 341 ? 18.417 -19.403 -4.870 1.00 96.06 341 GLU A O 1
ATOM 2832 N N . LEU A 1 342 ? 16.286 -20.106 -4.811 1.00 95.12 342 LEU A N 1
ATOM 2833 C CA . LEU A 1 342 ? 15.935 -19.392 -3.581 1.00 95.12 342 LEU A CA 1
ATOM 2834 C C . LEU A 1 342 ? 16.775 -19.858 -2.385 1.00 95.12 342 LEU A C 1
ATOM 2836 O O . LEU A 1 342 ? 17.181 -19.039 -1.557 1.00 95.12 342 LEU A O 1
ATOM 2840 N N . LEU A 1 343 ? 17.115 -21.148 -2.298 1.00 94.88 343 LEU A N 1
ATOM 2841 C CA . LEU A 1 343 ? 17.984 -21.671 -1.241 1.00 94.88 343 LEU A CA 1
ATOM 2842 C C . LEU A 1 343 ? 19.407 -21.092 -1.298 1.00 94.88 343 LEU A C 1
ATOM 2844 O O . LEU A 1 343 ? 20.087 -21.049 -0.268 1.00 94.88 343 LEU A O 1
ATOM 2848 N N . THR A 1 344 ? 19.863 -20.567 -2.440 1.00 95.19 344 THR A N 1
ATOM 2849 C CA . THR A 1 344 ? 21.184 -19.917 -2.529 1.00 95.19 344 THR A CA 1
ATOM 2850 C C . THR A 1 344 ? 21.262 -18.589 -1.761 1.00 95.19 344 THR A C 1
ATOM 2852 O O . THR A 1 344 ? 22.360 -18.183 -1.345 1.00 95.19 344 THR A O 1
ATOM 2855 N N . LEU A 1 345 ? 20.111 -17.964 -1.466 1.00 95.38 345 LEU A N 1
ATOM 2856 C CA . LEU A 1 345 ? 19.989 -16.791 -0.590 1.00 95.38 345 LEU A CA 1
ATOM 2857 C C . LEU A 1 345 ? 20.362 -17.111 0.864 1.00 95.38 345 LEU A C 1
ATOM 2859 O O . LEU A 1 345 ? 20.545 -16.190 1.658 1.00 95.38 345 LEU A O 1
ATOM 2863 N N . TYR A 1 346 ? 20.533 -18.387 1.217 1.00 94.06 346 TYR A N 1
ATOM 2864 C CA . TYR A 1 346 ? 20.906 -18.845 2.550 1.00 94.06 346 TYR A CA 1
ATOM 2865 C C . TYR A 1 346 ? 22.348 -19.352 2.599 1.00 94.06 346 TYR A C 1
ATOM 2867 O O . TYR A 1 346 ? 22.923 -19.847 1.626 1.00 94.06 346 TYR A O 1
ATOM 2875 N N . ASP A 1 347 ? 22.979 -19.193 3.757 1.00 89.00 347 ASP A N 1
ATOM 2876 C CA . ASP A 1 347 ? 24.241 -19.855 4.062 1.00 89.00 347 ASP A CA 1
ATOM 2877 C C . ASP A 1 347 ? 23.958 -21.295 4.539 1.00 89.00 347 ASP A C 1
ATOM 2879 O O . ASP A 1 347 ? 23.286 -21.472 5.559 1.00 89.00 347 ASP A O 1
ATOM 2883 N N . PRO A 1 348 ? 24.459 -22.334 3.844 1.00 86.25 348 PRO A N 1
ATOM 2884 C CA . PRO A 1 348 ? 24.105 -23.722 4.147 1.00 86.25 348 PRO A CA 1
ATOM 2885 C C . PRO A 1 348 ? 24.668 -24.218 5.488 1.00 86.25 348 PRO A C 1
ATOM 2887 O O . PRO A 1 348 ? 24.151 -25.180 6.050 1.00 86.25 348 PRO A O 1
ATOM 2890 N N . MET A 1 349 ? 25.710 -23.571 6.023 1.00 88.12 349 MET A N 1
ATOM 2891 C CA . MET A 1 349 ? 26.354 -23.968 7.279 1.00 88.12 349 MET A CA 1
ATOM 2892 C C . MET A 1 349 ? 25.666 -23.349 8.495 1.00 88.12 349 MET A C 1
ATOM 2894 O O . MET A 1 349 ? 25.545 -23.985 9.540 1.00 88.12 349 MET A O 1
ATOM 2898 N N . THR A 1 350 ? 25.242 -22.092 8.378 1.00 90.69 350 THR A N 1
ATOM 2899 C CA . THR A 1 350 ? 24.658 -21.313 9.478 1.00 90.69 350 THR A CA 1
ATOM 2900 C C . THR A 1 350 ? 23.140 -21.209 9.408 1.00 90.69 350 THR A C 1
ATOM 2902 O O . THR A 1 350 ? 22.532 -20.777 10.387 1.00 90.69 350 THR A O 1
ATOM 2905 N N . GLN A 1 351 ? 22.540 -21.571 8.269 1.00 82.38 351 GLN A N 1
ATOM 2906 C CA . GLN A 1 351 ? 21.118 -21.398 7.943 1.00 82.38 351 GLN A CA 1
ATOM 2907 C C . GLN A 1 351 ? 20.633 -19.943 8.044 1.00 82.38 351 GLN A C 1
ATOM 2909 O O . GLN A 1 351 ? 19.436 -19.677 8.133 1.00 82.38 351 GLN A O 1
ATOM 2914 N N . LYS A 1 352 ? 21.555 -18.972 8.042 1.00 88.31 352 LYS A N 1
ATOM 2915 C CA . LYS A 1 352 ? 21.216 -17.547 8.048 1.00 88.31 352 LYS A CA 1
ATOM 2916 C C . LYS A 1 352 ? 20.999 -17.050 6.624 1.00 88.31 352 LYS A C 1
ATOM 2918 O O . LYS A 1 352 ? 21.730 -17.438 5.713 1.00 88.31 352 LYS A O 1
ATOM 2923 N N . SER A 1 353 ? 20.027 -16.156 6.455 1.00 91.00 353 SER A N 1
ATOM 2924 C CA . SER A 1 353 ? 19.822 -15.429 5.204 1.00 91.00 353 SER A CA 1
ATOM 2925 C C . SER A 1 353 ? 21.039 -14.548 4.899 1.00 91.00 353 SER A C 1
ATOM 2927 O O . SER A 1 353 ? 21.485 -13.760 5.735 1.00 91.00 353 SER A O 1
ATOM 2929 N N . LYS A 1 354 ? 21.581 -14.673 3.686 1.00 95.19 354 LYS A N 1
ATOM 2930 C CA . LYS A 1 354 ? 22.501 -13.694 3.087 1.00 95.19 354 LYS A CA 1
ATOM 2931 C C . LYS A 1 354 ? 21.716 -12.453 2.669 1.00 95.19 354 LYS A C 1
ATOM 2933 O O . LYS A 1 354 ? 22.185 -11.339 2.881 1.00 95.19 354 LYS A O 1
ATOM 2938 N N . VAL A 1 355 ? 20.515 -12.666 2.130 1.00 96.44 355 VAL A N 1
ATOM 2939 C CA . VAL A 1 355 ? 19.507 -11.661 1.767 1.00 96.44 355 VAL A CA 1
ATOM 2940 C C . VAL A 1 355 ? 18.176 -12.124 2.351 1.00 96.44 355 VAL A C 1
ATOM 2942 O O . VAL A 1 355 ? 17.857 -13.307 2.265 1.00 96.44 355 VAL A O 1
ATOM 2945 N N . ASP A 1 356 ? 17.422 -11.225 2.975 1.00 96.38 356 ASP A N 1
ATOM 2946 C CA . ASP A 1 356 ? 16.109 -11.573 3.521 1.00 96.38 356 ASP A CA 1
ATOM 2947 C C . ASP A 1 356 ? 15.078 -11.769 2.394 1.00 96.38 356 ASP A C 1
ATOM 2949 O O . ASP A 1 356 ? 15.193 -11.151 1.338 1.00 96.38 356 ASP A O 1
ATOM 2953 N N . VAL A 1 357 ? 14.064 -12.611 2.607 1.00 96.19 357 VAL A N 1
ATOM 2954 C CA . VAL A 1 357 ? 13.010 -12.870 1.607 1.00 96.19 357 VAL A CA 1
ATOM 2955 C C . VAL A 1 357 ? 11.653 -12.334 2.068 1.00 96.19 357 VAL A C 1
ATOM 2957 O O . VAL A 1 357 ? 11.362 -12.348 3.271 1.00 96.19 357 VAL A O 1
ATOM 2960 N N . PHE A 1 358 ? 10.861 -11.825 1.118 1.00 97.50 358 PHE A N 1
ATOM 2961 C CA . PHE A 1 358 ? 9.579 -11.131 1.339 1.00 97.50 358 PHE A CA 1
ATOM 2962 C C . PHE A 1 358 ? 8.522 -11.542 0.306 1.00 97.50 358 PHE A C 1
ATOM 2964 O O . PHE A 1 358 ? 7.947 -10.688 -0.359 1.00 97.50 358 PHE A O 1
ATOM 2971 N N . LEU A 1 359 ? 8.321 -12.848 0.156 1.00 96.69 359 LEU A N 1
ATOM 2972 C CA . LEU A 1 359 ? 7.617 -13.441 -0.981 1.00 96.69 359 LEU A CA 1
ATOM 2973 C C . LEU A 1 359 ? 6.139 -13.026 -1.063 1.00 96.69 359 LEU A C 1
ATOM 2975 O O . LEU A 1 359 ? 5.414 -13.148 -0.066 1.00 96.69 359 LEU A O 1
ATOM 2979 N N . HIS A 1 360 ? 5.681 -12.628 -2.253 1.00 96.88 360 HIS A N 1
ATOM 2980 C CA . HIS A 1 360 ? 4.259 -12.687 -2.603 1.00 96.88 360 HIS A CA 1
ATOM 2981 C C . HIS A 1 360 ? 3.806 -14.137 -2.585 1.00 96.88 360 HIS A C 1
ATOM 2983 O O . HIS A 1 360 ? 4.476 -15.017 -3.126 1.00 96.88 360 HIS A O 1
ATOM 2989 N N . THR A 1 361 ? 2.697 -14.404 -1.905 1.00 93.19 361 THR A N 1
ATOM 2990 C CA . THR A 1 361 ? 2.185 -15.765 -1.804 1.00 93.19 361 THR A CA 1
ATOM 2991 C C . THR A 1 361 ? 0.725 -15.794 -1.421 1.00 93.19 361 THR A C 1
ATOM 2993 O O . THR A 1 361 ? 0.243 -14.971 -0.632 1.00 93.19 361 THR A O 1
ATOM 2996 N N . ALA A 1 362 ? 0.041 -16.822 -1.907 1.00 91.06 362 ALA A N 1
ATOM 2997 C CA . ALA A 1 362 ? -1.352 -17.083 -1.622 1.00 91.06 362 ALA A CA 1
ATOM 2998 C C . ALA A 1 362 ? -2.262 -15.896 -1.998 1.00 91.06 362 ALA A C 1
ATOM 3000 O O . ALA A 1 362 ? -3.330 -15.736 -1.403 1.00 91.06 362 ALA A O 1
ATOM 3001 N N . GLU A 1 363 ? -1.873 -15.069 -2.968 1.00 93.50 363 GLU A N 1
ATOM 3002 C CA . GLU A 1 363 ? -2.690 -14.041 -3.605 1.00 93.50 363 GLU A CA 1
ATOM 3003 C C . GLU A 1 363 ? -3.634 -14.677 -4.636 1.00 93.50 363 GLU A C 1
ATOM 3005 O O . GLU A 1 363 ? -3.574 -14.444 -5.836 1.00 93.50 363 GLU A O 1
ATOM 3010 N N . THR A 1 364 ? -4.525 -15.536 -4.150 1.00 88.69 364 THR A N 1
ATOM 3011 C CA . THR A 1 364 ? -5.386 -16.331 -5.021 1.00 88.69 364 THR A CA 1
ATOM 3012 C C . THR A 1 364 ? -6.751 -16.589 -4.404 1.00 88.69 364 THR A C 1
ATOM 3014 O O . THR A 1 364 ? -6.905 -16.778 -3.189 1.00 88.69 364 THR A O 1
ATOM 3017 N N . SER A 1 365 ? -7.768 -16.639 -5.262 1.00 84.06 365 SER A N 1
ATOM 3018 C CA . SER A 1 365 ? -9.120 -17.043 -4.882 1.00 84.06 365 SER A CA 1
ATOM 3019 C C . SER A 1 365 ? -9.390 -18.529 -5.153 1.00 84.06 365 SER A C 1
ATOM 3021 O O . SER A 1 365 ? -10.287 -19.097 -4.518 1.00 84.06 365 SER A O 1
ATOM 3023 N N . TRP A 1 366 ? -8.573 -19.196 -5.978 1.00 80.31 366 TRP A N 1
ATOM 3024 C CA . TRP A 1 366 ? -8.817 -20.563 -6.444 1.00 80.31 366 TRP A CA 1
ATOM 3025 C C . TRP A 1 366 ? -8.789 -21.616 -5.325 1.00 80.31 366 TRP A C 1
ATOM 3027 O O . TRP A 1 366 ? -8.103 -21.447 -4.308 1.00 80.31 366 TRP A O 1
ATOM 3037 N N . PRO A 1 367 ? -9.565 -22.702 -5.467 1.00 73.81 367 PRO A N 1
ATOM 3038 C CA . PRO A 1 367 ? -9.435 -23.879 -4.620 1.00 73.81 367 PRO A CA 1
ATOM 3039 C C . PRO A 1 367 ? -8.148 -24.660 -4.933 1.00 73.81 367 PRO A C 1
ATOM 3041 O O . PRO A 1 367 ? -7.551 -24.524 -5.995 1.00 73.81 367 PRO A O 1
ATOM 3044 N N . GLU A 1 368 ? -7.730 -25.479 -3.972 1.00 67.00 368 GLU A N 1
ATOM 3045 C CA . GLU A 1 368 ? -6.443 -26.192 -3.965 1.00 67.00 368 GLU A CA 1
ATOM 3046 C C . GLU A 1 368 ? -6.365 -27.393 -4.910 1.00 67.00 368 GLU A C 1
ATOM 3048 O O . GLU A 1 368 ? -5.278 -27.868 -5.214 1.00 67.00 368 GLU A O 1
ATOM 3053 N N . ASP A 1 369 ? -7.508 -27.922 -5.346 1.00 61.25 369 ASP A N 1
ATOM 3054 C CA . ASP A 1 369 ? -7.600 -29.119 -6.184 1.00 61.25 369 ASP A CA 1
ATOM 3055 C C . ASP A 1 369 ? -7.524 -28.817 -7.688 1.00 61.25 369 ASP A C 1
ATOM 3057 O O . ASP A 1 369 ? -7.710 -29.714 -8.514 1.00 61.25 369 ASP A O 1
ATOM 3061 N N . LEU A 1 370 ? -7.242 -27.563 -8.050 1.00 60.16 370 LEU A N 1
ATOM 3062 C CA . LEU A 1 370 ? -7.032 -27.151 -9.429 1.00 60.16 370 LEU A CA 1
ATOM 3063 C C . LEU A 1 370 ? -5.542 -27.199 -9.781 1.00 60.16 370 LEU A C 1
ATOM 3065 O O . LEU A 1 370 ? -4.683 -26.728 -9.041 1.00 60.16 370 LEU A O 1
ATOM 3069 N N . MET A 1 371 ? -5.251 -27.778 -10.942 1.00 53.12 371 MET A N 1
ATOM 3070 C CA . MET A 1 371 ? -3.945 -27.712 -11.598 1.00 53.12 371 MET A CA 1
ATOM 3071 C C . MET A 1 371 ? -3.891 -26.461 -12.475 1.00 53.12 371 MET A C 1
ATOM 3073 O O . MET A 1 371 ? -4.900 -26.114 -13.099 1.00 53.12 371 MET A O 1
ATOM 3077 N N . THR A 1 372 ? -2.728 -25.812 -12.573 1.00 51.25 372 THR A N 1
ATOM 3078 C CA . THR A 1 372 ? -2.513 -24.825 -13.640 1.00 51.25 372 THR A CA 1
ATOM 3079 C C . THR A 1 372 ? -2.489 -25.558 -14.986 1.00 51.25 372 THR A C 1
ATOM 3081 O O . THR A 1 372 ? -2.111 -26.728 -15.073 1.00 51.25 372 THR A O 1
ATOM 3084 N N . ALA A 1 373 ? -2.970 -24.918 -16.053 1.00 45.47 373 ALA A N 1
ATOM 3085 C CA . ALA A 1 373 ? -3.161 -25.590 -17.341 1.00 45.47 373 ALA A CA 1
ATOM 3086 C C . ALA A 1 373 ? -1.850 -25.905 -18.093 1.00 45.47 373 ALA A C 1
ATOM 3088 O O . ALA A 1 373 ? -1.893 -26.640 -19.081 1.00 45.47 373 ALA A O 1
ATOM 3089 N N . GLU A 1 374 ? -0.704 -25.368 -17.659 1.00 49.62 374 GLU A N 1
ATOM 3090 C CA . GLU A 1 374 ? 0.526 -25.347 -18.465 1.00 49.62 374 GLU A CA 1
ATOM 3091 C C . GLU A 1 374 ? 1.660 -26.246 -17.940 1.00 49.62 374 GLU A C 1
ATOM 3093 O O . GLU A 1 374 ? 2.510 -26.650 -18.733 1.00 49.62 374 GLU A O 1
ATOM 3098 N N . ALA A 1 375 ? 1.638 -26.673 -16.671 1.00 46.84 375 ALA A N 1
ATOM 3099 C CA . ALA A 1 375 ? 2.672 -27.540 -16.099 1.00 46.84 375 ALA A CA 1
ATOM 3100 C C . ALA A 1 375 ? 2.060 -28.773 -15.390 1.00 46.84 375 ALA A C 1
ATOM 3102 O O . ALA A 1 375 ? 1.357 -28.630 -14.391 1.00 46.84 375 ALA A O 1
ATOM 3103 N N . PRO A 1 376 ? 2.321 -30.011 -15.868 1.00 46.75 376 PRO A N 1
ATOM 3104 C CA . PRO A 1 376 ? 1.709 -31.229 -15.326 1.00 46.75 376 PRO A CA 1
ATOM 3105 C C . PRO A 1 376 ? 2.105 -31.581 -13.880 1.00 46.75 376 PRO A C 1
ATOM 3107 O O . PRO A 1 376 ? 1.541 -32.525 -13.328 1.00 46.75 376 PRO A O 1
ATOM 3110 N N . GLU A 1 377 ? 3.046 -30.847 -13.276 1.00 53.88 377 GLU A N 1
ATOM 3111 C CA . GLU A 1 377 ? 3.533 -31.057 -11.904 1.00 53.88 377 GLU A CA 1
ATOM 3112 C C . GLU A 1 377 ? 3.399 -29.812 -10.998 1.00 53.88 377 GLU A C 1
ATOM 3114 O O . GLU A 1 377 ? 3.629 -29.938 -9.800 1.00 53.88 377 GLU A O 1
ATOM 3119 N N . ASP A 1 378 ? 2.953 -28.654 -11.516 1.00 52.47 378 ASP A N 1
ATOM 3120 C CA . ASP A 1 378 ? 2.743 -27.432 -10.720 1.00 52.47 378 ASP A CA 1
ATOM 3121 C C . ASP A 1 378 ? 1.240 -27.211 -10.442 1.00 52.47 378 ASP A C 1
ATOM 3123 O O . ASP A 1 378 ? 0.457 -26.810 -11.315 1.00 52.47 378 ASP A O 1
ATOM 3127 N N . LEU A 1 379 ? 0.816 -27.495 -9.205 1.00 51.59 379 LEU A N 1
ATOM 3128 C CA . LEU A 1 379 ? -0.535 -27.201 -8.704 1.00 51.59 379 LEU A CA 1
ATOM 3129 C C . LEU A 1 379 ? -0.831 -25.692 -8.765 1.00 51.59 379 LEU A C 1
ATOM 3131 O O . LEU A 1 379 ? 0.091 -24.876 -8.738 1.00 51.59 379 LEU A O 1
ATOM 3135 N N . VAL A 1 380 ? -2.117 -25.295 -8.796 1.00 56.81 380 VAL A N 1
ATOM 3136 C CA . VAL A 1 380 ? -2.489 -23.885 -8.570 1.00 56.81 380 VAL A CA 1
ATOM 3137 C C . VAL A 1 380 ? -1.902 -23.458 -7.233 1.00 56.81 380 VAL A C 1
ATOM 3139 O O . VAL A 1 380 ? -2.223 -24.000 -6.169 1.00 56.81 380 VAL A O 1
ATOM 3142 N N . ALA A 1 381 ? -0.981 -22.508 -7.320 1.00 59.06 381 ALA A N 1
ATOM 3143 C CA . ALA A 1 381 ? 0.058 -22.309 -6.337 1.00 59.06 381 ALA A CA 1
ATOM 3144 C C . ALA A 1 381 ? -0.474 -21.531 -5.122 1.00 59.06 381 ALA A C 1
ATOM 3146 O O . ALA A 1 381 ? -0.193 -20.354 -4.937 1.00 59.06 381 ALA A O 1
ATOM 3147 N N . SER A 1 382 ? -1.283 -22.190 -4.288 1.00 67.38 382 SER A N 1
ATOM 3148 C CA . SER A 1 382 ? -1.892 -21.570 -3.109 1.00 67.38 382 SER A CA 1
ATOM 3149 C C . SER A 1 382 ? -1.397 -22.195 -1.804 1.00 67.38 382 SER A C 1
ATOM 3151 O O . SER A 1 382 ? -0.732 -21.519 -1.023 1.00 67.38 382 SER A O 1
ATOM 3153 N N . ALA A 1 383 ? -1.656 -23.483 -1.564 1.00 68.81 383 ALA A N 1
ATOM 3154 C CA . ALA A 1 383 ? -1.214 -24.174 -0.348 1.00 68.81 383 ALA A CA 1
ATOM 3155 C C . ALA A 1 383 ? 0.310 -24.306 -0.294 1.00 68.81 383 ALA A C 1
ATOM 3157 O O . ALA A 1 383 ? 0.925 -24.059 0.744 1.00 68.81 383 ALA A O 1
ATOM 3158 N N . GLU A 1 384 ? 0.903 -24.685 -1.425 1.00 79.50 384 GLU A N 1
ATOM 3159 C CA . GLU A 1 384 ? 2.332 -24.962 -1.536 1.00 79.50 384 GLU A CA 1
ATOM 3160 C C . GLU A 1 384 ? 3.141 -23.676 -1.425 1.00 79.50 384 GLU A C 1
ATOM 3162 O O . GLU A 1 384 ? 3.965 -23.577 -0.524 1.00 79.50 384 GLU A O 1
ATOM 3167 N N . ASN A 1 385 ? 2.804 -22.620 -2.177 1.00 88.44 385 ASN A N 1
ATOM 3168 C CA . ASN A 1 385 ? 3.469 -21.323 -2.011 1.00 88.44 385 ASN A CA 1
ATOM 3169 C C . ASN A 1 385 ? 3.332 -20.774 -0.583 1.00 88.44 385 ASN A C 1
ATOM 3171 O O . ASN A 1 385 ? 4.282 -20.170 -0.070 1.00 88.44 385 ASN A O 1
ATOM 3175 N N . ALA A 1 386 ? 2.176 -20.959 0.070 1.00 88.62 386 ALA A N 1
ATOM 3176 C CA . ALA A 1 386 ? 1.951 -20.511 1.446 1.00 88.62 386 ALA A CA 1
ATOM 3177 C C . ALA A 1 386 ? 2.819 -21.283 2.453 1.00 88.62 386 ALA A C 1
ATOM 3179 O O . ALA A 1 386 ? 3.355 -20.706 3.409 1.00 88.62 386 ALA A O 1
ATOM 3180 N N . LEU A 1 387 ? 2.954 -22.594 2.263 1.00 90.12 387 LEU A N 1
ATOM 3181 C CA . LEU A 1 387 ? 3.825 -23.441 3.067 1.00 90.12 387 LEU A CA 1
ATOM 3182 C C . LEU A 1 387 ? 5.298 -23.106 2.808 1.00 90.12 387 LEU A C 1
ATOM 3184 O O . LEU A 1 387 ? 6.046 -22.851 3.753 1.00 90.12 387 LEU A O 1
ATOM 3188 N N . ASP A 1 388 ? 5.702 -23.053 1.545 1.00 90.81 388 ASP A N 1
ATOM 3189 C CA . ASP A 1 388 ? 7.084 -22.858 1.128 1.00 90.81 388 ASP A CA 1
ATOM 3190 C C . ASP A 1 388 ? 7.605 -21.490 1.531 1.00 90.81 388 ASP A C 1
ATOM 3192 O O . ASP A 1 388 ? 8.729 -21.398 2.011 1.00 90.81 388 ASP A O 1
ATOM 3196 N N . ALA A 1 389 ? 6.788 -20.434 1.478 1.00 93.38 389 ALA A N 1
ATOM 3197 C CA . ALA A 1 389 ? 7.199 -19.127 1.986 1.00 93.38 389 ALA A CA 1
ATOM 3198 C C . ALA A 1 389 ? 7.590 -19.177 3.478 1.00 93.38 389 ALA A C 1
ATOM 3200 O O . ALA A 1 389 ? 8.567 -18.549 3.901 1.00 93.38 389 ALA A O 1
ATOM 3201 N N . LEU A 1 390 ? 6.868 -19.964 4.286 1.00 92.88 390 LEU A N 1
ATOM 3202 C CA . LEU A 1 390 ? 7.187 -20.175 5.701 1.00 92.88 390 LEU A CA 1
ATOM 3203 C C . LEU A 1 390 ? 8.418 -21.064 5.908 1.00 92.88 390 LEU A C 1
ATOM 3205 O O . LEU A 1 390 ? 9.197 -20.810 6.835 1.00 92.88 390 LEU A O 1
ATOM 3209 N N . LEU A 1 391 ? 8.598 -22.099 5.084 1.00 92.31 391 LEU A N 1
ATOM 3210 C CA . LEU A 1 391 ? 9.765 -22.988 5.133 1.00 92.31 391 LEU A CA 1
ATOM 3211 C C . LEU A 1 391 ? 11.043 -22.270 4.690 1.00 92.31 391 LEU A C 1
ATOM 3213 O O . LEU A 1 391 ? 12.084 -22.422 5.327 1.00 92.31 391 LEU A O 1
ATOM 3217 N N . LEU A 1 392 ? 10.931 -21.414 3.677 1.00 92.00 392 LEU A N 1
ATOM 3218 C CA . LEU A 1 392 ? 11.973 -20.520 3.186 1.00 92.00 392 LEU A CA 1
ATOM 3219 C C . LEU A 1 392 ? 12.231 -19.347 4.135 1.00 92.00 392 LEU A C 1
ATOM 3221 O O . LEU A 1 392 ? 13.031 -18.488 3.803 1.00 92.00 392 LEU A O 1
ATOM 3225 N N . GLY A 1 393 ? 11.593 -19.275 5.308 1.00 92.31 393 GLY A N 1
ATOM 3226 C CA . GLY A 1 393 ? 11.950 -18.310 6.349 1.00 92.31 393 GLY A CA 1
ATOM 3227 C C . GLY A 1 393 ? 11.639 -16.850 6.008 1.00 92.31 393 GLY A C 1
ATOM 3228 O O . GLY A 1 393 ? 12.364 -15.959 6.469 1.00 92.31 393 GLY A O 1
ATOM 3229 N N . THR A 1 394 ? 10.581 -16.604 5.227 1.00 94.69 394 THR A N 1
ATOM 3230 C CA . THR A 1 394 ? 10.163 -15.248 4.848 1.00 94.69 394 THR A CA 1
ATOM 3231 C C . THR A 1 394 ? 9.974 -14.328 6.052 1.00 94.69 394 THR A C 1
ATOM 3233 O O . THR A 1 394 ? 9.475 -14.735 7.107 1.00 94.69 394 THR A O 1
ATOM 3236 N N . LYS A 1 395 ? 10.404 -13.069 5.918 1.00 95.50 395 LYS A N 1
ATOM 3237 C CA . LYS A 1 395 ? 10.288 -12.065 6.989 1.00 95.50 395 LYS A CA 1
ATOM 3238 C C . LYS A 1 395 ? 8.879 -11.499 7.081 1.00 95.50 395 LYS A C 1
ATOM 3240 O O . LYS A 1 395 ? 8.413 -11.202 8.181 1.00 95.50 395 LYS A O 1
ATOM 3245 N N . ARG A 1 396 ? 8.220 -11.361 5.930 1.00 97.94 396 ARG A N 1
ATOM 3246 C CA . ARG A 1 396 ? 6.814 -10.978 5.763 1.00 97.94 396 ARG A CA 1
ATOM 3247 C C . ARG A 1 396 ? 6.237 -11.686 4.536 1.00 97.94 396 ARG A C 1
ATOM 3249 O O . ARG A 1 396 ? 6.989 -12.230 3.733 1.00 97.94 396 ARG A O 1
ATOM 3256 N N . ILE A 1 397 ? 4.918 -11.701 4.423 1.00 96.94 397 ILE A N 1
ATOM 3257 C CA . ILE A 1 397 ? 4.171 -12.352 3.340 1.00 96.94 397 ILE A CA 1
ATOM 3258 C C . ILE A 1 397 ? 3.435 -11.291 2.537 1.00 96.94 397 ILE A C 1
ATOM 3260 O O . ILE A 1 397 ? 2.650 -10.557 3.131 1.00 96.94 397 ILE A O 1
ATOM 3264 N N . GLY A 1 398 ? 3.656 -11.236 1.225 1.00 97.06 398 GLY A N 1
ATOM 3265 C CA . GLY A 1 398 ? 2.877 -10.406 0.306 1.00 97.06 398 GLY A CA 1
ATOM 3266 C C . GLY A 1 398 ? 1.474 -10.979 0.099 1.00 97.06 398 GLY A C 1
ATOM 3267 O O . GLY A 1 398 ? 1.340 -12.157 -0.224 1.00 97.06 398 GLY A O 1
ATOM 3268 N N . HIS A 1 399 ? 0.445 -10.156 0.305 1.00 95.88 399 HIS A N 1
ATOM 3269 C CA . HIS A 1 399 ? -0.998 -10.441 0.234 1.00 95.88 399 HIS A CA 1
ATOM 3270 C C . HIS A 1 399 ? -1.518 -11.517 1.194 1.00 95.88 399 HIS A C 1
ATOM 3272 O O . HIS A 1 399 ? -2.291 -11.221 2.107 1.00 95.88 399 HIS A O 1
ATOM 3278 N N . GLY A 1 400 ? -1.155 -12.784 0.996 1.00 94.19 400 GLY A N 1
ATOM 3279 C CA . GLY A 1 400 ? -1.588 -13.881 1.853 1.00 94.19 400 GLY A CA 1
ATOM 3280 C C . GLY A 1 400 ? -3.108 -14.096 1.908 1.00 94.19 400 GLY A C 1
ATOM 3281 O O . GLY A 1 400 ? -3.621 -14.485 2.960 1.00 94.19 400 GLY A O 1
ATOM 3282 N N . LEU A 1 401 ? -3.856 -13.841 0.828 1.00 93.00 401 LEU A N 1
ATOM 3283 C CA . LEU A 1 401 ? -5.324 -13.964 0.796 1.00 93.00 401 LEU A CA 1
ATOM 3284 C C . LEU A 1 401 ? -5.814 -15.372 1.162 1.00 93.00 401 LEU A C 1
ATOM 3286 O O . LEU A 1 401 ? -6.705 -15.533 1.998 1.00 93.00 401 LEU A O 1
ATOM 3290 N N . ALA A 1 402 ? -5.212 -16.405 0.578 1.00 91.56 402 ALA A N 1
ATOM 3291 C CA . ALA A 1 402 ? -5.642 -17.784 0.759 1.00 91.56 402 ALA A CA 1
ATOM 3292 C C . ALA A 1 402 ? -5.166 -18.418 2.077 1.00 91.56 402 ALA A C 1
ATOM 3294 O O . ALA A 1 402 ? -5.642 -19.503 2.404 1.00 91.56 402 ALA A O 1
ATOM 3295 N N . TYR A 1 403 ? -4.344 -17.747 2.904 1.00 91.81 403 TYR A N 1
ATOM 3296 C CA . TYR A 1 403 ? -3.956 -18.280 4.225 1.00 91.81 403 TYR A CA 1
ATOM 3297 C C . TYR A 1 403 ? -5.159 -18.631 5.108 1.00 91.81 403 TYR A C 1
ATOM 3299 O O . TYR A 1 403 ? -5.083 -19.565 5.906 1.00 91.81 403 TYR A O 1
ATOM 3307 N N . ILE A 1 404 ? -6.292 -17.941 4.940 1.00 91.44 404 ILE A N 1
ATOM 3308 C CA . ILE A 1 404 ? -7.534 -18.219 5.669 1.00 91.44 404 ILE A CA 1
ATOM 3309 C C . ILE A 1 404 ? -8.046 -19.660 5.479 1.00 91.44 404 ILE A C 1
ATOM 3311 O O . ILE A 1 404 ? -8.742 -20.181 6.351 1.00 91.44 404 ILE A O 1
ATOM 3315 N N . LYS A 1 405 ? -7.669 -20.317 4.374 1.00 89.38 405 LYS A N 1
ATOM 3316 C CA . LYS A 1 405 ? -8.012 -21.708 4.044 1.00 89.38 405 LYS A CA 1
ATOM 3317 C C . LYS A 1 405 ? -7.184 -22.722 4.855 1.00 89.38 405 LYS A C 1
ATOM 3319 O O . LYS A 1 405 ? -7.597 -23.871 4.988 1.00 89.38 405 LYS A O 1
ATOM 3324 N N . TYR A 1 406 ? -6.086 -22.289 5.493 1.00 89.00 406 TYR A N 1
ATOM 3325 C CA . TYR A 1 406 ? -5.095 -23.152 6.152 1.00 89.00 406 TYR A CA 1
ATOM 3326 C C . TYR A 1 406 ? -4.932 -22.857 7.657 1.00 89.00 406 TYR A C 1
ATOM 3328 O O . TYR A 1 406 ? -3.966 -22.206 8.070 1.00 89.00 406 TYR A O 1
ATOM 3336 N N . PRO A 1 407 ? -5.805 -23.387 8.538 1.00 91.25 407 PRO A N 1
ATOM 3337 C CA . PRO A 1 407 ? -5.735 -23.133 9.981 1.00 91.25 407 PRO A CA 1
ATOM 3338 C C . PRO A 1 407 ? -4.375 -23.432 10.631 1.00 91.25 407 PRO A C 1
ATOM 3340 O O . PRO A 1 407 ? -3.968 -22.728 11.557 1.00 91.25 407 PRO A O 1
ATOM 3343 N N . TYR A 1 408 ? -3.660 -24.456 10.150 1.00 91.25 408 TYR A N 1
ATOM 3344 C CA . TYR A 1 408 ? -2.317 -24.774 10.638 1.00 91.25 408 TYR A CA 1
ATOM 3345 C C . TYR A 1 408 ? -1.309 -23.670 10.287 1.00 91.25 408 TYR A C 1
ATOM 3347 O O . TYR A 1 408 ? -0.609 -23.184 11.176 1.00 91.25 408 TYR A O 1
ATOM 3355 N N . LEU A 1 409 ? -1.291 -23.207 9.032 1.00 92.81 409 LEU A N 1
ATOM 3356 C CA . LEU A 1 409 ? -0.384 -22.143 8.593 1.00 92.81 409 LEU A CA 1
ATOM 3357 C C . LEU A 1 409 ? -0.717 -20.801 9.260 1.00 92.81 409 LEU A C 1
ATOM 3359 O O . LEU A 1 409 ? 0.193 -20.095 9.678 1.00 92.81 409 LEU A O 1
ATOM 3363 N N . LEU A 1 410 ? -1.998 -20.481 9.484 1.00 93.56 410 LEU A N 1
ATOM 3364 C CA . LEU A 1 410 ? -2.398 -19.314 10.289 1.00 93.56 410 LEU A CA 1
ATOM 3365 C C . LEU A 1 410 ? -1.814 -19.362 11.706 1.00 93.56 410 LEU A C 1
ATOM 3367 O O . LEU A 1 410 ? -1.369 -18.343 12.245 1.00 93.56 410 LEU A O 1
ATOM 3371 N N . ASN A 1 411 ? -1.800 -20.544 12.329 1.00 94.25 411 ASN A N 1
ATOM 3372 C CA . ASN A 1 411 ? -1.187 -20.705 13.639 1.00 94.25 411 ASN A CA 1
ATOM 3373 C C . ASN A 1 411 ? 0.336 -20.523 13.586 1.00 94.25 411 ASN A C 1
ATOM 3375 O O . ASN A 1 411 ? 0.885 -19.943 14.522 1.00 94.25 411 ASN A O 1
ATOM 3379 N N . GLU A 1 412 ? 0.998 -20.955 12.510 1.00 95.25 412 GLU A N 1
ATOM 3380 C CA . GLU A 1 412 ? 2.429 -20.710 12.289 1.00 95.25 412 GLU A CA 1
ATOM 3381 C C . GLU A 1 412 ? 2.739 -19.219 12.090 1.00 95.25 412 GLU A C 1
ATOM 3383 O O . GLU A 1 412 ? 3.657 -18.706 12.729 1.00 95.25 412 GLU A O 1
ATOM 3388 N N . LEU A 1 413 ? 1.938 -18.484 11.308 1.00 95.44 413 LEU A N 1
ATOM 3389 C CA . LEU A 1 413 ? 2.075 -17.025 11.171 1.00 95.44 413 LEU A CA 1
ATOM 3390 C C . LEU A 1 413 ? 2.006 -16.328 12.524 1.00 95.44 413 LEU A C 1
ATOM 3392 O O . LEU A 1 413 ? 2.854 -15.505 12.878 1.00 95.44 413 LEU A O 1
ATOM 3396 N N . ARG A 1 414 ? 1.002 -16.702 13.316 1.00 94.56 414 ARG A N 1
ATOM 3397 C CA . ARG A 1 414 ? 0.797 -16.157 14.652 1.00 94.56 414 ARG A CA 1
ATOM 3398 C C . ARG A 1 414 ? 1.939 -16.525 15.596 1.00 94.56 414 ARG A C 1
ATOM 3400 O O . ARG A 1 414 ? 2.411 -15.657 16.324 1.00 94.56 414 ARG A O 1
ATOM 3407 N N . SER A 1 415 ? 2.363 -17.787 15.633 1.00 94.19 415 SER A N 1
ATOM 3408 C CA . SER A 1 415 ? 3.374 -18.263 16.587 1.00 94.19 415 SER A CA 1
ATOM 3409 C C . SER A 1 415 ? 4.753 -17.675 16.293 1.00 94.19 415 SER A C 1
ATOM 3411 O O . SER A 1 415 ? 5.453 -17.269 17.221 1.00 94.19 415 SER A O 1
ATOM 3413 N N . ARG A 1 416 ? 5.109 -17.562 15.010 1.00 94.69 416 ARG A N 1
ATOM 3414 C CA . ARG A 1 416 ? 6.386 -17.015 14.537 1.00 94.69 416 ARG A CA 1
ATOM 3415 C C . ARG A 1 416 ? 6.390 -15.492 14.434 1.00 94.69 416 ARG A C 1
ATOM 3417 O O . ARG A 1 416 ? 7.455 -14.917 14.247 1.00 94.69 416 ARG A O 1
ATOM 3424 N N . GLN A 1 417 ? 5.225 -14.853 14.577 1.00 94.94 417 GLN A N 1
ATOM 3425 C CA . GLN A 1 417 ? 5.034 -13.418 14.348 1.00 94.94 417 GLN A CA 1
ATOM 3426 C C . GLN A 1 417 ? 5.508 -13.004 12.944 1.00 94.94 417 GLN A C 1
ATOM 3428 O O . GLN A 1 417 ? 6.210 -12.013 12.787 1.00 94.94 417 GLN A O 1
ATOM 3433 N N . VAL A 1 418 ? 5.127 -13.765 11.917 1.00 96.88 418 VAL A N 1
ATOM 3434 C CA . VAL A 1 418 ? 5.353 -13.378 10.516 1.00 96.88 418 VAL A CA 1
ATOM 3435 C C . VAL A 1 418 ? 4.200 -12.476 10.095 1.00 96.88 418 VAL A C 1
ATOM 3437 O O . VAL A 1 418 ? 3.037 -12.871 10.198 1.00 96.88 418 VAL A O 1
ATOM 3440 N N . ALA A 1 419 ? 4.514 -11.248 9.680 1.00 97.94 419 ALA A N 1
ATOM 3441 C CA . ALA A 1 419 ? 3.494 -10.290 9.275 1.00 97.94 419 ALA A CA 1
ATOM 3442 C C . ALA A 1 419 ? 2.978 -10.574 7.861 1.00 97.94 419 ALA A C 1
ATOM 3444 O O . ALA A 1 419 ? 3.756 -10.934 6.978 1.00 97.94 419 ALA A O 1
ATOM 3445 N N . VAL A 1 420 ? 1.681 -10.351 7.655 1.00 98.31 420 VAL A N 1
ATOM 3446 C CA . VAL A 1 420 ? 1.037 -10.385 6.337 1.00 98.31 420 VAL A CA 1
ATOM 3447 C C . VAL A 1 420 ? 0.849 -8.952 5.839 1.00 98.31 420 VAL A C 1
ATOM 3449 O O . VAL A 1 420 ? 0.276 -8.117 6.546 1.00 98.31 420 VAL A O 1
ATOM 3452 N N . GLU A 1 421 ? 1.368 -8.667 4.653 1.00 98.38 421 GLU A N 1
ATOM 3453 C CA . GLU A 1 421 ? 1.239 -7.411 3.920 1.00 98.38 421 GLU A CA 1
ATOM 3454 C C . GLU A 1 421 ? -0.087 -7.434 3.154 1.00 98.38 421 GLU A C 1
ATOM 3456 O O . GLU A 1 421 ? -0.245 -8.207 2.221 1.00 98.38 421 GLU A O 1
ATOM 3461 N N . ILE A 1 422 ? -1.073 -6.646 3.582 1.00 97.75 422 ILE A N 1
ATOM 3462 C CA . ILE A 1 422 ? -2.423 -6.659 3.005 1.00 97.75 422 ILE A CA 1
ATOM 3463 C C . ILE A 1 422 ? -2.648 -5.401 2.162 1.00 97.75 422 ILE A C 1
ATOM 3465 O O . ILE A 1 422 ? -2.536 -4.287 2.682 1.00 97.75 422 ILE A O 1
ATOM 3469 N N . CYS A 1 423 ? -3.042 -5.603 0.903 1.00 97.69 423 CYS A N 1
ATOM 3470 C CA . CYS A 1 423 ? -3.302 -4.567 -0.100 1.00 97.69 423 CYS A CA 1
ATOM 3471 C C . CYS A 1 423 ? -4.757 -4.676 -0.591 1.00 97.69 423 CYS A C 1
ATOM 3473 O O . CYS A 1 423 ? -5.018 -5.230 -1.660 1.00 97.69 423 CYS A O 1
ATOM 3475 N N . PRO A 1 424 ? -5.738 -4.230 0.217 1.00 96.62 424 PRO A N 1
ATOM 3476 C CA . PRO A 1 424 ? -7.146 -4.542 -0.013 1.00 96.62 424 PRO A CA 1
ATOM 3477 C C . PRO A 1 424 ? -7.673 -3.968 -1.331 1.00 96.62 424 PRO A C 1
ATOM 3479 O O . PRO A 1 424 ? -8.451 -4.640 -2.007 1.00 96.62 424 PRO A O 1
ATOM 3482 N N . VAL A 1 425 ? -7.258 -2.758 -1.722 1.00 96.75 425 VAL A N 1
ATOM 3483 C CA . VAL A 1 425 ? -7.729 -2.152 -2.974 1.00 96.75 425 VAL A CA 1
ATOM 3484 C C . VAL A 1 425 ? -7.178 -2.913 -4.180 1.00 96.75 425 VAL A C 1
ATOM 3486 O O . VAL A 1 425 ? -7.954 -3.225 -5.083 1.00 96.75 425 VAL A O 1
ATOM 3489 N N . SER A 1 426 ? -5.897 -3.301 -4.155 1.00 96.88 426 SER A N 1
ATOM 3490 C CA . SER A 1 426 ? -5.299 -4.185 -5.168 1.00 96.88 426 SER A CA 1
ATOM 3491 C C . SER A 1 426 ? -6.103 -5.475 -5.323 1.00 96.88 426 SER A C 1
ATOM 3493 O O . SER A 1 426 ? -6.607 -5.782 -6.404 1.00 96.88 426 SER A O 1
ATOM 3495 N N . ASN A 1 427 ? -6.371 -6.164 -4.209 1.00 96.75 427 ASN A N 1
ATOM 3496 C CA . ASN A 1 427 ? -7.116 -7.419 -4.228 1.00 96.75 427 ASN A CA 1
ATOM 3497 C C . ASN A 1 427 ? -8.542 -7.265 -4.799 1.00 96.75 427 ASN A C 1
ATOM 3499 O O . ASN A 1 427 ? -9.061 -8.196 -5.418 1.00 96.75 427 ASN A O 1
ATOM 3503 N N . GLN A 1 428 ? -9.196 -6.110 -4.634 1.00 96.19 428 GLN A N 1
ATOM 3504 C CA . GLN A 1 428 ? -10.486 -5.852 -5.283 1.00 96.19 428 GLN A CA 1
ATOM 3505 C C . GLN A 1 428 ? -10.334 -5.549 -6.779 1.00 96.19 428 GLN A C 1
ATOM 3507 O O . GLN A 1 428 ? -11.090 -6.083 -7.594 1.00 96.19 428 GLN A O 1
ATOM 3512 N N . ILE A 1 429 ? -9.379 -4.696 -7.154 1.00 95.19 429 ILE A N 1
ATOM 3513 C CA . ILE A 1 429 ? -9.162 -4.269 -8.544 1.00 95.19 429 ILE A CA 1
ATOM 3514 C C . ILE A 1 429 ? -8.737 -5.445 -9.430 1.00 95.19 429 ILE A C 1
ATOM 3516 O O . ILE A 1 429 ? -9.231 -5.559 -10.557 1.00 95.19 429 ILE A O 1
ATOM 3520 N N . LEU A 1 430 ? -7.897 -6.336 -8.900 1.00 95.00 430 LEU A N 1
ATOM 3521 C CA . LEU A 1 430 ? -7.427 -7.560 -9.554 1.00 95.00 430 LEU A CA 1
ATOM 3522 C C . LEU A 1 430 ? -8.442 -8.714 -9.482 1.00 95.00 430 LEU A C 1
ATOM 3524 O O . LEU A 1 430 ? -8.153 -9.831 -9.890 1.00 95.00 430 LEU A O 1
ATOM 3528 N N . GLY A 1 431 ? -9.661 -8.460 -8.996 1.00 94.31 431 GLY A N 1
ATOM 3529 C CA . GLY A 1 431 ? -10.775 -9.409 -9.057 1.00 94.31 431 GLY A CA 1
ATOM 3530 C C . GLY A 1 431 ? -10.726 -10.549 -8.039 1.00 94.31 431 GLY A C 1
ATOM 3531 O O . GLY A 1 431 ? -11.524 -11.478 -8.120 1.00 94.31 431 GLY A O 1
ATOM 3532 N N . LEU A 1 432 ? -9.846 -10.472 -7.043 1.00 93.56 432 LEU A N 1
ATOM 3533 C CA . LEU A 1 432 ? -9.664 -11.518 -6.034 1.00 93.56 432 LEU A CA 1
ATOM 3534 C C . LEU A 1 432 ? -10.671 -11.402 -4.882 1.00 93.56 432 LEU A C 1
ATOM 3536 O O . LEU A 1 432 ? -11.102 -12.412 -4.326 1.00 93.56 432 LEU A O 1
ATOM 3540 N N . GLN A 1 433 ? -11.077 -10.178 -4.526 1.00 94.19 433 GLN A N 1
ATOM 3541 C CA . GLN A 1 433 ? -12.016 -9.918 -3.433 1.00 94.19 433 GLN A CA 1
ATOM 3542 C C . GLN A 1 433 ? -12.991 -8.781 -3.773 1.00 94.19 433 GLN A C 1
ATOM 3544 O O . GLN A 1 433 ? -12.741 -7.619 -3.476 1.00 94.19 433 GLN A O 1
ATOM 3549 N N . ALA A 1 434 ? -14.152 -9.114 -4.346 1.00 92.88 434 ALA A N 1
ATOM 3550 C CA . ALA A 1 434 ? -15.125 -8.110 -4.799 1.00 92.88 434 ALA A CA 1
ATOM 3551 C C . ALA A 1 434 ? -15.724 -7.250 -3.665 1.00 92.88 434 ALA A C 1
ATOM 3553 O O . ALA A 1 434 ? -15.878 -6.042 -3.817 1.00 92.88 434 ALA A O 1
ATOM 3554 N N . ASP A 1 435 ? -16.071 -7.863 -2.531 1.00 94.94 435 ASP A N 1
ATOM 3555 C CA . ASP A 1 435 ? -16.623 -7.175 -1.354 1.00 94.94 435 ASP A CA 1
ATOM 3556 C C . ASP A 1 435 ? -15.586 -7.184 -0.230 1.00 94.94 435 ASP A C 1
ATOM 3558 O O . ASP A 1 435 ? -15.316 -8.237 0.363 1.00 94.94 435 ASP A O 1
ATOM 3562 N N . LEU A 1 436 ? -15.011 -6.019 0.074 1.00 96.56 436 LEU A N 1
ATOM 3563 C CA . LEU A 1 436 ? -13.908 -5.881 1.026 1.00 96.56 436 LEU A CA 1
ATOM 3564 C C . LEU A 1 436 ? -14.329 -6.097 2.483 1.00 96.56 436 LEU A C 1
ATOM 3566 O O . LEU A 1 436 ? -13.472 -6.314 3.342 1.00 96.56 436 LEU A O 1
ATOM 3570 N N . ARG A 1 437 ? -15.635 -6.160 2.776 1.00 95.19 437 ARG A N 1
ATOM 3571 C CA . ARG A 1 437 ? -16.139 -6.600 4.092 1.00 95.19 437 ARG A CA 1
ATOM 3572 C C . ARG A 1 437 ? -15.867 -8.079 4.360 1.00 95.19 437 ARG A C 1
ATOM 3574 O O . ARG A 1 437 ? -15.842 -8.486 5.515 1.00 95.19 437 ARG A O 1
ATOM 3581 N N . ASN A 1 438 ? -15.675 -8.872 3.306 1.00 95.75 438 ASN A N 1
ATOM 3582 C CA . ASN A 1 438 ? -15.376 -10.302 3.399 1.00 95.75 438 ASN A CA 1
ATOM 3583 C C . ASN A 1 438 ? -13.869 -10.594 3.291 1.00 95.75 438 ASN A C 1
ATOM 3585 O O . ASN A 1 438 ? -13.476 -11.756 3.241 1.00 95.75 438 ASN A O 1
ATOM 3589 N N . HIS A 1 439 ? -13.025 -9.559 3.259 1.00 97.12 439 HIS A N 1
ATOM 3590 C CA . HIS A 1 439 ? -11.585 -9.716 3.101 1.00 97.12 439 HIS A CA 1
ATOM 3591 C C . HIS A 1 439 ? -10.957 -10.459 4.307 1.00 97.12 439 HIS A C 1
ATOM 3593 O O . HIS A 1 439 ? -11.213 -10.101 5.466 1.00 97.12 439 HIS A O 1
ATOM 3599 N N . PRO A 1 440 ? -10.084 -11.463 4.088 1.00 95.06 440 PRO A N 1
ATOM 3600 C CA . PRO A 1 440 ? -9.550 -12.315 5.158 1.00 95.06 440 PRO A CA 1
ATOM 3601 C C . PRO A 1 440 ? -8.643 -11.574 6.152 1.00 95.06 440 PRO A C 1
ATOM 3603 O O . PRO A 1 440 ? -8.561 -11.968 7.315 1.00 95.06 440 PRO A O 1
ATOM 3606 N N . GLY A 1 441 ? -8.036 -10.454 5.748 1.00 94.88 441 GLY A N 1
ATOM 3607 C CA . GLY A 1 441 ? -7.205 -9.602 6.614 1.00 94.88 441 GLY A CA 1
ATOM 3608 C C . GLY A 1 441 ? -7.851 -9.222 7.960 1.00 94.88 441 GLY A C 1
ATOM 3609 O O . GLY A 1 441 ? -7.163 -9.190 8.984 1.00 94.88 441 GLY A O 1
ATOM 3610 N N . GLN A 1 442 ? -9.179 -9.041 8.017 1.00 92.94 442 GLN A N 1
ATOM 3611 C CA . GLN A 1 442 ? -9.889 -8.804 9.283 1.00 92.94 442 GLN A CA 1
ATOM 3612 C C . GLN A 1 442 ? -9.736 -9.981 10.261 1.00 92.94 442 GLN A C 1
ATOM 3614 O O . GLN A 1 442 ? -9.548 -9.780 11.465 1.00 92.94 442 GLN A O 1
ATOM 3619 N N . HIS A 1 443 ? -9.796 -11.211 9.752 1.00 92.19 443 HIS A N 1
ATOM 3620 C CA . HIS A 1 443 ? -9.653 -12.423 10.551 1.00 92.19 443 HIS A CA 1
ATOM 3621 C C . HIS A 1 443 ? -8.218 -12.578 11.056 1.00 92.19 443 HIS A C 1
ATOM 3623 O O . HIS A 1 443 ? -8.025 -12.952 12.211 1.00 92.19 443 HIS A O 1
ATOM 3629 N N . TYR A 1 444 ? -7.213 -12.202 10.260 1.00 94.75 444 TYR A N 1
ATOM 3630 C CA . TYR A 1 444 ? -5.808 -12.233 10.687 1.00 94.75 444 TYR A CA 1
ATOM 3631 C C . TYR A 1 444 ? -5.578 -11.332 11.904 1.00 94.75 444 TYR A C 1
ATOM 3633 O O . TYR A 1 444 ? -5.024 -11.775 12.916 1.00 94.75 444 TYR A O 1
ATOM 3641 N N . ILE A 1 445 ? -6.122 -10.110 11.871 1.00 89.38 445 ILE A N 1
ATOM 3642 C CA . ILE A 1 445 ? -6.098 -9.186 13.014 1.00 89.38 445 ILE A CA 1
ATOM 3643 C C . ILE A 1 445 ? -6.783 -9.819 14.237 1.00 89.38 445 ILE A C 1
ATOM 3645 O O . ILE A 1 445 ? -6.230 -9.819 15.340 1.00 89.38 445 ILE A O 1
ATOM 3649 N N . GLN A 1 446 ? -7.974 -10.399 14.066 1.00 84.31 446 GLN A N 1
ATOM 3650 C CA . GLN A 1 446 ? -8.714 -11.032 15.166 1.00 84.31 446 GLN A CA 1
ATOM 3651 C C . GLN A 1 446 ? -7.987 -12.248 15.757 1.00 84.31 446 GLN A C 1
ATOM 3653 O O . GLN A 1 446 ? -8.049 -12.466 16.965 1.00 84.31 446 GLN A O 1
ATOM 3658 N N . MET A 1 447 ? -7.246 -12.998 14.944 1.00 88.06 447 MET A N 1
ATOM 3659 C CA . MET A 1 447 ? -6.443 -14.145 15.378 1.00 88.06 447 MET A CA 1
ATOM 3660 C C . MET A 1 447 ? -5.112 -13.740 16.026 1.00 88.06 447 MET A C 1
ATOM 3662 O O . MET A 1 447 ? -4.412 -14.586 16.581 1.00 88.06 447 MET A O 1
ATOM 3666 N N . GLY A 1 448 ? -4.754 -12.453 15.998 1.00 86.56 448 GLY A N 1
ATOM 3667 C CA . GLY A 1 448 ? -3.482 -11.968 16.527 1.00 86.56 448 GLY A CA 1
ATOM 3668 C C . GLY A 1 448 ? -2.286 -12.214 15.611 1.00 86.56 448 GLY A C 1
ATOM 3669 O O . GLY A 1 448 ? -1.150 -12.153 16.079 1.00 86.56 448 GLY A O 1
ATOM 3670 N N . ILE A 1 449 ? -2.536 -12.484 14.330 1.00 95.25 449 ILE A N 1
ATOM 3671 C CA . ILE A 1 449 ? -1.508 -12.472 13.292 1.00 95.25 449 ILE A CA 1
ATOM 3672 C C . ILE A 1 449 ? -1.143 -11.002 13.029 1.00 95.25 449 ILE A C 1
ATOM 3674 O O . ILE A 1 449 ? -2.045 -10.152 12.964 1.00 95.25 449 ILE A O 1
ATOM 3678 N N . PRO A 1 450 ? 0.151 -10.654 12.938 1.00 95.94 450 PRO A N 1
ATOM 3679 C CA . PRO A 1 450 ? 0.541 -9.302 12.582 1.00 95.94 450 PRO A CA 1
ATOM 3680 C C . PRO A 1 450 ? 0.145 -8.986 11.138 1.00 95.94 450 PRO A C 1
ATOM 3682 O O . PRO A 1 450 ? 0.382 -9.770 10.227 1.00 95.94 450 PRO A O 1
ATOM 3685 N N . VAL A 1 451 ? -0.447 -7.815 10.940 1.00 97.56 451 VAL A N 1
ATOM 3686 C CA . VAL A 1 451 ? -0.816 -7.286 9.625 1.00 97.56 451 VAL A CA 1
ATOM 3687 C C . VAL A 1 451 ? -0.116 -5.950 9.449 1.00 97.56 451 VAL A C 1
ATOM 3689 O O . VAL A 1 451 ? -0.111 -5.135 10.380 1.00 97.56 451 VAL A O 1
ATOM 3692 N N . VAL A 1 452 ? 0.465 -5.739 8.275 1.00 97.88 452 VAL A N 1
ATOM 3693 C CA . VAL A 1 452 ? 0.911 -4.434 7.779 1.00 97.88 452 VAL A CA 1
ATOM 3694 C C . VAL A 1 452 ? 0.108 -4.122 6.522 1.00 97.88 452 VAL A C 1
ATOM 3696 O O . VAL A 1 452 ? -0.197 -5.028 5.755 1.00 97.88 452 VAL A O 1
ATOM 3699 N N . LEU A 1 453 ? -0.292 -2.868 6.335 1.00 97.75 453 LEU A N 1
ATOM 3700 C CA . LEU A 1 453 ? -0.986 -2.470 5.111 1.00 97.75 453 LEU A CA 1
ATOM 3701 C C . LEU A 1 453 ? 0.031 -2.037 4.058 1.00 97.75 453 LEU A C 1
ATOM 3703 O O . LEU A 1 453 ? 1.068 -1.463 4.406 1.00 97.75 453 LEU A O 1
ATOM 3707 N N . GLY A 1 454 ? -0.295 -2.280 2.796 1.00 96.69 454 GLY A N 1
ATOM 3708 C CA . GLY A 1 454 ? 0.414 -1.743 1.642 1.00 96.69 454 GLY A CA 1
ATOM 3709 C C . GLY A 1 454 ? -0.558 -1.152 0.632 1.00 96.69 454 GLY A C 1
ATOM 3710 O O . GLY A 1 454 ? -1.735 -1.504 0.629 1.00 96.69 454 GLY A O 1
ATOM 3711 N N . ALA A 1 455 ? -0.062 -0.230 -0.189 1.00 94.62 455 ALA A N 1
ATOM 3712 C CA . ALA A 1 455 ? -0.843 0.350 -1.283 1.00 94.62 455 ALA A CA 1
ATOM 3713 C C . ALA A 1 455 ? -0.732 -0.476 -2.571 1.00 94.62 455 ALA A C 1
ATOM 3715 O O . ALA A 1 455 ? -1.578 -0.341 -3.447 1.00 94.62 455 ALA A O 1
ATOM 3716 N N . ASP A 1 456 ? 0.312 -1.305 -2.675 1.00 96.94 456 ASP A N 1
ATOM 3717 C CA . ASP A 1 456 ? 0.669 -2.018 -3.898 1.00 96.94 456 ASP A CA 1
ATOM 3718 C C . ASP A 1 456 ? 0.979 -1.041 -5.056 1.00 96.94 456 ASP A C 1
ATOM 3720 O O . ASP A 1 456 ? 1.976 -0.309 -4.964 1.00 96.94 456 ASP A O 1
ATOM 3724 N N . ASP A 1 457 ? 0.098 -0.932 -6.058 1.00 96.12 457 ASP A N 1
ATOM 3725 C CA . ASP A 1 457 ? 0.294 -0.159 -7.294 1.00 96.12 457 ASP A CA 1
ATOM 3726 C C . ASP A 1 457 ? -0.736 0.970 -7.530 1.00 96.12 457 ASP A C 1
ATOM 3728 O O . ASP A 1 457 ? -1.329 1.058 -8.615 1.00 96.12 457 ASP A O 1
ATOM 3732 N N . PRO A 1 458 ? -0.966 1.885 -6.566 1.00 94.69 458 PRO A N 1
ATOM 3733 C CA . PRO A 1 458 ? -2.044 2.878 -6.648 1.00 94.69 458 PRO A CA 1
ATOM 3734 C C . PRO A 1 458 ? -1.984 3.727 -7.930 1.00 94.69 458 PRO A C 1
ATOM 3736 O O . PRO A 1 458 ? -3.003 3.947 -8.592 1.00 94.69 458 PRO A O 1
ATOM 3739 N N . GLY A 1 459 ? -0.779 4.105 -8.366 1.00 93.56 459 GLY A N 1
ATOM 3740 C CA . GLY A 1 459 ? -0.563 4.855 -9.597 1.00 93.56 459 GLY A CA 1
ATOM 3741 C C . GLY A 1 459 ? -0.931 4.091 -10.870 1.00 93.56 459 GLY A C 1
ATOM 3742 O O . GLY A 1 459 ? -1.422 4.705 -11.814 1.00 93.56 459 GLY A O 1
ATOM 3743 N N . SER A 1 460 ? -0.736 2.770 -10.927 1.00 94.38 460 SER A N 1
ATOM 3744 C CA . SER A 1 460 ? -1.212 1.951 -12.058 1.00 94.38 460 SER A CA 1
ATOM 3745 C C . SER A 1 460 ? -2.715 1.705 -11.977 1.00 94.38 460 SER A C 1
ATOM 3747 O O . SER A 1 460 ? -3.398 1.714 -12.998 1.00 94.38 460 SER A O 1
ATOM 3749 N N . PHE A 1 461 ? -3.254 1.545 -10.772 1.00 94.56 461 PHE A N 1
ATOM 3750 C CA . PHE A 1 461 ? -4.685 1.371 -10.561 1.00 94.56 461 PHE A CA 1
ATOM 3751 C C . PHE A 1 461 ? -5.486 2.614 -10.952 1.00 94.56 461 PHE A C 1
ATOM 3753 O O . PHE A 1 461 ? -6.541 2.482 -11.568 1.00 94.56 461 PHE A O 1
ATOM 3760 N N . GLY A 1 462 ? -4.951 3.808 -10.699 1.00 91.50 462 GLY A N 1
ATOM 3761 C CA . GLY A 1 462 ? -5.575 5.085 -11.047 1.00 91.50 462 GLY A CA 1
ATOM 3762 C C . GLY A 1 462 ? -6.116 5.852 -9.849 1.00 91.50 462 GLY A C 1
ATOM 3763 O O . GLY A 1 462 ? -7.122 6.545 -9.977 1.00 91.50 462 GLY A O 1
ATOM 3764 N N . TYR A 1 463 ? -5.464 5.719 -8.695 1.00 87.62 463 TYR A N 1
ATOM 3765 C CA . TYR A 1 463 ? -5.707 6.564 -7.534 1.00 87.62 463 TYR A CA 1
ATOM 3766 C C . TYR A 1 463 ? -4.385 7.005 -6.898 1.0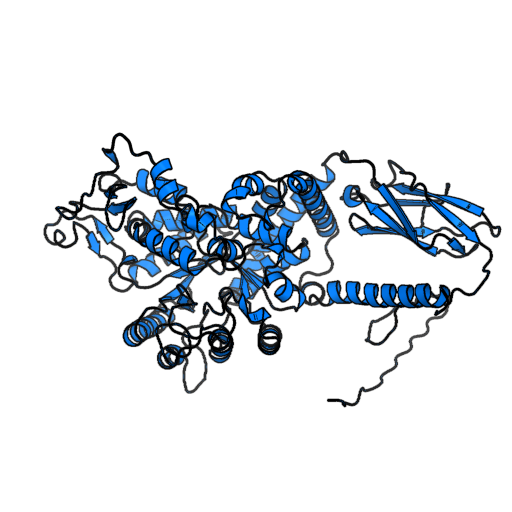0 87.62 463 TYR A C 1
ATOM 3768 O O . TYR A 1 463 ? -3.334 6.403 -7.103 1.00 87.62 463 TYR A O 1
ATOM 3776 N N . ASP A 1 464 ? -4.440 8.086 -6.127 1.00 72.75 464 ASP A N 1
ATOM 3777 C CA . ASP A 1 464 ? -3.244 8.870 -5.798 1.00 72.75 464 ASP A CA 1
ATOM 3778 C C . ASP A 1 464 ? -2.756 8.646 -4.356 1.00 72.75 464 ASP A C 1
ATOM 3780 O O . ASP A 1 464 ? -1.851 9.337 -3.894 1.00 72.75 464 ASP A O 1
ATOM 3784 N N . ASN A 1 465 ? -3.383 7.721 -3.616 1.00 81.62 465 ASN A N 1
ATOM 3785 C CA . ASN A 1 465 ? -3.383 7.795 -2.157 1.00 81.62 465 ASN A CA 1
ATOM 3786 C C . ASN A 1 465 ? -3.498 6.440 -1.449 1.00 81.62 465 ASN A C 1
ATOM 3788 O O . ASN A 1 465 ? -4.533 5.775 -1.519 1.00 81.62 465 ASN A O 1
ATOM 3792 N N . PHE A 1 466 ? -2.508 6.108 -0.621 1.00 94.19 466 PHE A N 1
ATOM 3793 C CA . PHE A 1 466 ? -2.558 4.984 0.317 1.00 94.19 466 PHE A CA 1
ATOM 3794 C C . PHE A 1 466 ? -3.692 5.117 1.349 1.00 94.19 466 PHE A C 1
ATOM 3796 O O . PHE A 1 466 ? -4.150 4.137 1.935 1.00 94.19 466 PHE A O 1
ATOM 3803 N N . THR A 1 467 ? -4.193 6.330 1.583 1.00 96.69 467 THR A N 1
ATOM 3804 C CA . THR A 1 467 ? -5.325 6.576 2.487 1.00 96.69 467 THR A CA 1
ATOM 3805 C C . THR A 1 467 ? -6.601 5.839 2.057 1.00 96.69 467 THR A C 1
ATOM 3807 O O . THR A 1 467 ? -7.413 5.504 2.921 1.00 96.69 467 THR A O 1
ATOM 3810 N N . VAL A 1 468 ? -6.767 5.518 0.767 1.00 96.75 468 VAL A N 1
ATOM 3811 C CA . VAL A 1 468 ? -7.907 4.726 0.271 1.00 96.75 468 VAL A CA 1
ATOM 3812 C C . VAL A 1 468 ? -7.908 3.327 0.896 1.00 96.75 468 VAL A C 1
ATOM 3814 O O . VAL A 1 468 ? -8.918 2.923 1.471 1.00 96.75 468 VAL A O 1
ATOM 3817 N N . ASP A 1 469 ? -6.768 2.631 0.920 1.00 97.56 469 ASP A N 1
ATOM 3818 C CA . ASP A 1 469 ? -6.636 1.325 1.579 1.00 97.56 469 ASP A CA 1
ATOM 3819 C C . ASP A 1 469 ? -6.950 1.404 3.083 1.00 97.56 469 ASP A C 1
ATOM 3821 O O . ASP A 1 469 ? -7.619 0.533 3.647 1.00 97.56 469 ASP A O 1
ATOM 3825 N N . TRP A 1 470 ? -6.538 2.490 3.746 1.00 98.19 470 TRP A N 1
ATOM 3826 C CA . TRP A 1 470 ? -6.854 2.732 5.158 1.00 98.19 470 TRP A CA 1
ATOM 3827 C C . TRP A 1 470 ? -8.343 2.987 5.399 1.00 98.19 470 TRP A C 1
ATOM 3829 O O . TRP A 1 470 ? -8.894 2.517 6.401 1.00 98.19 470 TRP A O 1
ATOM 3839 N N . TYR A 1 471 ? -8.999 3.714 4.494 1.00 98.00 471 TYR A N 1
ATOM 3840 C CA . TYR A 1 471 ? -10.443 3.908 4.512 1.00 98.00 471 TYR A CA 1
ATOM 3841 C C . TYR A 1 471 ? -11.168 2.568 4.369 1.00 98.00 471 TYR A C 1
ATOM 3843 O O . TYR A 1 471 ? -12.054 2.270 5.177 1.00 98.00 471 TYR A O 1
ATOM 3851 N N . GLU A 1 472 ? -10.754 1.738 3.410 1.00 97.50 472 GLU A N 1
ATOM 3852 C CA . GLU A 1 472 ? -11.393 0.452 3.133 1.00 97.50 472 GLU A CA 1
ATOM 3853 C C . GLU A 1 472 ? -11.323 -0.490 4.331 1.00 97.50 472 GLU A C 1
ATOM 3855 O O . GLU A 1 472 ? -12.343 -1.043 4.751 1.00 97.50 472 GLU A O 1
ATOM 3860 N N . VAL A 1 473 ? -10.164 -0.609 4.986 1.00 97.50 473 VAL A N 1
ATOM 3861 C CA . VAL A 1 473 ? -10.076 -1.438 6.197 1.00 97.50 473 VAL A CA 1
ATOM 3862 C C . VAL A 1 473 ? -10.815 -0.809 7.376 1.00 97.50 473 VAL A C 1
ATOM 3864 O O . VAL A 1 473 ? -11.453 -1.516 8.159 1.00 97.50 473 VAL A O 1
ATOM 3867 N N . PHE A 1 474 ? -10.782 0.519 7.529 1.00 97.88 474 PHE A N 1
ATOM 3868 C CA . PHE A 1 474 ? -11.466 1.186 8.632 1.00 97.88 474 PHE A CA 1
ATOM 3869 C C . PHE A 1 474 ? -12.977 0.980 8.534 1.00 97.88 474 PHE A C 1
ATOM 3871 O O . PHE A 1 474 ? -13.607 0.559 9.512 1.00 97.88 474 PHE A O 1
ATOM 3878 N N . MET A 1 475 ? -13.558 1.240 7.365 1.00 96.81 475 MET A N 1
ATOM 3879 C CA . MET A 1 475 ? -14.992 1.133 7.120 1.00 96.81 475 MET A CA 1
ATOM 3880 C C . MET A 1 475 ? -15.427 -0.321 6.940 1.00 96.81 475 MET A C 1
ATOM 3882 O O . MET A 1 475 ? -16.334 -0.767 7.643 1.00 96.81 475 MET A O 1
ATOM 3886 N N . GLY A 1 476 ? -14.764 -1.070 6.059 1.00 95.31 476 GLY A N 1
ATOM 3887 C CA . GLY A 1 476 ? -15.120 -2.437 5.686 1.00 95.31 476 GLY A CA 1
ATOM 3888 C C . GLY A 1 476 ? -14.936 -3.447 6.815 1.00 95.31 476 GLY A C 1
ATOM 3889 O O . GLY A 1 476 ? -15.816 -4.275 7.036 1.00 95.31 476 GLY A O 1
ATOM 3890 N N . TRP A 1 477 ? -13.845 -3.354 7.586 1.00 94.62 477 TRP A N 1
ATOM 3891 C CA . TRP A 1 477 ? -13.538 -4.323 8.655 1.00 94.62 477 TRP A CA 1
ATOM 3892 C C . TRP A 1 477 ? -13.981 -3.856 10.046 1.00 94.62 477 TRP A C 1
ATOM 3894 O O . TRP A 1 477 ? -13.782 -4.557 11.044 1.00 94.62 477 TRP A O 1
ATOM 3904 N N . GLY A 1 478 ? -14.566 -2.658 10.141 1.00 89.44 478 GLY A N 1
ATOM 3905 C CA . GLY A 1 478 ? -15.077 -2.113 11.397 1.00 89.44 478 GLY A CA 1
ATOM 3906 C C . GLY A 1 478 ? -13.989 -1.773 12.421 1.00 89.44 478 GLY A C 1
ATOM 3907 O O . GLY A 1 478 ? -14.239 -1.851 13.624 1.00 89.44 478 GLY A O 1
ATOM 3908 N N . LEU A 1 479 ? -12.788 -1.387 11.977 1.00 91.31 479 LEU A N 1
ATOM 3909 C CA . LEU A 1 479 ? -11.658 -1.092 12.870 1.00 91.31 479 LEU A CA 1
ATOM 3910 C C . LEU A 1 479 ? -11.890 0.166 13.729 1.00 91.31 479 LEU A C 1
ATOM 3912 O O . LEU A 1 479 ? -12.566 1.107 13.314 1.00 91.31 479 LEU A O 1
ATOM 3916 N N . GLY A 1 480 ? -11.325 0.205 14.936 1.00 88.25 480 GLY A N 1
ATOM 3917 C CA . GLY A 1 480 ? -11.264 1.401 15.784 1.00 88.25 480 GLY A CA 1
ATOM 3918 C C . GLY A 1 480 ? -9.858 1.989 15.853 1.00 88.25 480 GLY A C 1
ATOM 3919 O O . GLY A 1 480 ? -8.911 1.436 15.288 1.00 88.25 480 GLY A O 1
ATOM 3920 N N . LEU A 1 481 ? -9.694 3.088 16.595 1.00 92.88 481 LEU A N 1
ATOM 3921 C CA . LEU A 1 481 ? -8.414 3.797 16.718 1.00 92.88 481 LEU A CA 1
ATOM 3922 C C . LEU A 1 481 ? -7.292 2.876 17.214 1.00 92.88 481 LEU A C 1
ATOM 3924 O O . LEU A 1 481 ? -6.140 3.039 16.829 1.00 92.88 481 LEU A O 1
ATOM 3928 N N . ARG A 1 482 ? -7.619 1.877 18.044 1.00 87.62 482 ARG A N 1
ATOM 3929 C CA . ARG A 1 482 ? -6.632 0.938 18.598 1.00 87.62 482 ARG A CA 1
ATOM 3930 C C . ARG A 1 482 ? -6.027 0.070 17.504 1.00 87.62 482 ARG A C 1
ATOM 3932 O O . ARG A 1 482 ? -4.816 -0.121 17.477 1.00 87.62 482 ARG A O 1
ATOM 3939 N N . GLN A 1 483 ? -6.873 -0.461 16.624 1.00 90.81 483 GLN A N 1
ATOM 3940 C CA . GLN A 1 483 ? -6.426 -1.267 15.496 1.00 90.81 483 GLN A CA 1
ATOM 3941 C C . GLN A 1 483 ? -5.654 -0.403 14.498 1.00 90.81 483 GLN A C 1
ATOM 3943 O O . GLN A 1 483 ? -4.574 -0.812 14.089 1.00 90.81 483 GLN A O 1
ATOM 3948 N N . LEU A 1 484 ? -6.128 0.813 14.200 1.00 96.25 484 LEU A N 1
ATOM 3949 C CA . LEU A 1 484 ? -5.403 1.760 13.343 1.00 96.25 484 LEU A CA 1
ATOM 3950 C C . LEU A 1 484 ? -4.007 2.089 13.899 1.00 96.25 484 LEU A C 1
ATOM 3952 O O . LEU A 1 484 ? -3.017 1.981 13.181 1.00 96.25 484 LEU A O 1
ATOM 3956 N N . LYS A 1 485 ? -3.907 2.403 15.200 1.00 95.62 485 LYS A N 1
ATOM 3957 C CA . LYS A 1 485 ? -2.627 2.655 15.880 1.00 95.62 485 LYS A CA 1
ATOM 3958 C C . LYS A 1 485 ? -1.689 1.465 15.743 1.00 95.62 485 LYS A C 1
ATOM 3960 O O . LYS A 1 485 ? -0.517 1.633 15.430 1.00 95.62 485 LYS A O 1
ATOM 3965 N N . LYS A 1 486 ? -2.192 0.252 15.972 1.00 93.19 486 LYS A N 1
ATOM 3966 C CA . LYS A 1 486 ? -1.357 -0.946 15.915 1.00 93.19 486 LYS A CA 1
ATOM 3967 C C . LYS A 1 486 ? -0.975 -1.332 14.479 1.00 93.19 486 LYS A C 1
ATOM 3969 O O . LYS A 1 486 ? 0.114 -1.859 14.306 1.00 93.19 486 LYS A O 1
ATOM 3974 N N . LEU A 1 487 ? -1.785 -1.021 13.462 1.00 97.19 487 LEU A N 1
ATOM 3975 C CA . LEU A 1 487 ? -1.395 -1.181 12.053 1.00 97.19 487 LEU A CA 1
ATOM 3976 C C . LEU A 1 487 ? -0.224 -0.246 11.721 1.00 97.19 487 LEU A C 1
ATOM 3978 O O . LEU A 1 487 ? 0.776 -0.697 11.169 1.00 97.19 487 LEU A O 1
ATOM 3982 N N . ALA A 1 488 ? -0.294 1.012 12.171 1.00 97.81 488 ALA A N 1
ATOM 3983 C CA . ALA A 1 488 ? 0.798 1.970 12.005 1.00 97.81 488 ALA A CA 1
ATOM 3984 C C . ALA A 1 488 ? 2.077 1.532 12.742 1.00 97.81 488 ALA A C 1
ATOM 3986 O O . ALA A 1 488 ? 3.175 1.587 12.195 1.00 97.81 488 ALA A O 1
ATOM 3987 N N . GLN A 1 489 ? 1.935 1.028 13.972 1.00 96.69 489 GLN A N 1
ATOM 3988 C CA . GLN A 1 489 ? 3.051 0.465 14.738 1.00 96.69 489 GLN A CA 1
ATOM 3989 C C . GLN A 1 489 ? 3.639 -0.780 14.073 1.00 96.69 489 GLN A C 1
ATOM 3991 O O . GLN A 1 489 ? 4.855 -0.925 14.034 1.00 96.69 489 GLN A O 1
ATOM 3996 N N . ASN A 1 490 ? 2.807 -1.664 13.517 1.00 97.81 490 ASN A N 1
ATOM 3997 C CA . ASN A 1 490 ? 3.284 -2.858 12.827 1.00 97.81 490 ASN A CA 1
ATOM 3998 C C . ASN A 1 490 ? 4.135 -2.509 11.606 1.00 97.81 490 ASN A C 1
ATOM 4000 O O . ASN A 1 490 ? 5.131 -3.188 11.373 1.00 97.81 490 ASN A O 1
ATOM 4004 N N . ALA A 1 491 ? 3.794 -1.450 10.866 1.00 98.12 491 ALA A N 1
ATOM 4005 C CA . ALA A 1 491 ? 4.625 -0.992 9.757 1.00 98.12 491 ALA A CA 1
ATOM 4006 C C . ALA A 1 491 ? 6.056 -0.641 10.216 1.00 98.12 491 ALA A C 1
ATOM 4008 O O . ALA A 1 491 ? 7.012 -0.881 9.487 1.00 98.12 491 ALA A O 1
ATOM 4009 N N . LEU A 1 492 ? 6.226 -0.144 11.449 1.00 98.00 492 LEU A N 1
ATOM 4010 C CA . LEU A 1 492 ? 7.544 0.099 12.047 1.00 98.00 492 LEU A CA 1
ATOM 4011 C C . LEU A 1 492 ? 8.157 -1.183 12.637 1.00 98.00 492 LEU A C 1
ATOM 4013 O O . LEU A 1 492 ? 9.321 -1.484 12.375 1.00 98.00 492 LEU A O 1
ATOM 4017 N N . ASP A 1 493 ? 7.382 -1.958 13.401 1.00 97.50 493 ASP A N 1
ATOM 4018 C CA . ASP A 1 493 ? 7.832 -3.165 14.110 1.00 97.50 493 ASP A CA 1
ATOM 4019 C C . ASP A 1 493 ? 8.346 -4.243 13.139 1.00 97.50 493 ASP A C 1
ATOM 4021 O O . ASP A 1 493 ? 9.382 -4.864 13.400 1.00 97.50 493 ASP A O 1
ATOM 4025 N N . PHE A 1 494 ? 7.658 -4.432 12.008 1.00 97.94 494 PHE A N 1
ATOM 4026 C CA . PHE A 1 494 ? 7.952 -5.462 11.003 1.00 97.94 494 PHE A CA 1
ATOM 4027 C C . PHE A 1 494 ? 8.756 -4.947 9.801 1.00 97.94 494 PHE A C 1
ATOM 4029 O O . PHE A 1 494 ? 9.026 -5.705 8.871 1.00 97.94 494 PHE A O 1
ATOM 4036 N N . SER A 1 495 ? 9.194 -3.689 9.828 1.00 98.00 495 SER A N 1
ATOM 4037 C CA . SER A 1 495 ? 10.174 -3.176 8.866 1.00 98.00 495 SER A CA 1
ATOM 4038 C C . SER A 1 495 ? 11.543 -3.865 8.987 1.00 98.00 495 SER A C 1
ATOM 4040 O O . SER A 1 495 ? 11.895 -4.467 10.011 1.00 98.00 495 SER A O 1
ATOM 4042 N N . THR A 1 496 ? 12.355 -3.687 7.950 1.00 97.38 496 THR A N 1
ATOM 4043 C CA . THR A 1 496 ? 13.763 -4.100 7.825 1.00 97.38 496 THR A CA 1
ATOM 4044 C C . THR A 1 496 ? 14.749 -3.136 8.488 1.00 97.38 496 THR A C 1
ATOM 4046 O O . THR A 1 496 ? 15.974 -3.283 8.359 1.00 97.38 496 THR A O 1
ATOM 4049 N N . MET A 1 497 ? 14.228 -2.127 9.188 1.00 96.81 497 MET A N 1
ATOM 4050 C CA . MET A 1 497 ? 15.016 -1.226 10.016 1.00 96.81 497 MET A CA 1
ATOM 4051 C C . MET A 1 497 ? 15.739 -1.995 11.126 1.00 96.81 497 MET A C 1
ATOM 4053 O O . MET A 1 497 ? 15.218 -2.966 11.681 1.00 96.81 497 MET A O 1
ATOM 4057 N N . THR A 1 498 ? 16.937 -1.536 11.480 1.00 96.12 498 THR A N 1
ATOM 4058 C CA . THR A 1 498 ? 17.620 -1.993 12.698 1.00 96.12 498 THR A CA 1
ATOM 4059 C C . THR A 1 498 ? 16.864 -1.528 13.944 1.00 96.12 498 THR A C 1
ATOM 4061 O O . THR A 1 498 ? 16.045 -0.614 13.873 1.00 96.12 498 THR A O 1
ATOM 4064 N N . ASP A 1 499 ? 17.155 -2.106 15.110 1.00 96.69 499 ASP A N 1
ATOM 4065 C CA . ASP A 1 499 ? 16.510 -1.690 16.366 1.00 96.69 499 ASP A CA 1
ATOM 4066 C C . ASP A 1 499 ? 16.724 -0.198 16.681 1.00 96.69 499 ASP A C 1
ATOM 4068 O O . ASP A 1 499 ? 15.817 0.470 17.179 1.00 96.69 499 ASP A O 1
ATOM 4072 N N . ASP A 1 500 ? 17.894 0.350 16.339 1.00 96.62 500 ASP A N 1
ATOM 4073 C CA . ASP A 1 500 ? 18.186 1.778 16.494 1.00 96.62 500 ASP A CA 1
ATOM 4074 C C . ASP A 1 500 ? 17.375 2.640 15.518 1.00 96.62 500 ASP A C 1
ATOM 4076 O O . ASP A 1 500 ? 16.799 3.644 15.931 1.00 96.62 500 ASP A O 1
ATOM 4080 N N . GLN A 1 501 ? 17.258 2.217 14.254 1.00 96.69 501 GLN A N 1
ATOM 4081 C CA . GLN A 1 501 ? 16.414 2.891 13.260 1.00 96.69 501 GLN A CA 1
ATOM 4082 C C . GLN A 1 501 ? 14.931 2.825 13.645 1.00 96.69 501 GLN A C 1
ATOM 4084 O O . GLN A 1 501 ? 14.216 3.810 13.498 1.00 96.69 501 GLN A O 1
ATOM 4089 N N . LYS A 1 502 ? 14.461 1.698 14.197 1.00 98.19 502 LYS A N 1
ATOM 4090 C CA . LYS A 1 502 ? 13.094 1.568 14.725 1.00 98.19 502 LYS A CA 1
ATOM 4091 C C . LYS A 1 502 ? 12.871 2.514 15.898 1.00 98.19 502 LYS A C 1
ATOM 4093 O O . LYS A 1 502 ? 11.829 3.160 15.959 1.00 98.19 502 LYS A O 1
ATOM 4098 N N . ARG A 1 503 ? 13.836 2.627 16.817 1.00 97.94 503 ARG A N 1
ATOM 4099 C CA . ARG A 1 503 ? 13.764 3.579 17.934 1.00 97.94 503 ARG A CA 1
ATOM 4100 C C . ARG A 1 503 ? 13.662 5.017 17.426 1.00 97.94 503 ARG A C 1
ATOM 4102 O O . ARG A 1 503 ? 12.741 5.714 17.837 1.00 97.94 503 ARG A O 1
ATOM 4109 N N . GLU A 1 504 ? 14.524 5.418 16.493 1.00 97.44 504 GLU A N 1
ATOM 4110 C CA . GLU A 1 504 ? 14.455 6.734 15.842 1.00 97.44 504 GLU A CA 1
ATOM 4111 C C . GLU A 1 504 ? 13.097 6.949 15.151 1.00 97.44 504 GLU A C 1
ATOM 4113 O O . GLU A 1 504 ? 12.458 7.985 15.329 1.00 97.44 504 GLU A O 1
ATOM 4118 N N . ALA A 1 505 ? 12.604 5.951 14.412 1.00 98.12 505 ALA A N 1
ATOM 4119 C CA . ALA A 1 505 ? 11.311 6.020 13.741 1.00 98.12 505 ALA A CA 1
ATOM 4120 C C . ALA A 1 505 ? 10.156 6.246 14.722 1.00 98.12 505 ALA A C 1
ATOM 4122 O O . ALA A 1 505 ? 9.263 7.044 14.438 1.00 98.12 505 ALA A O 1
ATOM 4123 N N . TYR A 1 506 ? 10.179 5.595 15.886 1.00 98.12 506 TYR A N 1
ATOM 4124 C CA . TYR A 1 506 ? 9.204 5.823 16.951 1.00 98.12 506 TYR A CA 1
ATOM 4125 C C . TYR A 1 506 ? 9.353 7.197 17.616 1.00 98.12 506 TYR A C 1
ATOM 4127 O O . TYR A 1 506 ? 8.339 7.827 17.921 1.00 98.12 506 TYR A O 1
ATOM 4135 N N . GLU A 1 507 ? 10.582 7.672 17.832 1.00 97.81 507 GLU A N 1
ATOM 4136 C CA . GLU A 1 507 ? 10.861 9.009 18.374 1.00 97.81 507 GLU A CA 1
ATOM 4137 C C . GLU A 1 507 ? 10.303 10.109 17.465 1.00 97.81 507 GLU A C 1
ATOM 4139 O O . GLU A 1 507 ? 9.717 11.066 17.969 1.00 97.81 507 GLU A O 1
ATOM 4144 N N . LYS A 1 508 ? 10.406 9.946 16.139 1.00 97.44 508 LYS A N 1
ATOM 4145 C CA . LYS A 1 508 ? 9.815 10.880 15.169 1.00 97.44 508 LYS A CA 1
ATOM 4146 C C . LYS A 1 508 ? 8.307 10.707 15.026 1.00 97.44 508 LYS A C 1
ATOM 4148 O O . LYS A 1 508 ? 7.599 11.703 15.004 1.00 97.44 508 LYS A O 1
ATOM 4153 N N . TRP A 1 509 ? 7.800 9.475 14.994 1.00 98.00 509 TRP A N 1
ATOM 4154 C CA . TRP A 1 509 ? 6.372 9.191 14.803 1.00 98.00 509 TRP A CA 1
ATOM 4155 C C . TRP A 1 509 ? 5.498 9.633 15.984 1.00 98.00 509 TRP A C 1
ATOM 4157 O O . TRP A 1 509 ? 4.385 10.120 15.786 1.00 98.00 509 TRP A O 1
ATOM 4167 N N . THR A 1 510 ? 5.987 9.478 17.220 1.00 96.88 510 THR A N 1
ATOM 4168 C CA . THR A 1 510 ? 5.189 9.715 18.437 1.00 96.88 510 THR A CA 1
ATOM 4169 C C . THR A 1 510 ? 4.655 11.154 18.532 1.00 96.88 510 THR A C 1
ATOM 4171 O O . THR A 1 510 ? 3.450 11.304 18.730 1.00 96.88 510 THR A O 1
ATOM 4174 N N . PRO A 1 511 ? 5.457 12.216 18.308 1.00 97.19 511 PRO A N 1
ATOM 4175 C CA . PRO A 1 511 ? 4.947 13.587 18.253 1.00 97.19 511 PRO A CA 1
ATOM 4176 C C . PRO A 1 511 ? 3.843 13.815 17.212 1.00 97.19 511 PRO A C 1
ATOM 4178 O O . PRO A 1 511 ? 2.883 14.527 17.502 1.00 97.19 511 PRO A O 1
ATOM 4181 N N . TYR A 1 512 ? 3.939 13.207 16.023 1.00 97.06 512 TYR A N 1
ATOM 4182 C CA . TYR A 1 512 ? 2.887 13.312 15.004 1.00 97.06 512 TYR A CA 1
ATOM 4183 C C . TYR A 1 512 ? 1.614 12.583 15.437 1.00 97.06 512 TYR A C 1
ATOM 4185 O O . TYR A 1 512 ? 0.518 13.110 15.244 1.00 97.06 512 TYR A O 1
ATOM 4193 N N . TRP A 1 513 ? 1.742 11.406 16.061 1.00 97.38 513 TRP A N 1
ATOM 4194 C CA . TRP A 1 513 ? 0.605 10.696 16.652 1.00 97.38 513 TRP A CA 1
ATOM 4195 C C . TRP A 1 513 ? -0.079 11.544 17.725 1.00 97.38 513 TRP A C 1
ATOM 4197 O O . TRP A 1 513 ? -1.290 11.752 17.670 1.00 97.38 513 TRP A O 1
ATOM 4207 N N . ASP A 1 514 ? 0.687 12.087 18.667 1.00 96.81 514 ASP A N 1
ATOM 4208 C CA . ASP A 1 514 ? 0.157 12.898 19.762 1.00 96.81 514 ASP A CA 1
ATOM 4209 C C . ASP A 1 514 ? -0.495 14.191 19.246 1.00 96.81 514 ASP A C 1
ATOM 4211 O O . ASP A 1 514 ? -1.574 14.567 19.709 1.00 96.81 514 ASP A O 1
ATOM 4215 N N . ALA A 1 515 ? 0.100 14.836 18.237 1.00 97.88 515 ALA A N 1
ATOM 4216 C CA . ALA A 1 515 ? -0.475 16.006 17.577 1.00 97.88 515 ALA A CA 1
ATOM 4217 C C . ALA A 1 515 ? -1.783 15.671 16.845 1.00 97.88 515 ALA A C 1
ATOM 4219 O O . ALA A 1 515 ? -2.760 16.412 16.972 1.00 97.88 515 ALA A O 1
ATOM 4220 N N . TYR A 1 516 ? -1.836 14.545 16.126 1.00 97.75 516 TYR A N 1
ATOM 4221 C CA . TYR A 1 516 ? -3.063 14.045 15.506 1.00 97.75 516 TYR A CA 1
ATOM 4222 C C . TYR A 1 516 ? -4.158 13.835 16.561 1.00 97.75 516 TYR A C 1
ATOM 4224 O O . TYR A 1 516 ? -5.254 14.384 16.434 1.00 97.75 516 TYR A O 1
ATOM 4232 N N . ILE A 1 517 ? -3.851 13.130 17.654 1.00 96.69 517 ILE A N 1
ATOM 4233 C CA . ILE A 1 517 ? -4.803 12.887 18.744 1.00 96.69 517 ILE A CA 1
ATOM 4234 C C . ILE A 1 517 ? -5.289 14.198 19.370 1.00 96.69 517 ILE A C 1
ATOM 4236 O O . ILE A 1 517 ? -6.495 14.376 19.556 1.00 96.69 517 ILE A O 1
ATOM 4240 N N . ALA A 1 518 ? -4.388 15.136 19.662 1.00 95.75 518 ALA A N 1
ATOM 4241 C CA . ALA A 1 518 ? -4.746 16.426 20.241 1.00 95.75 518 ALA A CA 1
ATOM 4242 C C . ALA A 1 518 ? -5.647 17.247 19.302 1.00 95.75 518 ALA A C 1
ATOM 4244 O O . ALA A 1 518 ? -6.666 17.786 19.743 1.00 95.75 518 ALA A O 1
ATOM 4245 N N . ASN A 1 519 ? -5.316 17.299 18.009 1.00 96.06 519 ASN A N 1
ATOM 4246 C CA . ASN A 1 519 ? -6.068 18.051 17.007 1.00 96.06 519 ASN A CA 1
ATOM 4247 C C . ASN A 1 519 ? -7.467 17.471 16.790 1.00 96.06 519 ASN A C 1
ATOM 4249 O O . ASN A 1 519 ? -8.449 18.213 16.870 1.00 96.06 519 ASN A O 1
ATOM 4253 N N . ILE A 1 520 ? -7.577 16.155 16.585 1.00 94.25 520 ILE A N 1
ATOM 4254 C CA . ILE A 1 520 ? -8.874 15.500 16.383 1.00 94.25 520 ILE A CA 1
ATOM 4255 C C . ILE A 1 520 ? -9.705 15.536 17.666 1.00 94.25 520 ILE A C 1
ATOM 4257 O O . ILE A 1 520 ? -10.905 15.792 17.606 1.00 94.25 520 ILE A O 1
ATOM 4261 N N . SER A 1 521 ? -9.090 15.384 18.844 1.00 91.50 521 SER A N 1
ATOM 4262 C CA . SER A 1 521 ? -9.793 15.567 20.119 1.00 91.50 521 SER A CA 1
ATOM 4263 C C . SER A 1 521 ? -10.335 16.994 20.257 1.00 91.50 521 SER A C 1
ATOM 4265 O O . SER A 1 521 ? -11.452 17.176 20.735 1.00 91.50 521 SER A O 1
ATOM 4267 N N . ALA A 1 522 ? -9.580 18.017 19.852 1.00 90.19 522 ALA A N 1
ATOM 4268 C CA . ALA A 1 522 ? -10.032 19.405 19.908 1.00 90.19 522 ALA A CA 1
ATOM 4269 C C . ALA A 1 522 ? -11.112 19.721 18.858 1.00 90.19 522 ALA A C 1
ATOM 4271 O O . ALA A 1 522 ? -12.009 20.522 19.129 1.00 90.19 522 ALA A O 1
ATOM 4272 N N . GLU A 1 523 ? -11.044 19.127 17.662 1.00 89.12 523 GLU A N 1
ATOM 4273 C CA . GLU A 1 523 ? -12.113 19.174 16.653 1.00 89.12 523 GLU A CA 1
ATOM 4274 C C . GLU A 1 523 ? -13.399 18.562 17.221 1.00 89.12 523 GLU A C 1
ATOM 4276 O O . GLU A 1 523 ? -14.423 19.240 17.305 1.00 89.12 523 GLU A O 1
ATOM 4281 N N . ALA A 1 524 ? -13.305 17.334 17.729 1.00 84.56 524 ALA A N 1
ATOM 4282 C CA . ALA A 1 524 ? -14.396 16.593 18.345 1.00 84.56 524 ALA A CA 1
ATOM 4283 C C . ALA A 1 524 ? -15.098 17.372 19.469 1.00 84.56 524 ALA A C 1
ATOM 4285 O O . ALA A 1 524 ? -16.319 17.321 19.598 1.00 84.56 524 ALA A O 1
ATOM 4286 N N . CYS A 1 525 ? -14.341 18.118 20.280 1.00 81.56 525 CYS A N 1
ATOM 4287 C CA . CYS A 1 525 ? -14.895 18.877 21.405 1.00 81.56 525 CYS A CA 1
ATOM 4288 C C . CYS A 1 525 ? -15.458 20.248 21.023 1.00 81.56 525 CYS A C 1
ATOM 4290 O O . CYS A 1 525 ? -16.172 20.849 21.830 1.00 81.56 525 CYS A O 1
ATOM 4292 N N . ARG A 1 526 ? -15.138 20.752 19.826 1.00 79.06 526 ARG A N 1
ATOM 4293 C CA . ARG A 1 526 ? -15.701 21.990 19.265 1.00 79.06 526 ARG A CA 1
ATOM 4294 C C . ARG A 1 526 ? -16.890 21.730 18.349 1.00 79.06 526 ARG A C 1
ATOM 4296 O O . ARG A 1 526 ? -17.703 22.636 18.178 1.00 79.06 526 ARG A O 1
ATOM 4303 N N . ALA A 1 527 ? -16.986 20.532 17.774 1.00 65.56 527 ALA A N 1
ATOM 4304 C CA . ALA A 1 527 ? -18.099 20.140 16.927 1.00 65.56 527 ALA A CA 1
ATOM 4305 C C . ALA A 1 527 ? -19.428 20.367 17.681 1.00 65.56 527 ALA A C 1
ATOM 4307 O O . ALA A 1 527 ? -19.602 19.847 18.790 1.00 65.56 527 ALA A O 1
ATOM 4308 N N . PRO A 1 528 ? -20.359 21.177 17.140 1.00 60.12 528 PRO A N 1
ATOM 4309 C CA . PRO A 1 528 ? -21.649 21.377 17.779 1.00 60.12 528 PRO A CA 1
ATOM 4310 C C . PRO A 1 528 ? -22.362 20.029 17.895 1.00 60.12 528 PRO A C 1
ATOM 4312 O O . PRO A 1 528 ? -22.364 19.237 16.957 1.00 60.12 528 PRO A O 1
ATOM 4315 N N . LEU A 1 529 ? -22.998 19.779 19.042 1.00 58.62 529 LEU A N 1
ATOM 4316 C CA . LEU A 1 529 ? -23.815 18.590 19.294 1.00 58.62 529 LEU A CA 1
ATOM 4317 C C . LEU A 1 529 ? -25.107 18.624 18.452 1.00 58.62 529 LEU A C 1
ATOM 4319 O O . LEU A 1 529 ? -26.197 18.528 19.003 1.00 58.62 529 LEU A O 1
ATOM 4323 N N . ASN A 1 530 ? -25.050 18.780 17.132 1.00 55.69 530 ASN A N 1
ATOM 4324 C CA . ASN A 1 530 ? -26.214 18.773 16.246 1.00 55.69 530 ASN A CA 1
ATOM 4325 C C . ASN A 1 530 ? -26.176 17.545 15.335 1.00 55.69 530 ASN A C 1
ATOM 4327 O O . ASN A 1 530 ? -25.590 17.592 14.267 1.00 55.69 530 ASN A O 1
ATOM 4331 N N . ALA A 1 531 ? -26.837 16.467 15.765 1.00 54.84 531 ALA A N 1
ATOM 4332 C CA . ALA A 1 531 ? -27.191 15.308 14.946 1.00 54.84 531 ALA A CA 1
ATOM 4333 C C . ALA A 1 531 ? -28.186 14.448 15.739 1.00 54.84 531 ALA A C 1
ATOM 4335 O O . ALA A 1 531 ? -27.813 13.939 16.786 1.00 54.84 531 ALA A O 1
ATOM 4336 N N . SER A 1 532 ? -29.438 14.343 15.279 1.00 60.38 532 SER A N 1
ATOM 4337 C CA . SER A 1 532 ? -30.487 13.380 15.692 1.00 60.38 532 SER A CA 1
ATOM 4338 C C . SER A 1 532 ? -30.752 13.169 17.201 1.00 60.38 532 SER A C 1
ATOM 4340 O O . SER A 1 532 ? -29.868 12.873 18.002 1.00 60.38 532 SER A O 1
ATOM 4342 N N . GLN A 1 533 ? -32.012 13.280 17.646 1.00 74.69 533 GLN A N 1
ATOM 4343 C CA . GLN A 1 533 ? -32.346 12.971 19.048 1.00 74.69 533 GLN A CA 1
ATOM 4344 C C . GLN A 1 533 ? -31.910 11.538 19.419 1.00 74.69 533 GLN A C 1
ATOM 4346 O O . GLN A 1 533 ? -32.121 10.622 18.620 1.00 74.69 533 GLN A O 1
ATOM 4351 N N . PRO A 1 534 ? -31.302 11.328 20.606 1.00 83.25 534 PRO A N 1
ATOM 4352 C CA . PRO A 1 534 ? -30.931 9.993 21.043 1.00 83.25 534 PRO A CA 1
ATOM 4353 C C . PRO A 1 534 ? -32.165 9.107 21.153 1.00 83.25 534 PRO A C 1
ATOM 4355 O O . PRO A 1 534 ? -33.204 9.511 21.673 1.00 83.25 534 PRO A O 1
ATOM 4358 N N . LEU A 1 535 ? -32.032 7.886 20.642 1.00 87.06 535 LEU A N 1
ATOM 4359 C CA . LEU A 1 535 ? -33.094 6.891 20.654 1.00 87.06 535 LEU A CA 1
ATOM 4360 C C . LEU A 1 535 ? -32.764 5.826 21.685 1.00 87.06 535 LEU A C 1
ATOM 4362 O O . LEU A 1 535 ? -31.645 5.324 21.722 1.00 87.06 535 LEU A O 1
ATOM 4366 N N . PHE A 1 536 ? -33.754 5.439 22.483 1.00 90.00 536 PHE A N 1
ATOM 4367 C CA . PHE A 1 536 ? -33.588 4.467 23.558 1.00 90.00 536 PHE A CA 1
ATOM 4368 C C . PHE A 1 536 ? -34.459 3.240 23.300 1.00 90.00 536 PHE A C 1
ATOM 4370 O O . PHE A 1 536 ? -35.681 3.325 23.176 1.00 90.00 536 PHE A O 1
ATOM 4377 N N . TYR A 1 537 ? -33.830 2.070 23.231 1.00 87.19 537 TYR A N 1
ATOM 4378 C CA . TYR A 1 537 ? -34.511 0.815 22.917 1.00 87.19 537 TYR A CA 1
ATOM 4379 C C . TYR A 1 537 ? -34.852 0.026 24.170 1.00 87.19 537 TYR A C 1
ATOM 4381 O O . TYR A 1 537 ? -35.970 -0.477 24.316 1.00 87.19 537 TYR A O 1
ATOM 4389 N N . ARG A 1 538 ? -33.883 -0.116 25.079 1.00 88.00 538 ARG A N 1
ATOM 4390 C CA . ARG A 1 538 ? -33.976 -1.064 26.190 1.00 88.00 538 ARG A CA 1
ATOM 4391 C C . ARG A 1 538 ? -33.173 -0.605 27.397 1.00 88.00 538 ARG A C 1
ATOM 4393 O O . ARG A 1 538 ? -32.114 -0.008 27.260 1.00 88.00 538 ARG A O 1
ATOM 4400 N N . LEU A 1 539 ? -33.672 -0.987 28.566 1.00 85.56 539 LEU A N 1
ATOM 4401 C CA . LEU A 1 539 ? -33.014 -0.857 29.857 1.00 85.56 539 LEU A CA 1
ATOM 4402 C C . LEU A 1 539 ? -32.923 -2.253 30.513 1.00 85.56 539 LEU A C 1
ATOM 4404 O O . LEU A 1 539 ? -33.892 -3.020 30.426 1.00 85.56 539 LEU A O 1
ATOM 4408 N N . ILE A 1 540 ? -31.759 -2.624 31.064 1.00 84.81 540 ILE A N 1
ATOM 4409 C CA . ILE A 1 540 ? -31.479 -3.943 31.670 1.00 84.81 540 ILE A CA 1
ATOM 4410 C C . ILE A 1 540 ? -30.615 -3.793 32.933 1.00 84.81 540 ILE A C 1
ATOM 4412 O O . ILE A 1 540 ? -29.531 -3.237 32.815 1.00 84.81 540 ILE A O 1
ATOM 4416 N N . PRO A 1 541 ? -30.999 -4.362 34.084 1.00 86.06 541 PRO A N 1
ATOM 4417 C CA . PRO A 1 541 ? -32.327 -4.890 34.382 1.00 86.06 541 PRO A CA 1
ATOM 4418 C C . PRO A 1 541 ? -33.346 -3.742 34.479 1.00 86.06 541 PRO A C 1
ATOM 4420 O O . PRO A 1 541 ? -32.973 -2.594 34.691 1.00 86.06 541 PRO A O 1
ATOM 4423 N N . LYS A 1 542 ? -34.641 -4.036 34.287 1.00 87.44 542 LYS A N 1
ATOM 4424 C CA . LYS A 1 542 ? -35.729 -3.038 34.433 1.00 87.44 542 LYS A CA 1
ATOM 4425 C C . LYS A 1 542 ? -36.142 -2.807 35.888 1.00 87.44 542 LYS A C 1
ATOM 4427 O O . LYS A 1 542 ? -36.952 -1.925 36.166 1.00 87.44 542 LYS A O 1
ATOM 4432 N N . GLU A 1 543 ? -35.616 -3.621 36.787 1.00 87.06 543 GLU A N 1
ATOM 4433 C CA . GLU A 1 543 ? -35.922 -3.617 38.206 1.00 87.06 543 GLU A CA 1
ATOM 4434 C C . GLU A 1 543 ? -34.663 -3.924 39.017 1.00 87.06 543 GLU A C 1
ATOM 4436 O O . GLU A 1 543 ? -33.718 -4.513 38.487 1.00 87.06 543 GLU A O 1
ATOM 4441 N N . GLY A 1 544 ? -34.642 -3.490 40.274 1.00 84.19 544 GLY A N 1
ATOM 4442 C CA . GLY A 1 544 ? -33.529 -3.723 41.191 1.00 84.19 544 GLY A CA 1
ATOM 4443 C C . GLY A 1 544 ? -33.906 -3.497 42.651 1.00 84.19 544 GLY A C 1
ATOM 4444 O O . GLY A 1 544 ? -35.061 -3.207 42.980 1.00 84.19 544 GLY A O 1
ATOM 4445 N N . ALA A 1 545 ? -32.918 -3.681 43.523 1.00 78.31 545 ALA A N 1
ATOM 4446 C CA . ALA A 1 545 ? -33.112 -3.746 44.966 1.00 78.31 545 ALA A CA 1
ATOM 4447 C C . ALA A 1 545 ? -33.513 -2.395 45.579 1.00 78.31 545 ALA A C 1
ATOM 4449 O O . ALA A 1 545 ? -33.066 -1.334 45.151 1.00 78.31 545 ALA A O 1
ATOM 4450 N N . LEU A 1 546 ? -34.317 -2.438 46.646 1.00 77.75 546 LEU A N 1
ATOM 4451 C CA . LEU A 1 546 ? -34.786 -1.241 47.357 1.00 77.75 546 LEU A CA 1
ATOM 4452 C C . LEU A 1 546 ? -33.702 -0.434 48.055 1.00 77.75 546 LEU A C 1
ATOM 4454 O O . LEU A 1 546 ? -33.924 0.741 48.314 1.00 77.75 546 LEU A O 1
ATOM 4458 N N . VAL A 1 547 ? -32.601 -1.068 48.443 1.00 72.19 547 VAL A N 1
ATOM 4459 C CA . VAL A 1 547 ? -31.618 -0.478 49.367 1.00 72.19 547 VAL A CA 1
ATOM 4460 C C . VAL A 1 547 ? -30.197 -0.543 48.816 1.00 72.19 547 VAL A C 1
ATOM 4462 O O . VAL A 1 547 ? -29.303 0.101 49.356 1.00 72.19 547 VAL A O 1
ATOM 4465 N N . GLU A 1 548 ? -29.987 -1.291 47.734 1.00 77.00 548 GLU A N 1
ATOM 4466 C CA . GLU A 1 548 ? -28.676 -1.487 47.121 1.00 77.00 548 GLU A CA 1
ATOM 4467 C C . GLU A 1 548 ? -28.617 -0.828 45.745 1.00 77.00 548 GLU A C 1
ATOM 4469 O O . GLU A 1 548 ? -29.620 -0.681 45.042 1.00 77.00 548 GLU A O 1
ATOM 4474 N N . GLU A 1 549 ? -27.412 -0.428 45.356 1.00 83.81 549 GLU A N 1
ATOM 4475 C CA . GLU A 1 549 ? -27.146 0.056 44.012 1.00 83.81 549 GLU A CA 1
ATOM 4476 C C . GLU A 1 549 ? -27.260 -1.091 42.994 1.00 83.81 549 GLU A C 1
ATOM 4478 O O . GLU A 1 549 ? -26.774 -2.196 43.225 1.00 83.81 549 GLU A O 1
ATOM 4483 N N . THR A 1 550 ? -27.877 -0.837 41.838 1.00 83.62 550 THR A N 1
ATOM 4484 C CA . THR A 1 550 ? -27.995 -1.823 40.752 1.00 83.62 550 THR A CA 1
ATOM 4485 C C . THR A 1 550 ? -27.309 -1.289 39.499 1.00 83.62 550 THR A C 1
ATOM 4487 O O . THR A 1 550 ? -27.581 -0.170 39.070 1.00 83.62 550 THR A O 1
ATOM 4490 N N . ALA A 1 551 ? -26.430 -2.077 38.876 1.00 84.69 551 ALA A N 1
ATOM 4491 C CA . ALA A 1 551 ? -25.858 -1.725 37.577 1.00 84.69 551 ALA A CA 1
ATOM 4492 C C . ALA A 1 551 ? -26.929 -1.855 36.481 1.00 84.69 551 ALA A C 1
ATOM 4494 O O . ALA A 1 551 ? -27.460 -2.936 36.234 1.00 84.69 551 ALA A O 1
ATOM 4495 N N . VAL A 1 552 ? -27.243 -0.746 35.816 1.00 87.06 552 VAL A N 1
ATOM 4496 C CA . VAL A 1 552 ? -28.288 -0.630 34.799 1.00 87.06 552 VAL A CA 1
ATOM 4497 C C . VAL A 1 552 ? -27.675 -0.255 33.453 1.00 87.06 552 VAL A C 1
ATOM 4499 O O . VAL A 1 552 ? -27.054 0.788 33.275 1.00 87.06 552 VAL A O 1
ATOM 4502 N N . HIS A 1 553 ? -27.894 -1.107 32.466 1.00 89.56 553 HIS A N 1
ATOM 4503 C CA . HIS A 1 553 ? -27.453 -0.963 31.091 1.00 89.56 553 HIS A CA 1
ATOM 4504 C C . HIS A 1 553 ? -28.571 -0.355 30.251 1.00 89.56 553 HIS A C 1
ATOM 4506 O O . HIS A 1 553 ? -29.665 -0.918 30.141 1.00 89.56 553 HIS A O 1
ATOM 4512 N N . VAL A 1 554 ? -28.282 0.774 29.616 1.00 89.81 554 VAL A N 1
ATOM 4513 C CA . VAL A 1 554 ? -29.196 1.460 28.709 1.00 89.81 554 VAL A CA 1
ATOM 4514 C C . VAL A 1 554 ? -28.687 1.314 27.283 1.00 89.81 554 VAL A C 1
ATOM 4516 O O . VAL A 1 554 ? -27.550 1.669 26.978 1.00 89.81 554 VAL A O 1
ATOM 4519 N N . TYR A 1 555 ? -29.538 0.773 26.415 1.00 87.06 555 TYR A N 1
ATOM 4520 C CA . TYR A 1 555 ? -29.253 0.519 25.008 1.00 87.06 555 TYR A CA 1
ATOM 4521 C C . TYR A 1 555 ? -30.060 1.454 24.119 1.00 87.06 555 TYR A C 1
ATOM 4523 O O . TYR A 1 555 ? -31.265 1.637 24.324 1.00 87.06 555 TYR A O 1
ATOM 4531 N N . GLY A 1 556 ? -29.408 1.991 23.097 1.00 87.50 556 GLY A N 1
ATOM 4532 C CA . GLY A 1 556 ? -29.974 2.993 22.209 1.00 87.50 556 GLY A CA 1
ATOM 4533 C C . GLY A 1 556 ? -29.171 3.188 20.928 1.00 87.50 556 GLY A C 1
ATOM 4534 O O . GLY A 1 556 ? -28.402 2.315 20.531 1.00 87.50 556 GLY A O 1
ATOM 4535 N N . ARG A 1 557 ? -29.365 4.335 20.282 1.00 82.38 557 ARG A N 1
ATOM 4536 C CA . ARG A 1 557 ? -28.525 4.880 19.204 1.00 82.38 557 ARG A CA 1
ATOM 4537 C C . ARG A 1 557 ? -28.312 6.370 19.438 1.00 82.38 557 ARG A C 1
ATOM 4539 O O . ARG A 1 557 ? -29.107 7.007 20.133 1.00 82.38 557 ARG A O 1
ATOM 4546 N N . HIS A 1 558 ? -27.277 6.908 18.805 1.00 78.25 558 HIS A N 1
ATOM 4547 C CA . HIS A 1 558 ? -26.866 8.304 18.916 1.00 78.25 558 HIS A CA 1
ATOM 4548 C C . HIS A 1 558 ? -26.242 8.676 20.267 1.00 78.25 558 HIS A C 1
ATOM 4550 O O . HIS A 1 558 ? -26.298 9.833 20.688 1.00 78.25 558 HIS A O 1
ATOM 4556 N N . PHE A 1 559 ? -25.643 7.707 20.972 1.00 82.00 559 PHE A N 1
ATOM 4557 C CA . PHE A 1 559 ? -24.912 7.988 22.216 1.00 82.00 559 PHE A CA 1
ATOM 4558 C C . PHE A 1 559 ? -23.523 8.550 21.959 1.00 82.00 559 PHE A C 1
ATOM 4560 O O . PHE A 1 559 ? -22.916 9.134 22.855 1.00 82.00 559 PHE A O 1
ATOM 4567 N N . GLU A 1 560 ? -23.033 8.421 20.732 1.00 70.50 560 GLU A N 1
ATOM 4568 C CA . GLU A 1 560 ? -21.761 8.967 20.306 1.00 70.50 560 GLU A CA 1
ATOM 4569 C C . GLU A 1 560 ? -21.679 10.490 20.450 1.00 70.50 560 GLU A C 1
ATOM 4571 O O . GLU A 1 560 ? -20.581 10.995 20.594 1.00 70.50 560 GLU A O 1
ATOM 4576 N N . ARG A 1 561 ? -22.803 11.211 20.608 1.00 71.69 561 ARG A N 1
ATOM 4577 C CA . ARG A 1 561 ? -22.841 12.627 21.036 1.00 71.69 561 ARG A CA 1
ATOM 4578 C C . ARG A 1 561 ? -22.074 12.906 22.339 1.00 71.69 561 ARG A C 1
ATOM 4580 O O . ARG A 1 561 ? -21.660 14.034 22.573 1.00 71.69 561 ARG A O 1
ATOM 4587 N N . ALA A 1 562 ? -21.801 11.888 23.153 1.00 73.88 562 ALA A N 1
ATOM 4588 C CA . ALA A 1 562 ? -20.923 11.988 24.317 1.00 73.88 562 ALA A CA 1
ATOM 4589 C C . ALA A 1 562 ? -19.417 12.018 23.984 1.00 73.88 562 ALA A C 1
ATOM 4591 O O . ALA A 1 562 ? -18.600 11.747 24.862 1.00 73.88 562 ALA A O 1
ATOM 4592 N N . VAL A 1 563 ? -19.021 12.355 22.745 1.00 73.31 563 VAL A N 1
ATOM 4593 C CA . VAL A 1 563 ? -17.622 12.346 22.274 1.00 73.31 563 VAL A CA 1
ATOM 4594 C C . VAL A 1 563 ? -16.660 12.955 23.304 1.00 73.31 563 VAL A C 1
ATOM 4596 O O . VAL A 1 563 ? -15.697 12.300 23.710 1.00 73.31 563 VAL A O 1
ATOM 4599 N N . CYS A 1 564 ? -16.984 14.155 23.802 1.00 75.50 564 CYS A N 1
ATOM 4600 C CA . CYS A 1 564 ? -16.141 14.950 24.705 1.00 75.50 564 CYS A CA 1
ATOM 4601 C C . CYS A 1 564 ? -16.712 15.190 26.103 1.00 75.50 564 CYS A C 1
ATOM 4603 O O . CYS A 1 564 ? -16.156 15.965 26.883 1.00 75.50 564 CYS A O 1
ATOM 4605 N N . ARG A 1 565 ? -17.855 14.591 26.427 1.00 74.62 565 ARG A N 1
ATOM 4606 C CA . ARG A 1 565 ? -18.556 14.857 27.681 1.00 74.62 565 ARG A CA 1
ATOM 4607 C C . ARG A 1 565 ? -18.828 13.549 28.394 1.00 74.62 565 ARG A C 1
ATOM 4609 O O . ARG A 1 565 ? -19.068 12.522 27.771 1.00 74.62 565 ARG A O 1
ATOM 4616 N N . SER A 1 566 ? -18.815 13.590 29.718 1.00 76.06 566 SER A N 1
ATOM 4617 C CA . SER A 1 566 ? -19.223 12.434 30.504 1.00 76.06 566 SER A CA 1
ATOM 4618 C C . SER A 1 566 ? -20.707 12.170 30.285 1.00 76.06 566 SER A C 1
ATOM 4620 O O . SER A 1 566 ? -21.525 13.091 30.327 1.00 76.06 566 SER A O 1
ATOM 4622 N N . VAL A 1 567 ? -21.061 10.904 30.098 1.00 87.12 567 VAL A N 1
ATOM 4623 C CA . VAL A 1 567 ? -22.462 10.497 30.167 1.00 87.12 567 VAL A CA 1
ATOM 4624 C C . VAL A 1 567 ? -22.918 10.603 31.614 1.00 87.12 567 VAL A C 1
ATOM 4626 O O . VAL A 1 567 ? -22.180 10.211 32.518 1.00 87.12 567 VAL A O 1
ATOM 4629 N N . ARG A 1 568 ? -24.127 11.108 31.844 1.00 91.62 568 ARG A N 1
ATOM 4630 C CA . ARG A 1 568 ? -24.778 11.114 33.157 1.00 91.62 568 ARG A CA 1
ATOM 4631 C C . ARG A 1 568 ? -26.138 10.447 33.058 1.00 91.62 568 ARG A C 1
ATOM 4633 O O . ARG A 1 568 ? -26.780 10.502 32.015 1.00 91.62 568 ARG A O 1
ATOM 4640 N N . CYS A 1 569 ? -26.587 9.836 34.143 1.00 93.81 569 CYS A N 1
ATOM 4641 C CA . CYS A 1 569 ? -27.876 9.166 34.211 1.00 93.81 569 CYS A CA 1
ATOM 4642 C C . CYS A 1 569 ? -28.615 9.643 35.452 1.00 93.81 569 CYS A C 1
ATOM 4644 O O . CYS A 1 569 ? -27.992 9.890 36.484 1.00 93.81 569 CYS A O 1
ATOM 4646 N N . ARG A 1 570 ? -29.937 9.741 35.365 1.00 94.69 570 ARG A N 1
ATOM 4647 C CA . ARG A 1 570 ? -30.809 10.020 36.503 1.00 94.69 570 ARG A CA 1
ATOM 4648 C C . ARG A 1 570 ? -31.917 8.991 36.591 1.00 94.69 570 ARG A C 1
ATOM 4650 O O . ARG A 1 570 ? -32.470 8.575 35.575 1.00 94.69 570 ARG A O 1
ATOM 4657 N N . PHE A 1 571 ? -32.242 8.639 37.825 1.00 93.31 571 PHE A N 1
ATOM 4658 C CA . PHE A 1 571 ? -33.350 7.785 38.218 1.00 93.31 571 PHE A CA 1
ATOM 4659 C C . PHE A 1 571 ? -34.347 8.679 38.959 1.00 93.31 571 PHE A C 1
ATOM 4661 O O . PHE A 1 571 ? -34.162 9.028 40.125 1.00 93.31 571 PHE A O 1
ATOM 4668 N N . GLY A 1 572 ? -35.361 9.158 38.238 1.00 90.75 572 GLY A N 1
ATOM 4669 C CA . GLY A 1 572 ? -36.217 10.248 38.697 1.00 90.75 572 GLY A CA 1
ATOM 4670 C C . GLY A 1 572 ? -35.409 11.538 38.855 1.00 90.75 572 GLY A C 1
ATOM 4671 O O . GLY A 1 572 ? -34.791 12.008 37.903 1.00 90.75 572 GLY A O 1
ATOM 4672 N N . ALA A 1 573 ? -35.401 12.104 40.062 1.00 87.81 573 ALA A N 1
ATOM 4673 C CA . ALA A 1 573 ? -34.649 13.321 40.378 1.00 87.81 573 ALA A CA 1
ATOM 4674 C C . ALA A 1 573 ? -33.198 13.061 40.829 1.00 87.81 573 ALA A C 1
ATOM 4676 O O . ALA A 1 573 ? -32.435 14.012 40.990 1.00 87.81 573 ALA A O 1
ATOM 4677 N N . VAL A 1 574 ? -32.813 11.800 41.054 1.00 90.38 574 VAL A N 1
ATOM 4678 C CA . VAL A 1 574 ? -31.524 11.447 41.663 1.00 90.38 574 VAL A CA 1
ATOM 4679 C C . VAL A 1 574 ? -30.517 11.061 40.586 1.00 90.38 574 VAL A C 1
ATOM 4681 O O . VAL A 1 574 ? -30.810 10.249 39.709 1.00 90.38 574 VAL A O 1
ATOM 4684 N N . GLU A 1 575 ? -29.327 11.654 40.643 1.00 90.31 575 GLU A N 1
ATOM 4685 C CA . GLU A 1 575 ? -28.233 11.371 39.714 1.00 90.31 575 GLU A CA 1
ATOM 4686 C C . GLU A 1 575 ? -27.482 10.096 40.115 1.00 90.31 575 GLU A C 1
ATOM 4688 O O . GLU A 1 575 ? -27.239 9.833 41.290 1.00 90.31 575 GLU A O 1
ATOM 4693 N N . SER A 1 576 ? -27.145 9.295 39.110 1.00 89.50 576 SER A N 1
ATOM 4694 C CA . SER A 1 576 ? -26.389 8.051 39.231 1.00 89.50 576 SER A CA 1
ATOM 4695 C C . SER A 1 576 ? -24.976 8.325 39.747 1.00 89.50 576 SER A C 1
ATOM 4697 O O . SER A 1 576 ? -24.282 9.186 39.206 1.00 89.50 576 SER A O 1
ATOM 4699 N N . SER A 1 577 ? -24.528 7.556 40.741 1.00 83.56 577 SER A N 1
ATOM 4700 C CA . SER A 1 577 ? -23.192 7.671 41.351 1.00 83.56 577 SER A CA 1
ATOM 4701 C C . SER A 1 577 ? -22.069 7.275 40.388 1.00 83.56 577 SER A C 1
ATOM 4703 O O . SER A 1 577 ? -20.996 7.878 40.385 1.00 83.56 577 SER A O 1
ATOM 4705 N N . VAL A 1 578 ? -22.332 6.282 39.536 1.00 83.62 578 VAL A N 1
ATOM 4706 C CA . VAL A 1 578 ? -21.394 5.788 38.525 1.00 83.62 578 VAL A CA 1
ATOM 4707 C C . VAL A 1 578 ? -22.081 5.749 37.173 1.00 83.62 578 VAL A C 1
ATOM 4709 O O . VAL A 1 578 ? -23.139 5.146 37.007 1.00 83.62 578 VAL A O 1
ATOM 4712 N N . THR A 1 579 ? -21.468 6.385 36.185 1.00 85.94 579 THR A N 1
ATOM 4713 C CA . THR A 1 579 ? -21.926 6.356 34.799 1.00 85.94 579 THR A CA 1
ATOM 4714 C C . THR A 1 579 ? -20.745 6.125 33.879 1.00 85.94 579 THR A C 1
ATOM 4716 O O . THR A 1 579 ? -19.653 6.661 34.071 1.00 85.94 579 THR A O 1
ATOM 4719 N N . ARG A 1 580 ? -20.950 5.287 32.869 1.00 82.81 580 ARG A N 1
ATOM 4720 C CA . ARG A 1 580 ? -19.912 4.906 31.924 1.00 82.81 580 ARG A CA 1
ATOM 4721 C C . ARG A 1 580 ? -20.494 4.834 30.526 1.00 82.81 580 ARG A C 1
ATOM 4723 O O . ARG A 1 580 ? -21.417 4.066 30.259 1.00 82.81 580 ARG A O 1
ATOM 4730 N N . TYR A 1 581 ? -19.911 5.607 29.619 1.00 81.00 581 TYR A N 1
ATOM 4731 C CA . TYR A 1 581 ? -20.094 5.375 28.195 1.00 81.00 581 TYR A CA 1
ATOM 4732 C C . TYR A 1 581 ? -19.439 4.042 27.824 1.00 81.00 581 TYR A C 1
ATOM 4734 O O . TYR A 1 581 ? -18.270 3.822 28.147 1.00 81.00 581 TYR A O 1
ATOM 4742 N N . VAL A 1 582 ? -20.181 3.152 27.166 1.00 75.88 582 VAL A N 1
ATOM 4743 C CA . VAL A 1 582 ? -19.650 1.855 26.722 1.00 75.88 582 VAL A CA 1
ATOM 4744 C C . VAL A 1 582 ? -19.476 1.830 25.206 1.00 75.88 582 VAL A C 1
ATOM 4746 O O . VAL A 1 582 ? -18.448 1.370 24.719 1.00 75.88 582 VAL A O 1
ATOM 4749 N N . SER A 1 583 ? -20.459 2.323 24.450 1.00 69.94 583 SER A N 1
ATOM 4750 C CA . SER A 1 583 ? -20.390 2.485 22.992 1.00 69.94 583 SER A CA 1
ATOM 4751 C C . SER A 1 583 ? -21.454 3.468 22.493 1.00 69.94 583 SER A C 1
ATOM 4753 O O . SER A 1 583 ? -22.304 3.910 23.266 1.00 69.94 583 SER A O 1
ATOM 4755 N N . SER A 1 584 ? -21.478 3.728 21.183 1.00 75.69 584 SER A N 1
ATOM 4756 C CA . SER A 1 584 ? -22.486 4.568 20.508 1.00 75.69 584 SER A CA 1
ATOM 4757 C C . SER A 1 584 ? -23.926 4.064 20.677 1.00 75.69 584 SER A C 1
ATOM 4759 O O . SER A 1 584 ? -24.890 4.776 20.395 1.00 75.69 584 SER A O 1
ATOM 4761 N N . THR A 1 585 ? -24.086 2.836 21.177 1.00 79.81 585 THR A N 1
ATOM 4762 C CA . THR A 1 585 ? -25.380 2.189 21.405 1.00 79.81 585 THR A CA 1
ATOM 4763 C C . THR A 1 585 ? -25.592 1.722 22.842 1.00 79.81 585 THR A C 1
ATOM 4765 O O . THR A 1 585 ? -26.632 1.138 23.145 1.00 79.81 585 THR A O 1
ATOM 4768 N N . HIS A 1 586 ? -24.632 1.948 23.746 1.00 85.12 586 HIS A N 1
ATOM 4769 C CA . HIS A 1 586 ? -24.683 1.399 25.100 1.00 85.12 586 HIS A CA 1
ATOM 4770 C C . HIS A 1 586 ? -24.045 2.330 26.137 1.00 85.12 586 HIS A C 1
ATOM 4772 O O . HIS A 1 586 ? -22.888 2.732 26.023 1.00 85.12 586 HIS A O 1
ATOM 4778 N N . VAL A 1 587 ? -24.807 2.620 27.188 1.00 87.81 587 VAL A N 1
ATOM 4779 C CA . VAL A 1 587 ? -24.381 3.318 28.403 1.00 87.81 587 VAL A CA 1
ATOM 4780 C C . VAL A 1 587 ? -24.636 2.411 29.604 1.00 87.81 587 VAL A C 1
ATOM 4782 O O . VAL A 1 587 ? -25.649 1.716 29.666 1.00 87.81 587 VAL A O 1
ATOM 4785 N N . MET A 1 588 ? -23.730 2.426 30.573 1.00 89.69 588 MET A N 1
ATOM 4786 C CA . MET A 1 588 ? -23.919 1.800 31.877 1.00 89.69 588 MET A CA 1
ATOM 4787 C C . MET A 1 588 ? -24.105 2.892 32.933 1.00 89.69 588 MET A C 1
ATOM 4789 O O . MET A 1 588 ? -23.321 3.836 33.000 1.00 89.69 588 MET A O 1
ATOM 4793 N N . CYS A 1 589 ? -25.136 2.755 33.751 1.00 91.44 589 CYS A N 1
ATOM 4794 C CA . CYS A 1 589 ? -25.466 3.617 34.878 1.00 91.44 589 CYS A CA 1
ATOM 4795 C C . CYS A 1 589 ? -25.567 2.757 36.143 1.00 91.44 589 CYS A C 1
ATOM 4797 O O . CYS A 1 589 ? -25.753 1.546 36.047 1.00 91.44 589 CYS A O 1
ATOM 4799 N N . THR A 1 590 ? -25.542 3.374 37.313 1.00 91.38 590 THR A N 1
ATOM 4800 C CA . THR A 1 590 ? -25.813 2.707 38.587 1.00 91.38 590 THR A CA 1
ATOM 4801 C C . THR A 1 590 ? -27.031 3.351 39.238 1.00 91.38 590 THR A C 1
ATOM 4803 O O . THR A 1 590 ? -27.066 4.563 39.451 1.00 91.38 590 THR A O 1
ATOM 4806 N N . SER A 1 591 ? -28.066 2.561 39.525 1.00 90.56 591 SER A N 1
ATOM 4807 C CA . SER A 1 591 ? -29.249 3.080 40.207 1.00 90.56 591 SER A CA 1
ATOM 4808 C C . SER A 1 591 ? -28.881 3.494 41.635 1.00 90.56 591 SER A C 1
ATOM 4810 O O . SER A 1 591 ? -28.242 2.708 42.335 1.00 90.56 591 SER A O 1
ATOM 4812 N N . PRO A 1 592 ? -29.304 4.677 42.103 1.00 88.06 592 PRO A N 1
ATOM 4813 C CA . PRO A 1 592 ? -29.148 5.047 43.503 1.00 88.06 592 PRO A CA 1
ATOM 4814 C C . PRO A 1 592 ? -30.013 4.138 44.398 1.00 88.06 592 PRO A C 1
ATOM 4816 O O . PRO A 1 592 ? -31.006 3.591 43.903 1.00 88.06 592 PRO A O 1
ATOM 4819 N N . PRO A 1 593 ? -29.686 3.995 45.696 1.00 82.12 593 PRO A N 1
ATOM 4820 C CA . PRO A 1 593 ? -30.525 3.280 46.657 1.00 82.12 593 PRO A CA 1
ATOM 4821 C C . PRO A 1 593 ? -31.946 3.857 46.704 1.00 82.12 593 PRO A C 1
ATOM 4823 O O . PRO A 1 593 ? -32.129 5.075 46.656 1.00 82.12 593 PRO A O 1
ATOM 4826 N N . GLY A 1 594 ? -32.954 2.991 46.792 1.00 74.00 594 GLY A N 1
ATOM 4827 C CA . GLY A 1 594 ? -34.348 3.399 46.956 1.00 74.00 594 GLY A CA 1
ATOM 4828 C C . GLY A 1 594 ? -34.708 3.747 48.407 1.00 74.00 594 GLY A C 1
ATOM 4829 O O . GLY A 1 594 ? -33.925 3.583 49.340 1.00 74.00 594 GLY A O 1
ATOM 4830 N N . ASN A 1 595 ? -35.946 4.203 48.616 1.00 75.12 595 ASN A N 1
ATOM 4831 C CA . ASN A 1 595 ? -36.445 4.642 49.928 1.00 75.12 595 ASN A CA 1
ATOM 4832 C C . ASN A 1 595 ? -37.128 3.517 50.736 1.00 75.12 595 ASN A C 1
ATOM 4834 O O . ASN A 1 595 ? -38.025 3.787 51.534 1.00 75.12 595 ASN A O 1
ATOM 4838 N N . GLY A 1 596 ? -36.770 2.248 50.505 1.00 71.50 596 GLY A N 1
ATOM 4839 C CA . GLY A 1 596 ? -37.318 1.109 51.259 1.00 71.50 596 GLY A CA 1
ATOM 4840 C C . GLY A 1 596 ? -38.792 0.761 50.988 1.00 71.50 596 GLY A C 1
ATOM 4841 O O . GLY A 1 596 ? -39.355 -0.053 51.711 1.00 71.50 596 GLY A O 1
ATOM 4842 N N . SER A 1 597 ? -39.412 1.351 49.964 1.00 77.19 597 SER A N 1
ATOM 4843 C CA . SER A 1 597 ? -40.761 1.025 49.466 1.00 77.19 597 SER A CA 1
ATOM 4844 C C . SER A 1 597 ? -40.729 0.825 47.952 1.00 77.19 597 SER A C 1
ATOM 4846 O O . SER A 1 597 ? -39.833 1.355 47.302 1.00 77.19 597 SER A O 1
ATOM 4848 N N . GLU A 1 598 ? -41.660 0.059 47.378 1.00 85.62 598 GLU A N 1
ATOM 4849 C CA . GLU A 1 598 ? -41.678 -0.167 45.927 1.00 85.62 598 GLU A CA 1
ATOM 4850 C C . GLU A 1 598 ? -42.164 1.067 45.164 1.00 85.62 598 GLU A C 1
ATOM 4852 O O . GLU A 1 598 ? -43.222 1.623 45.461 1.00 85.62 598 GLU A O 1
ATOM 4857 N N . PHE A 1 599 ? -41.408 1.487 44.153 1.00 88.12 599 PHE A N 1
ATOM 4858 C CA . PHE A 1 599 ? -41.791 2.581 43.261 1.00 88.12 599 PHE A CA 1
ATOM 4859 C C . PHE A 1 599 ? -41.067 2.468 41.919 1.00 88.12 599 PHE A C 1
ATOM 4861 O O . PHE A 1 599 ? -40.004 1.855 41.810 1.00 88.12 599 PHE A O 1
ATOM 4868 N N . SER A 1 600 ? -41.630 3.093 40.886 1.00 90.94 600 SER A N 1
ATOM 4869 C CA . SER A 1 600 ? -40.993 3.215 39.574 1.00 90.94 600 SER A CA 1
ATOM 4870 C C . SER A 1 600 ? -40.545 4.650 39.331 1.00 90.94 600 SER A C 1
ATOM 4872 O O . SER A 1 600 ? -41.261 5.598 39.649 1.00 90.94 600 SER A O 1
ATOM 4874 N N . VAL A 1 601 ? -39.379 4.811 38.714 1.00 93.00 601 VAL A N 1
ATOM 4875 C CA . VAL A 1 601 ? -38.843 6.114 38.310 1.00 93.00 601 VAL A CA 1
ATOM 4876 C C . VAL A 1 601 ? -38.500 6.124 36.835 1.00 93.00 601 VAL A C 1
ATOM 4878 O O . VAL A 1 601 ? -38.008 5.132 36.298 1.00 93.00 601 VAL A O 1
ATOM 4881 N N . ALA A 1 602 ? -38.732 7.258 36.177 1.00 94.06 602 ALA A N 1
ATOM 4882 C CA . ALA A 1 602 ? -38.235 7.475 34.827 1.00 94.06 602 ALA A CA 1
ATOM 4883 C C . ALA A 1 602 ? -36.703 7.496 34.837 1.00 94.06 602 ALA A C 1
ATOM 4885 O O . ALA A 1 602 ? -36.090 8.084 35.733 1.00 94.06 602 ALA A O 1
ATOM 4886 N N . VAL A 1 603 ? -36.087 6.868 33.839 1.00 93.94 603 VAL A N 1
ATOM 4887 C CA . VAL A 1 603 ? -34.640 6.951 33.641 1.00 93.94 603 VAL A CA 1
ATOM 4888 C C . VAL A 1 603 ? -34.367 7.979 32.558 1.00 93.94 603 VAL A C 1
ATOM 4890 O O . VAL A 1 603 ? -34.907 7.876 31.457 1.00 93.94 603 VAL A O 1
ATOM 4893 N N . THR A 1 604 ? -33.532 8.969 32.863 1.00 94.44 604 THR A N 1
ATOM 4894 C CA . THR A 1 604 ? -33.087 9.977 31.893 1.00 94.44 604 THR A CA 1
ATOM 4895 C C . THR A 1 604 ? -31.572 9.941 31.755 1.00 94.44 604 THR A C 1
ATOM 4897 O O . THR A 1 604 ? -30.855 9.614 32.702 1.00 94.44 604 THR A O 1
ATOM 4900 N N . ILE A 1 605 ? -31.073 10.250 30.562 1.00 92.38 605 ILE A N 1
ATOM 4901 C CA . ILE A 1 605 ? -29.643 10.234 30.246 1.00 92.38 605 ILE A CA 1
ATOM 4902 C C . ILE A 1 605 ? -29.237 11.581 29.676 1.00 92.38 605 ILE A C 1
ATOM 4904 O O . ILE A 1 605 ? -29.907 12.125 28.805 1.00 92.38 605 ILE A O 1
ATOM 4908 N N . SER A 1 606 ? -28.102 12.087 30.134 1.00 88.31 606 SER A N 1
ATOM 4909 C CA . SER A 1 606 ? -27.397 13.193 29.512 1.00 88.31 606 SER A CA 1
ATOM 4910 C C . SER A 1 606 ? -26.154 12.674 28.802 1.00 88.31 606 SER A C 1
ATOM 4912 O O . SER A 1 606 ? -25.342 11.952 29.381 1.00 88.31 606 SER A O 1
ATOM 4914 N N . LEU A 1 607 ? -26.011 13.064 27.540 1.00 84.44 607 LEU A N 1
ATOM 4915 C CA . LEU A 1 607 ? -24.855 12.758 26.693 1.00 84.44 607 LEU A CA 1
ATOM 4916 C C . LEU A 1 607 ? -23.924 13.971 26.548 1.00 84.44 607 LEU A C 1
ATOM 4918 O O . LEU A 1 607 ? -22.980 13.937 25.775 1.00 84.44 607 LEU A O 1
ATOM 4922 N N . ASP A 1 608 ? -24.191 15.052 27.275 1.00 78.69 608 ASP A N 1
ATOM 4923 C CA . ASP A 1 608 ? -23.500 16.337 27.159 1.00 78.69 608 ASP A CA 1
ATOM 4924 C C . ASP A 1 608 ? -22.969 16.841 28.511 1.00 78.69 608 ASP A C 1
ATOM 4926 O O . ASP A 1 608 ? -22.723 18.030 28.706 1.00 78.69 608 ASP A O 1
ATOM 4930 N N . GLY A 1 609 ? -22.736 15.924 29.455 1.00 79.62 609 GLY A N 1
ATOM 4931 C CA . GLY A 1 609 ? -22.127 16.258 30.741 1.00 79.62 609 GLY A CA 1
ATOM 4932 C C . GLY A 1 609 ? -23.089 16.896 31.738 1.00 79.62 609 GLY A C 1
ATOM 4933 O O . GLY A 1 609 ? -22.628 17.512 32.697 1.00 79.62 609 GLY A O 1
ATOM 4934 N N . GLY A 1 610 ? -24.394 16.713 31.546 1.00 81.38 610 GLY A N 1
ATOM 4935 C CA . GLY A 1 610 ? -25.465 17.160 32.435 1.00 81.38 610 GLY A CA 1
ATOM 4936 C C . GLY A 1 610 ? -26.190 18.426 31.983 1.00 81.38 610 GLY A C 1
ATOM 4937 O O . GLY A 1 610 ? -26.974 18.952 32.770 1.00 81.38 610 GLY A O 1
ATOM 4938 N N . LEU A 1 611 ? -25.938 18.924 30.768 1.00 81.31 611 LEU A N 1
ATOM 4939 C CA . LEU A 1 611 ? -26.585 20.134 30.247 1.00 81.31 611 LEU A CA 1
ATOM 4940 C C . LEU A 1 611 ? -28.007 19.831 29.753 1.00 81.31 611 LEU A C 1
ATOM 4942 O O . LEU A 1 611 ? -28.940 20.562 30.080 1.00 81.31 611 LEU A O 1
ATOM 4946 N N . THR A 1 612 ? -28.182 18.714 29.047 1.00 83.44 612 THR A N 1
ATOM 4947 C CA . THR A 1 612 ? -29.462 18.238 28.517 1.00 83.44 612 THR A CA 1
ATOM 4948 C C . THR A 1 612 ? -29.713 16.811 28.979 1.00 83.44 612 THR A C 1
ATOM 4950 O O . THR A 1 612 ? -28.863 15.937 28.812 1.00 83.44 612 THR A O 1
ATOM 4953 N N . TYR A 1 613 ? -30.901 16.557 29.528 1.00 87.88 613 TYR A N 1
ATOM 4954 C CA . TYR A 1 613 ? -31.359 15.216 29.886 1.00 87.88 613 TYR A CA 1
ATOM 4955 C C . TYR A 1 613 ? -32.453 14.761 28.926 1.00 87.88 613 TYR A C 1
ATOM 4957 O O . TYR A 1 613 ? -33.465 15.438 28.755 1.00 87.88 613 TYR A O 1
ATOM 4965 N N . PHE A 1 614 ? -32.247 13.596 28.324 1.00 89.81 614 PHE A N 1
ATOM 4966 C CA . PHE A 1 614 ? -33.198 12.933 27.447 1.00 89.81 614 PHE A CA 1
ATOM 4967 C C . PHE A 1 614 ? -33.931 11.845 28.225 1.00 89.81 614 PHE A C 1
ATOM 4969 O O . PHE A 1 614 ? -33.301 11.014 28.884 1.00 89.81 614 PHE A O 1
ATOM 4976 N N . ASP A 1 615 ? -35.258 11.846 28.147 1.00 90.81 615 ASP A N 1
ATOM 4977 C CA . ASP A 1 615 ? -36.067 10.764 28.696 1.00 90.81 615 ASP A CA 1
ATOM 4978 C C . ASP A 1 615 ? -35.870 9.497 27.857 1.00 90.81 615 ASP A C 1
ATOM 4980 O O . ASP A 1 615 ? -35.991 9.516 26.630 1.00 90.81 615 ASP A O 1
ATOM 4984 N N . THR A 1 616 ? -35.556 8.385 28.520 1.00 89.75 616 THR A N 1
ATOM 4985 C CA . THR A 1 616 ? -35.407 7.092 27.845 1.00 89.75 616 THR A CA 1
ATOM 4986 C C . THR A 1 616 ? -36.752 6.483 27.435 1.00 89.75 616 THR A C 1
ATOM 4988 O O . THR A 1 616 ? -36.791 5.492 26.700 1.00 89.75 616 THR A O 1
ATOM 4991 N N . GLY A 1 617 ? -37.868 7.012 27.946 1.00 88.94 617 GLY A N 1
ATOM 4992 C CA . GLY A 1 617 ? -39.197 6.416 27.833 1.00 88.94 617 GLY A CA 1
ATOM 4993 C C . GLY A 1 617 ? -39.289 5.053 28.526 1.00 88.94 617 GLY A C 1
ATOM 4994 O O . GLY A 1 617 ? -40.184 4.260 28.218 1.00 88.94 617 GLY A O 1
ATOM 4995 N N . LYS A 1 618 ? -38.327 4.729 29.403 1.00 89.19 618 LYS A N 1
ATOM 4996 C CA . LYS A 1 618 ? -38.267 3.503 30.204 1.00 89.19 618 LYS A CA 1
ATOM 4997 C C . LYS A 1 618 ? -38.233 3.880 31.682 1.00 89.19 618 LYS A C 1
ATOM 4999 O O . LYS A 1 618 ? -37.523 4.798 32.089 1.00 89.19 618 LYS A O 1
ATOM 5004 N N . ALA A 1 619 ? -38.986 3.133 32.481 1.00 91.81 619 ALA A N 1
ATOM 5005 C CA . ALA A 1 619 ? -38.956 3.248 33.929 1.00 91.81 619 ALA A CA 1
ATOM 5006 C C . ALA A 1 619 ? -38.125 2.114 34.540 1.00 91.81 619 ALA A C 1
ATOM 5008 O O . ALA A 1 619 ? -38.152 0.983 34.045 1.00 91.81 619 ALA A O 1
ATOM 5009 N N . PHE A 1 620 ? -37.415 2.426 35.619 1.00 92.62 620 PHE A N 1
ATOM 5010 C CA . PHE A 1 620 ? -36.762 1.459 36.491 1.00 92.62 620 PHE A CA 1
ATOM 5011 C C . PHE A 1 620 ? -37.605 1.282 37.752 1.00 92.62 620 PHE A C 1
ATOM 5013 O O . PHE A 1 620 ? -38.064 2.273 38.321 1.00 92.62 620 PHE A O 1
ATOM 5020 N N . THR A 1 621 ? -37.849 0.038 38.164 1.00 90.94 621 THR A N 1
ATOM 5021 C CA . THR A 1 621 ? -38.723 -0.269 39.306 1.00 90.94 621 THR A CA 1
ATOM 5022 C C . THR A 1 621 ? -37.923 -0.823 40.473 1.00 90.94 621 THR A C 1
ATOM 5024 O O . THR A 1 621 ? -37.273 -1.856 40.353 1.00 90.94 621 THR A O 1
ATOM 5027 N N . TYR A 1 622 ? -38.009 -0.153 41.612 1.00 89.62 622 TYR A N 1
ATOM 5028 C CA . TYR A 1 622 ? -37.474 -0.640 42.872 1.00 89.62 622 TYR A CA 1
ATOM 5029 C C . TYR A 1 622 ? -38.482 -1.600 43.501 1.00 89.62 622 TYR A C 1
ATOM 5031 O O . TYR A 1 622 ? -39.646 -1.229 43.661 1.00 89.62 622 TYR A O 1
ATOM 5039 N N . LYS A 1 623 ? -38.057 -2.819 43.843 1.00 84.44 623 LYS A N 1
ATOM 5040 C CA . LYS A 1 623 ? -38.929 -3.845 44.440 1.00 84.44 623 LYS A CA 1
ATOM 5041 C C . LYS A 1 623 ? -38.318 -4.469 45.681 1.00 84.44 623 LYS A C 1
ATOM 5043 O O . LYS A 1 623 ? -37.094 -4.612 45.759 1.00 84.44 623 LYS A O 1
ATOM 5048 N N . HIS A 1 624 ? -39.172 -4.850 46.636 1.00 70.00 624 HIS A N 1
ATOM 5049 C CA . HIS A 1 624 ? -38.740 -5.713 47.733 1.00 70.00 624 HIS A CA 1
ATOM 5050 C C . HIS A 1 624 ? -38.157 -6.974 47.119 1.00 70.00 624 HIS A C 1
ATOM 5052 O O . HIS A 1 624 ? -38.700 -7.479 46.143 1.00 70.00 624 HIS A O 1
ATOM 5058 N N . ASP A 1 625 ? -37.031 -7.430 47.662 1.00 61.84 625 ASP A N 1
ATOM 5059 C CA . ASP A 1 625 ? -36.304 -8.591 47.163 1.00 61.84 625 ASP A CA 1
ATOM 5060 C C . ASP A 1 625 ? -37.210 -9.836 47.197 1.00 61.84 625 ASP A C 1
ATOM 5062 O O . ASP A 1 625 ? -37.301 -10.565 48.186 1.00 61.84 625 ASP A O 1
ATOM 5066 N N . THR A 1 626 ? -37.986 -10.030 46.133 1.00 41.75 626 THR A N 1
ATOM 5067 C CA . THR A 1 626 ? -38.820 -11.199 45.915 1.00 41.75 626 THR A CA 1
ATOM 5068 C C . THR A 1 626 ? -38.069 -12.057 44.928 1.00 41.75 626 THR A C 1
ATOM 5070 O O . THR A 1 626 ? -38.033 -11.756 43.736 1.00 41.75 626 THR A O 1
ATOM 5073 N N . SER A 1 627 ? -37.494 -13.128 45.465 1.00 36.88 627 SER A N 1
ATOM 5074 C CA . SER A 1 627 ? -36.482 -13.998 44.873 1.00 36.88 627 SER A CA 1
ATOM 5075 C C . SER A 1 627 ? -35.091 -13.381 44.892 1.00 36.88 627 SER A C 1
ATOM 5077 O O . SER A 1 627 ? -34.843 -12.389 44.217 1.00 36.88 627 SER A O 1
ATOM 5079 N N . ARG A 1 628 ? -34.164 -14.094 45.558 1.00 39.59 628 ARG A N 1
ATOM 5080 C CA . ARG A 1 628 ? -32.810 -14.261 45.034 1.00 39.59 628 ARG A CA 1
ATOM 5081 C C . ARG A 1 628 ? -32.956 -14.386 43.520 1.00 39.59 628 ARG A C 1
ATOM 5083 O O . ARG A 1 628 ? -33.261 -15.466 43.016 1.00 39.59 628 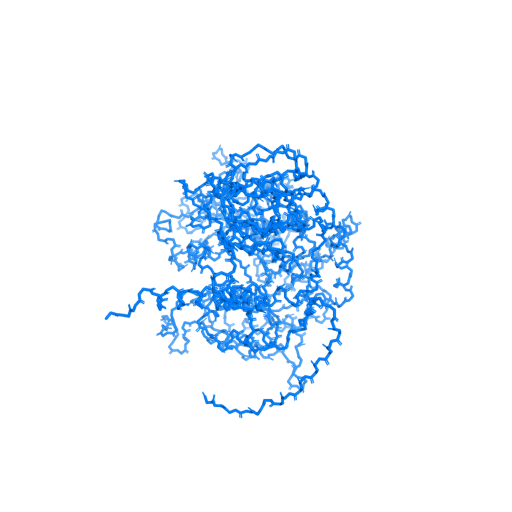ARG A O 1
ATOM 5090 N N . HIS A 1 629 ? -32.723 -13.302 42.797 1.00 37.12 629 HIS A N 1
ATOM 5091 C CA . HIS A 1 629 ? -31.965 -13.479 41.589 1.00 37.12 629 HIS A CA 1
ATOM 5092 C C . HIS A 1 629 ? -30.668 -14.074 42.125 1.00 37.12 629 HIS A C 1
ATOM 5094 O O . HIS A 1 629 ? -29.888 -13.397 42.797 1.00 37.12 629 HIS A O 1
ATOM 5100 N N . GLU A 1 630 ? -30.480 -15.385 41.923 1.00 30.42 630 GLU A N 1
ATOM 5101 C CA . GLU A 1 630 ? -29.117 -15.868 41.749 1.00 30.42 630 GLU A CA 1
ATOM 5102 C C . GLU A 1 630 ? -28.414 -14.804 40.911 1.00 30.42 630 GLU A C 1
ATOM 5104 O O . GLU A 1 630 ? -29.039 -14.313 39.958 1.00 30.42 630 GLU A O 1
ATOM 5109 N N . PRO A 1 631 ? -27.216 -14.354 41.322 1.00 32.53 631 PRO A N 1
ATOM 5110 C CA . PRO A 1 631 ? -26.534 -13.281 40.616 1.00 32.53 631 PRO A CA 1
ATOM 5111 C C . PRO A 1 631 ? -26.676 -13.584 39.132 1.00 32.53 631 PRO A C 1
ATOM 5113 O O . PRO A 1 631 ? -26.350 -14.705 38.744 1.00 32.53 631 PRO A O 1
ATOM 5116 N N . THR A 1 632 ? -27.229 -12.662 38.328 1.00 36.44 632 THR A N 1
ATOM 5117 C CA . THR A 1 632 ? -27.094 -12.765 36.868 1.00 36.44 632 THR A CA 1
ATOM 5118 C C . THR A 1 632 ? -25.633 -13.076 36.650 1.00 36.44 632 THR A C 1
ATOM 5120 O O . THR A 1 632 ? -24.815 -12.240 37.038 1.00 36.44 632 THR A O 1
ATOM 5123 N N . GLU A 1 633 ? -25.357 -14.316 36.225 1.00 33.25 633 GLU A N 1
ATOM 5124 C CA . GLU A 1 633 ? -24.121 -15.020 36.556 1.00 33.25 633 GLU A CA 1
ATOM 5125 C C . GLU A 1 633 ? -22.943 -14.056 36.481 1.00 33.25 633 GLU A C 1
ATOM 5127 O O . GLU A 1 633 ? -22.582 -13.571 35.403 1.00 33.25 633 GLU A O 1
ATOM 5132 N N . LEU A 1 634 ? -22.364 -13.741 37.645 1.00 35.84 634 LEU A N 1
ATOM 5133 C CA . LEU A 1 634 ? -21.033 -13.165 37.687 1.00 35.84 634 LEU A CA 1
ATOM 5134 C C . LEU A 1 634 ? -20.173 -14.166 36.928 1.00 35.84 634 LEU A C 1
ATOM 5136 O O . LEU A 1 634 ? -19.979 -15.298 37.363 1.00 35.84 634 LEU A O 1
ATOM 5140 N N . CYS A 1 635 ? -19.788 -13.753 35.728 1.00 37.06 635 CYS A N 1
ATOM 5141 C CA . CYS A 1 635 ? -19.139 -14.555 34.716 1.00 37.06 635 CYS A CA 1
ATOM 5142 C C . CYS A 1 635 ? -17.804 -15.091 35.240 1.00 37.06 635 CYS A C 1
ATOM 5144 O O . CYS A 1 635 ? -16.755 -14.491 35.021 1.00 37.06 635 CYS A O 1
ATOM 5146 N N . VAL A 1 636 ? -17.830 -16.215 35.952 1.00 35.81 636 VAL A N 1
ATOM 5147 C CA . VAL A 1 636 ? -16.633 -16.902 36.432 1.00 35.81 636 VAL A CA 1
ATOM 5148 C C . VAL A 1 636 ? -16.728 -18.359 36.011 1.00 35.81 636 VAL A C 1
ATOM 5150 O O . VAL A 1 636 ? -17.169 -19.227 36.758 1.00 35.81 636 VAL A O 1
ATOM 5153 N N . LYS A 1 637 ? -16.267 -18.636 34.792 1.00 35.34 637 LYS A N 1
ATOM 5154 C CA . LYS A 1 637 ? -15.818 -19.974 34.407 1.00 35.34 637 LYS A CA 1
ATOM 5155 C C . LYS A 1 637 ? -14.398 -19.870 33.867 1.00 35.34 637 LYS A C 1
ATOM 5157 O O . LYS A 1 637 ? -14.188 -19.378 32.768 1.00 35.34 637 LYS A O 1
ATOM 5162 N N . SER A 1 638 ? -13.467 -20.318 34.714 1.00 36.62 638 SER A N 1
ATOM 5163 C CA . SER A 1 638 ? -12.064 -20.672 34.453 1.00 36.62 638 SER A CA 1
ATOM 5164 C C . SER A 1 638 ? -11.189 -19.667 33.691 1.00 36.62 638 SER A C 1
ATOM 5166 O O . SER A 1 638 ? -11.383 -19.397 32.512 1.00 36.62 638 SER A O 1
ATOM 5168 N N . GLY A 1 639 ? -10.121 -19.227 34.351 1.00 38.81 639 GLY A N 1
ATOM 5169 C CA . GLY A 1 639 ? -9.048 -18.428 33.764 1.00 38.81 639 GLY A CA 1
ATOM 5170 C C . GLY A 1 639 ? -8.584 -17.394 34.774 1.00 38.81 639 GLY A C 1
ATOM 5171 O O . GLY A 1 639 ? -9.388 -16.584 35.229 1.00 38.81 639 GLY A O 1
ATOM 5172 N N . ALA A 1 640 ? -7.312 -17.454 35.172 1.00 35.16 640 ALA A N 1
ATOM 5173 C CA . ALA A 1 640 ? -6.735 -16.561 36.170 1.00 35.16 640 ALA A CA 1
ATOM 5174 C C . ALA A 1 640 ? -6.909 -15.092 35.748 1.00 35.16 640 ALA A C 1
ATOM 5176 O O . ALA A 1 640 ? -6.155 -14.559 34.939 1.00 35.16 640 ALA A O 1
ATOM 5177 N N . THR A 1 641 ? -7.930 -14.448 36.303 1.00 31.28 641 THR A N 1
ATOM 5178 C CA . THR A 1 641 ? -8.145 -13.007 36.250 1.00 31.28 641 THR A CA 1
ATOM 5179 C C . THR A 1 641 ? -8.099 -12.541 37.694 1.00 31.28 641 THR A C 1
ATOM 5181 O O . THR A 1 641 ? -8.833 -13.067 38.530 1.00 31.28 641 THR A O 1
ATOM 5184 N N . ASN A 1 642 ? -7.220 -11.591 38.014 1.00 29.70 642 ASN A N 1
ATOM 5185 C CA . ASN A 1 642 ? -7.234 -10.945 39.323 1.00 29.70 642 ASN A CA 1
ATOM 5186 C C . ASN A 1 642 ? -8.545 -10.163 39.460 1.00 29.70 642 ASN A C 1
ATOM 5188 O O . ASN A 1 642 ? -8.683 -9.064 38.926 1.00 29.70 642 ASN A O 1
ATOM 5192 N N . VAL A 1 643 ? -9.516 -10.747 40.158 1.00 32.31 643 VAL A N 1
ATOM 5193 C CA . VAL A 1 643 ? -10.771 -10.089 40.514 1.00 32.31 643 VAL A CA 1
ATOM 5194 C C . VAL A 1 643 ? -10.583 -9.447 41.884 1.00 32.31 643 VAL A C 1
ATOM 5196 O O . VAL A 1 643 ? -10.422 -10.137 42.889 1.00 32.31 643 VAL A O 1
ATOM 5199 N N . ARG A 1 644 ? -10.605 -8.113 41.938 1.00 27.66 644 ARG A N 1
ATOM 5200 C CA . ARG A 1 644 ? -10.751 -7.379 43.199 1.00 27.66 644 ARG A CA 1
ATOM 5201 C C . ARG A 1 644 ? -12.243 -7.330 43.531 1.00 27.66 644 ARG A C 1
ATOM 5203 O O . ARG A 1 644 ? -12.977 -6.531 42.959 1.00 27.66 644 ARG A O 1
ATOM 5210 N N . LEU A 1 645 ? -12.688 -8.206 44.427 1.00 26.09 645 LEU A N 1
ATOM 5211 C CA . LEU A 1 645 ? -14.008 -8.106 45.047 1.00 26.09 645 LEU A CA 1
ATOM 5212 C C . LEU A 1 645 ? -13.977 -6.942 46.043 1.00 26.09 645 LEU A C 1
ATOM 5214 O O . LEU A 1 645 ? -13.322 -7.029 47.078 1.00 26.09 645 LEU A O 1
ATOM 5218 N N . ILE A 1 646 ? -14.665 -5.844 45.729 1.00 28.23 646 ILE A N 1
ATOM 5219 C CA . ILE A 1 646 ? -15.045 -4.854 46.741 1.00 28.23 646 ILE A CA 1
ATOM 5220 C C . ILE A 1 646 ? -16.407 -5.303 47.262 1.00 28.23 646 ILE A C 1
ATOM 5222 O O . ILE A 1 646 ? -17.445 -4.947 46.717 1.00 28.23 646 ILE A O 1
ATOM 5226 N N . THR A 1 647 ? -16.394 -6.146 48.289 1.00 29.83 647 THR A N 1
ATOM 5227 C CA . THR A 1 647 ? -17.563 -6.379 49.140 1.00 29.83 647 THR A CA 1
ATOM 5228 C C . THR A 1 647 ? -17.316 -5.684 50.468 1.00 29.83 647 THR A C 1
ATOM 5230 O O . THR A 1 647 ? -16.191 -5.695 50.973 1.00 29.83 647 THR A O 1
ATOM 5233 N N . ASN A 1 648 ? -18.354 -5.072 51.032 1.00 37.75 648 ASN A N 1
ATOM 5234 C CA . ASN A 1 648 ? -18.260 -4.314 52.273 1.00 37.75 648 ASN A CA 1
ATOM 5235 C C . ASN A 1 648 ? -17.626 -5.151 53.412 1.00 37.75 648 ASN A C 1
ATOM 5237 O O . ASN A 1 648 ? -18.223 -6.097 53.916 1.00 37.75 648 ASN A O 1
ATOM 5241 N N . ASN A 1 649 ? -16.423 -4.732 53.827 1.00 33.12 649 ASN A N 1
ATOM 5242 C CA . ASN A 1 649 ? -15.783 -4.937 55.134 1.00 33.12 649 ASN A CA 1
ATOM 5243 C C . ASN A 1 649 ? -15.144 -6.277 55.566 1.00 33.12 649 ASN A C 1
ATOM 5245 O O . ASN A 1 649 ? -15.014 -6.469 56.770 1.00 33.12 649 ASN A O 1
ATOM 5249 N N . ILE A 1 650 ? -14.579 -7.124 54.690 1.00 29.94 650 ILE A N 1
ATOM 5250 C CA . ILE A 1 650 ? -13.485 -8.047 55.103 1.00 29.94 650 ILE A CA 1
ATOM 5251 C C . ILE A 1 650 ? -12.474 -8.243 53.956 1.00 29.94 650 ILE A C 1
ATOM 5253 O O . ILE A 1 650 ? -12.829 -8.717 52.882 1.00 29.94 650 ILE A O 1
ATOM 5257 N N . ASN A 1 651 ? -11.195 -7.920 54.194 1.00 27.94 651 ASN A N 1
ATOM 5258 C CA . ASN A 1 651 ? -10.084 -8.298 53.310 1.00 27.94 651 ASN A CA 1
ATOM 5259 C C . ASN A 1 651 ? -9.803 -9.802 53.454 1.00 27.94 651 ASN A C 1
ATOM 5261 O O . ASN A 1 651 ? -9.198 -10.216 54.442 1.00 27.94 651 ASN A O 1
ATOM 5265 N N . ILE A 1 652 ? -10.187 -10.614 52.467 1.00 28.55 652 ILE A N 1
ATOM 5266 C CA . ILE A 1 652 ? -9.729 -12.006 52.356 1.00 28.55 652 ILE A CA 1
ATOM 5267 C C . ILE A 1 652 ? -9.009 -12.170 51.016 1.00 28.55 652 ILE A C 1
ATOM 5269 O O . ILE A 1 652 ? -9.611 -12.058 49.952 1.00 28.55 652 ILE A O 1
ATOM 5273 N N . ILE A 1 653 ? -7.703 -12.439 51.078 1.00 26.92 653 ILE A N 1
ATOM 5274 C CA . ILE A 1 653 ? -6.898 -12.873 49.932 1.00 26.92 653 ILE A CA 1
ATOM 5275 C C . ILE A 1 653 ? -6.980 -14.401 49.889 1.00 26.92 653 ILE A C 1
ATOM 5277 O O . ILE A 1 653 ? -6.457 -15.065 50.782 1.00 26.92 653 ILE A O 1
ATOM 5281 N N . ILE A 1 654 ? -7.620 -14.964 48.863 1.00 27.83 654 ILE A N 1
ATOM 5282 C CA . ILE A 1 654 ? -7.573 -16.406 48.587 1.00 27.83 654 ILE A CA 1
ATOM 5283 C C . ILE A 1 654 ? -6.681 -16.624 47.366 1.00 27.83 654 ILE A C 1
ATOM 5285 O O . ILE A 1 654 ? -7.040 -16.260 46.250 1.00 27.83 654 ILE A O 1
ATOM 5289 N N . VAL A 1 655 ? -5.515 -17.234 47.586 1.00 25.22 655 VAL A N 1
ATOM 5290 C CA . VAL A 1 655 ? -4.665 -17.788 46.526 1.00 25.22 655 VAL A CA 1
ATOM 5291 C C . VAL A 1 655 ? -4.995 -19.274 46.411 1.00 25.22 655 VAL A C 1
ATOM 5293 O O . VAL A 1 655 ? -4.683 -20.041 47.318 1.00 25.22 655 VAL A O 1
ATOM 5296 N N . MET A 1 656 ? -5.621 -19.692 45.309 1.00 25.28 656 MET A N 1
ATOM 5297 C CA . MET A 1 656 ? -5.698 -21.108 44.935 1.00 25.28 656 MET A CA 1
ATOM 5298 C C . MET A 1 656 ? -4.760 -21.379 43.759 1.00 25.28 656 MET A C 1
ATOM 5300 O O . MET A 1 656 ? -4.963 -20.871 42.659 1.00 25.28 656 MET A O 1
ATOM 5304 N N . ILE A 1 657 ? -3.743 -22.202 44.008 1.00 27.16 657 ILE A N 1
ATOM 5305 C CA . ILE A 1 657 ? -2.895 -22.829 42.992 1.00 27.16 657 ILE A CA 1
ATOM 5306 C C . ILE A 1 657 ? -3.447 -24.236 42.775 1.00 27.16 657 ILE A C 1
ATOM 5308 O O . ILE A 1 657 ? -3.413 -25.037 43.705 1.00 27.16 657 ILE A O 1
ATOM 5312 N N . LEU A 1 658 ? -3.908 -24.557 41.565 1.00 26.00 658 LEU A N 1
ATOM 5313 C CA . LEU A 1 658 ? -4.115 -25.945 41.153 1.00 26.00 658 LEU A CA 1
ATOM 5314 C C . LEU A 1 658 ? -3.605 -26.162 39.726 1.00 26.00 658 LEU A C 1
ATOM 5316 O O . LEU A 1 658 ? -3.981 -25.461 38.788 1.00 26.00 658 LEU A O 1
ATOM 5320 N N . ALA A 1 659 ? -2.703 -27.136 39.619 1.00 27.62 659 ALA A N 1
ATOM 5321 C CA . ALA A 1 659 ? -2.074 -27.617 38.402 1.00 27.62 659 ALA A CA 1
ATOM 5322 C C . ALA A 1 659 ? -3.098 -28.313 37.494 1.00 27.62 659 ALA A C 1
ATOM 5324 O O . ALA A 1 659 ? -3.877 -29.143 37.960 1.00 27.62 659 ALA A O 1
ATOM 5325 N N . VAL A 1 660 ? -3.068 -28.008 36.195 1.00 27.11 660 VAL A N 1
ATOM 5326 C CA . VAL A 1 660 ? -3.856 -28.730 35.192 1.00 27.11 660 VAL A CA 1
ATOM 5327 C C . VAL A 1 660 ? -2.957 -29.758 34.516 1.00 27.11 660 VAL A C 1
ATOM 5329 O O . VAL A 1 660 ? -2.071 -29.425 33.729 1.00 27.11 660 VAL A O 1
ATOM 5332 N N . SER A 1 661 ? -3.193 -31.021 34.858 1.00 26.80 661 SER A N 1
ATOM 5333 C CA . SER A 1 661 ? -2.724 -32.190 34.123 1.00 26.80 661 SER A CA 1
ATOM 5334 C C . SER A 1 661 ? -3.327 -32.192 32.718 1.00 26.80 661 SER A C 1
ATOM 5336 O O . SER A 1 661 ? -4.520 -31.943 32.551 1.00 26.80 661 SER A O 1
ATOM 5338 N N . LYS A 1 662 ? -2.492 -32.517 31.723 1.00 35.41 662 LYS A N 1
ATOM 5339 C CA . LYS A 1 662 ? -2.884 -32.965 30.377 1.00 35.41 662 LYS A CA 1
ATOM 5340 C C . LYS A 1 662 ? -4.076 -33.934 30.434 1.00 35.41 662 LYS A C 1
ATOM 5342 O O . LYS A 1 662 ? -4.170 -34.699 31.389 1.00 35.41 662 LYS A O 1
ATOM 5347 N N . ILE A 1 663 ? -4.884 -33.947 29.370 1.00 24.44 663 ILE A N 1
ATOM 5348 C CA . ILE A 1 663 ? -5.326 -35.107 28.558 1.00 24.44 663 ILE A CA 1
ATOM 5349 C C . ILE A 1 663 ? -6.679 -34.746 27.895 1.00 24.44 663 ILE A C 1
ATOM 5351 O O . ILE A 1 663 ? -7.637 -34.436 28.596 1.00 24.44 663 ILE A O 1
ATOM 5355 N N . PHE A 1 664 ? -6.712 -34.787 26.556 1.00 24.83 664 PHE A N 1
ATOM 5356 C CA . PHE A 1 664 ? -7.662 -35.492 25.656 1.00 24.83 664 PHE A CA 1
ATOM 5357 C C . PHE A 1 664 ? -7.710 -34.760 24.298 1.00 24.83 664 PHE A C 1
ATOM 5359 O O . PHE A 1 664 ? -8.141 -33.612 24.254 1.00 24.83 664 PHE A O 1
ATOM 5366 N N . ILE A 1 665 ? -6.911 -35.259 23.339 1.00 32.16 665 ILE A N 1
ATOM 5367 C CA . ILE A 1 665 ? -7.260 -36.017 22.103 1.00 32.16 665 ILE A CA 1
ATOM 5368 C C . ILE A 1 665 ? -7.768 -35.094 21.001 1.00 32.16 665 ILE A C 1
ATOM 5370 O O . ILE A 1 665 ? -8.899 -34.585 21.134 1.00 32.16 665 ILE A O 1
#

Sequence (665 aa):
MRPITDYYQLRGDFICSGSIRIVLDRSASIWSRLARCGVFTLQEEIVDRYLQYKKYEHFLEVKDSGFPPQRPIQEVLDIIQSSDVYRLLEKLPKGGNMHTHENHQLSKKTLYDIVWASEDFQYLYILPEDHPTTPWTLDFFINPPPGQGWTKVMNHPNLTKEMIEQHQTLIGTLSAEAKKYPSDSAMRWDEMNRLWDRGSTQLISNIKIKPLYLRALYESALDEGVQYLETRKNFGAAEMLYELSSDPEYEPTYGKKFLDTNGELDINLTINVTREFIGERPEFIGHRRITYSTRFSENDAIRQDVEKAIAFRQKYPDHFKGYDLVAEEDFGHSHLYFVEELLTLYDPMTQKSKVDVFLHTAETSWPEDLMTAEAPEDLVASAENALDALLLGTKRIGHGLAYIKYPYLLNELRSRQVAVEICPVSNQILGLQADLRNHPGQHYIQMGIPVVLGADDPGSFGYDNFTVDWYEVFMGWGLGLRQLKKLAQNALDFSTMTDDQKREAYEKWTPYWDAYIANISAEACRAPLNASQPLFYRLIPKEGALVEETAVHVYGRHFERAVCRSVRCRFGAVESSVTRYVSSTHVMCTSPPGNGSEFSVAVTISLDGGLTYFDTGKAFTYKHDTSRHEPTELCVKSGATNVRLITNNINIIIVMILAVSKIFI

Secondary structure (DSSP, 8-state):
---HHHHHHHHHHHHHHHHHHHHHHHHHSGGGTS-S--SPPHHHHHHHHHHHHHHHHHHHHHTTT--GGGS-HHHHHHHHHTSHHHHHHHTS--EEE-SBBTTTSS-HHHHHHHHHHSGGGGGEEE--TT-SS-TT-EEE-SSPPTTS--EEGGG-TT--HHHHHHTTSHHHH--HHHHH-TT-HHHHHHHHHHHHTTSHHHHHTBTTTHHHHHHHHHHHHHHTTEEEEEEE----GGG--EEE---GGGGGGTTEEE--SSSHHHHHHHHHHHHHHHHH-TT--EEEEEEEEETTS-HHHHHHHHHHHHHHHHH-TTTEEEEEEES-TTTSPPTTTTHHHHHTTB-TTT--BSSEE--EE----S-TTPBPSS-TT-B-SSHHHHHHHHHTT-SEEEE-GGGGG-HHHHHHHHHHTPEEEE-HHHHHHTTS-SSGGG-THHHHHHHT--EEE--BSHHHHT---THHHHHHHHHHTT--HHHHHHHHHHHHHTSS--HHHHHHHHHHHHHHHHHHHHHHHHHHHHS---S---EEEEEESSEEESSS-EEEEEEEE-GGGGTTS--EEEETTEEPS-EEEEETTEEEEEEPP--SS-EEEEEEEESSSSS--EEEEEEEEEE---S----S----SSS--------TT----------------

pLDDT: mean 83.9, std 19.67, range [24.44, 98.69]